Protein AF-A0A535D3I0-F1 (afdb_monomer)

Solvent-accessible surface area (backbone atoms only — not comparable to full-atom values): 38517 Å² total; per-residue (Å²): 142,86,87,92,87,84,88,89,89,84,92,86,88,82,88,85,88,87,84,89,78,86,80,88,75,80,88,69,92,70,73,68,62,59,54,55,57,51,52,50,54,52,47,51,50,58,58,62,70,72,63,88,64,91,73,76,73,49,31,35,30,34,45,56,90,59,97,72,71,55,62,69,60,54,41,65,75,38,76,72,40,49,75,43,79,27,78,52,80,88,44,37,73,76,32,42,71,16,32,33,36,48,33,64,82,48,55,75,58,49,51,54,47,51,69,36,15,74,57,43,44,34,39,36,27,80,44,64,73,54,71,67,54,74,74,45,61,63,41,65,76,63,65,31,46,78,48,57,35,67,67,78,53,20,65,65,51,23,53,50,52,49,49,52,52,49,35,58,34,56,35,43,61,56,50,54,48,22,64,71,68,74,47,94,70,93,72,87,64,57,72,56,57,72,39,26,34,28,31,40,22,49,50,65,41,29,38,42,33,29,43,54,44,29,75,63,41,25,44,21,36,31,26,28,90,83,49,69,89,54,77,55,38,79,42,58,39,38,66,92,48,46,41,69,51,30,42,63,16,47,31,38,36,37,47,37,74,76,45,86,85,33,46,37,60,47,26,53,69,28,57,71,43,28,35,47,75,14,30,41,36,35,74,49,50,25,54,28,37,32,59,71,42,52,51,51,32,32,77,66,47,42,25,44,28,38,43,35,57,44,70,78,65,84,66,79,71,78,83,55,81,97,77,87,88,86,94,69,78,63,58,74,53,73,47,80,80,92,82,70,90,83,77,78,80,79,69,93,58,62,80,64,58,73,85,70,73,82,61,63,48,60,51,32,47,56,53,17,65,77,53,74,34,51,71,41,29,55,96,65,68,96,57,85,49,55,63,66,28,56,54,36,27,50,52,26,52,78,68,63,40,75,59,88,47,58,51,48,39,46,64,67,28,32,50,35,50,25,51,49,39,33,75,76,66,69,42,91,52,52,43,86,54,22,42,36,34,23,57,13,45,70,43,36,52,42,23,43,41,56,45,72,49,48,75,75,26,27,31,34,38,52,24,58,30,56,76,54,60,58,59,38,33,36,63,34,42,24,43,72,38,80,42,60,35,41,74,92,83,53,46,63,51,71,66,60,53,56,68,64,55,46,99,46,28,47,31,37,48,44,55,42,25,18,50,47,58,1,44,53,62,49,72,70,58,48,50,52,53,48,50,50,26,60,76,50,70,20,31,41,38,33,42,32,47,27,60,58,31,47,70,44,87,65,87,68,66,63,46,75,43,91,88,22,46,84,37,25,38,41,28,28,40,47,31,66,73,46,40,39,61,89,69,34,43,13,31,34,44,24,33,57,88,51,31,62,42,26,50,56,40,37,44,77,74,65,40,50,35,62,41,24,56,40,53,7,47,24,52,46,59,69,57,45,67,70,49,40,54,50,49,16,54,54,50,44,57,53,48,54,53,50,49,54,52,38,42,76,71,64,37,70,62,56,87,43,23,12,36,89,33,39,41,28,56,45,64,86,74,74,54,96,32,20,62,60,44,32,52,45,33,19,73,75,73,26,39,18,33,29,39,26,27,67,27,34,95,57,40,77,81,16,29,49,21,36,31,59

Sequence (708 aa):
MLPRADRGRRRDAVEGDARGGPCIAGAAPRRHERSAAHDARRLARIVGTARAGGVPVTTIVFWSNWPSTPQGGISAALPKDTVIAVKDESDLARAGDAEIAFCGLREDRVRKLLEAAPKLRWYHTPSAGVDRLVEVAEFRQRGIILTNNSGSYDIQIAEHVMAFVFGAAKQLHLYRDQQTRREWTDQDHHELRGETMVVFGAGSIGGEVVRLASAVGLRVIAVRRTGGTVPGASRVVTPDRLADVAAEADYLVVAAPLTQATRGAVSRSVLGQMKESAWVINIARGAIIDEPALTDALAAGRIGGAALDTFVKSRFSSRMSAATRRGSRCSIAWTGTPGTNVRTAKRVLAARTENFTESVIREMTRLNALHGGINLAQGFPNFAAPTALKEAAKRAIDADINQYAITWGAKSLRDAIARTYAELYGMSVDPETTITVTCGATEAMISTLLAIVDPGDEVVVLEPFYENYGPDTDIAGAKPVYVALRPPENVFDPDELRAAFSARTKAIIVNTPNNPTGRVFTQKELELIASLCIEHDAIAVTDEIYEHIRYEGTHIPIATLPGMAERTVTISGASKTFSVTGWRVGWIVAPPSLSGGIRKVHDFVTVGAPAPLQEAVAAGLALGRAYYDKLGAEYRARRDILMRGLEVAGFAPRLPEGAYYILCDITPFGFDNDTQFANWLVKTVGVAGVPGSSFYSRRELGRHLIRF

Foldseek 3Di:
DDDDDDDDDDDDDDDDDDDDDDDDDDDDPPPPVVVVVVVLVVLLVVVVVPPPDDDAAAEEEEEDCPPCPPPVVVCVSVVRHHYHYDDDLVSLLVQQDHQEYEYELDPVVVVSNCVNHVNHQEYEYAAPANVSPVPVCSCVVSNHHYYYNQQPCQQVVLVVVVVVVQCLQQVVVVVVVCVLVVHDDDDDGHQQAAAEEEEEACDNNSLNNLVVSLVSHHAYEYEDQPWDDRPNHPYYHHLVCLLVVQLRHLEYEYPHEDDPVQFQSQDLSSLQSHALAHEYEYPYEQRSHPVVSQVVCQQVSVYAWYKYLYHDDPVVCPPDDPDDDDDDSIDIGGRDDPDDDDDDRDDPDDPLCPPDDPALLVVLVVLLVVQVFAEPSDPFDPDDFDPLLVVLLVVCVVVVLFDDDQLQAHLLLLVLVQVLCCVPAVDRFDSVQFKGKALALLLVQLLLLLLFDDAQAEEEEEPLADLCNCSSCSVSNHHYQYFYQDPPVRHTDLVSVLVSDDLRHAEYEAEACGPPALDHDDPVSLVSVQVSCVVNVHAYEYECQFQLQFDADHHHDSCSDPPHVQRYKYKYADCQLRSCVVQRIIMIGHGSVSRVSSSVSRCVPPSHGRRSSSSSVSSVSVVPDVSSVVNNVVLVVVQVVVCVVCVVVVWPWDDRRGDNKIKTFQVRVPDQFQVVVQSCCCNPVSYHWGQQLSSDPRSVSSGGMTMD

Secondary structure (DSSP, 8-state):
------------------------------TTHHHHHHHHHHHHHHHHHS-SS-PPPPEEEEE---TT--HHHHHHHSTTSEEEEE-SGGGGGGGTT-SEEEE-S-HHHHHHHHHH-TT--EEE-SSS--TTTTT-HHHHHTT-EEE--TTTTHHHHHHHHHHHHHHHHTTHHHHHHHHHHT------PPP-TT-EEEEE-TTHHHHHHHHHHHHTT-EEEEE-TT----TT-SEEE-GGGHHHHHTT-SEEEE-PPP-TTTTT-B-HHHHHHS-TT-EEEE-S-GGGB-HHHHHHHHHTTSSSEEEES--SSGGGGSSS-S---SS-S-EEEE---S-S---PPPPSS-GGGTTPPPPHHHHHHHHHHHHT-EE-SS-S-SSPPPHHHHHHHHHHHHTTTTSPPPTT--HHHHHHHHHHHHHHH-----TTTTEEEESSHHHHHHHHHHHH--TT-EEEEEESPPTTHHHHHHHHTPEEEEEEEETTTTEE-HHHHHHH--TTEEEEEEESSPTTT-----HHHHHHHHHHHHHTT-EEEEE-TTTT-BSSS----GGGSTTTGGGEEEEEEHHHHTT-GGG--EEEE--HHHHHHHHHHHHHHTS---HHHHHHHHHHHTTHHHHHHHHHHHHHHHHHHHHHHHHHTT------SBSS--EEE-GGGT-S-HHHHHHHIIIII-EE-EEGGGG-SSGGGGTTEEE-

Structure (mmCIF, N/CA/C/O backbone):
data_AF-A0A535D3I0-F1
#
_entry.id   AF-A0A535D3I0-F1
#
loop_
_atom_site.group_PDB
_atom_site.id
_atom_site.type_symbol
_atom_site.label_atom_id
_atom_site.label_alt_id
_atom_site.label_comp_id
_atom_site.label_asym_id
_atom_site.label_entity_id
_atom_site.label_seq_id
_atom_site.pdbx_PDB_ins_code
_atom_site.Cartn_x
_atom_site.Cartn_y
_atom_site.Cartn_z
_atom_site.occupancy
_atom_site.B_iso_or_equiv
_atom_site.auth_seq_id
_atom_site.auth_comp_id
_atom_site.auth_asym_id
_atom_site.auth_atom_id
_atom_site.pdbx_PDB_model_num
ATOM 1 N N . MET A 1 1 ? -5.920 -0.103 65.496 1.00 32.78 1 MET A N 1
ATOM 2 C CA . MET A 1 1 ? -6.526 -1.430 65.235 1.00 32.78 1 MET A CA 1
ATOM 3 C C . MET A 1 1 ? -6.241 -1.774 63.783 1.00 32.78 1 MET A C 1
ATOM 5 O O . MET A 1 1 ? -6.716 -1.031 62.945 1.00 32.78 1 MET A O 1
ATOM 9 N N . LEU A 1 2 ? -5.448 -2.750 63.354 1.00 29.59 2 LEU A N 1
ATOM 10 C CA . LEU A 1 2 ? -4.571 -3.791 63.913 1.00 29.59 2 LEU A CA 1
ATOM 11 C C . LEU A 1 2 ? -3.389 -3.944 62.899 1.00 29.59 2 LEU A C 1
ATOM 13 O O . LEU A 1 2 ? -3.528 -3.467 61.772 1.00 29.59 2 LEU A O 1
ATOM 17 N N . PRO A 1 3 ? -2.232 -4.537 63.265 1.00 40.22 3 PRO A N 1
ATOM 18 C CA . PRO A 1 3 ? -0.939 -4.311 62.601 1.00 40.22 3 PRO A CA 1
ATOM 19 C C . PRO A 1 3 ? -0.359 -5.500 61.790 1.00 40.22 3 PRO A C 1
ATOM 21 O O . PRO A 1 3 ? -0.912 -6.593 61.761 1.00 40.22 3 PRO A O 1
ATOM 24 N N . ARG A 1 4 ? 0.790 -5.224 61.141 1.00 32.31 4 ARG A N 1
ATOM 25 C CA . ARG A 1 4 ? 1.703 -6.083 60.338 1.00 32.31 4 ARG A CA 1
ATOM 26 C C . ARG A 1 4 ? 2.460 -7.170 61.133 1.00 32.31 4 ARG A C 1
ATOM 28 O O . ARG A 1 4 ? 2.757 -6.924 62.295 1.00 32.31 4 ARG A O 1
ATOM 35 N N . ALA A 1 5 ? 2.921 -8.226 60.432 1.00 32.69 5 ALA A N 1
ATOM 36 C CA . ALA A 1 5 ? 4.219 -8.960 60.540 1.00 32.69 5 ALA A CA 1
ATOM 37 C C . ALA A 1 5 ? 4.112 -10.319 59.785 1.00 32.69 5 ALA A C 1
ATOM 39 O O . ALA A 1 5 ? 3.006 -10.829 59.681 1.00 32.69 5 ALA A O 1
ATOM 40 N N . ASP A 1 6 ? 5.121 -11.032 59.264 1.00 28.80 6 ASP A N 1
ATOM 41 C CA . ASP A 1 6 ? 6.533 -10.823 58.891 1.00 28.80 6 ASP A CA 1
ATOM 42 C C . ASP A 1 6 ? 6.993 -12.079 58.082 1.00 28.80 6 ASP A C 1
ATOM 44 O O . ASP A 1 6 ? 6.292 -13.091 58.027 1.00 28.80 6 ASP A O 1
ATOM 48 N N . ARG A 1 7 ? 8.146 -11.998 57.409 1.00 33.59 7 ARG A N 1
ATOM 49 C CA . ARG A 1 7 ? 8.784 -12.990 56.521 1.00 33.59 7 ARG A CA 1
ATOM 50 C C . ARG A 1 7 ? 9.440 -14.164 57.273 1.00 33.59 7 ARG A C 1
ATOM 52 O O . ARG A 1 7 ? 9.953 -13.990 58.369 1.00 33.59 7 ARG A O 1
ATOM 59 N N . GLY A 1 8 ? 9.625 -15.301 56.586 1.00 24.38 8 GLY A N 1
ATOM 60 C CA . GLY A 1 8 ? 10.598 -16.337 56.971 1.00 24.38 8 GLY A CA 1
ATOM 61 C C . GLY A 1 8 ? 10.903 -17.354 55.857 1.00 24.38 8 GLY A C 1
ATOM 62 O O . GLY A 1 8 ? 10.018 -18.078 55.418 1.00 24.38 8 GLY A O 1
ATOM 63 N N . ARG A 1 9 ? 12.162 -17.404 55.392 1.00 27.69 9 ARG A N 1
ATOM 64 C CA . ARG A 1 9 ? 12.755 -18.427 54.494 1.00 27.69 9 ARG A CA 1
ATOM 65 C C . ARG A 1 9 ? 13.606 -19.416 55.308 1.00 27.69 9 ARG A C 1
ATOM 67 O O . ARG A 1 9 ? 14.338 -18.942 56.171 1.00 27.69 9 ARG A O 1
ATOM 74 N N . ARG A 1 10 ? 13.643 -20.695 54.888 1.00 26.09 10 ARG A N 1
ATOM 75 C CA . ARG A 1 10 ? 14.790 -21.656 54.732 1.00 26.09 10 ARG A CA 1
ATOM 76 C C . ARG A 1 10 ? 14.239 -23.098 54.835 1.00 26.09 10 ARG A C 1
ATOM 78 O O . ARG A 1 10 ? 13.418 -23.341 55.704 1.00 26.09 10 ARG A O 1
ATOM 85 N N . ARG A 1 11 ? 14.378 -23.968 53.820 1.00 25.75 11 ARG A N 1
ATOM 86 C CA . ARG A 1 11 ? 15.536 -24.786 53.363 1.00 25.75 11 ARG A CA 1
ATOM 87 C C . ARG A 1 11 ? 15.950 -25.892 54.349 1.00 25.75 11 ARG A C 1
ATOM 89 O O . ARG A 1 11 ? 16.421 -25.558 55.425 1.00 25.75 11 ARG A O 1
ATOM 96 N N . ASP A 1 12 ? 15.753 -27.146 53.911 1.00 25.98 12 ASP A N 1
ATOM 97 C CA . ASP A 1 12 ? 16.656 -28.328 53.929 1.00 25.98 12 ASP A CA 1
ATOM 98 C C . ASP A 1 12 ? 15.796 -29.613 54.053 1.00 25.98 12 ASP A C 1
ATOM 100 O O . ASP A 1 12 ? 14.940 -29.704 54.923 1.00 25.98 12 ASP A O 1
ATOM 104 N N . ALA A 1 13 ? 15.704 -30.468 53.026 1.00 24.94 13 ALA A N 1
ATOM 105 C CA . ALA A 1 13 ? 16.654 -31.486 52.545 1.00 24.94 13 ALA A CA 1
ATOM 106 C C . ALA A 1 13 ? 16.307 -32.887 53.094 1.00 24.94 13 ALA A C 1
ATOM 108 O O . ALA A 1 13 ? 16.442 -33.138 54.285 1.00 24.94 13 ALA A O 1
ATOM 109 N N . VAL A 1 14 ? 15.897 -33.795 52.199 1.00 26.59 14 VAL A N 1
ATOM 110 C CA . VAL A 1 14 ? 16.034 -35.253 52.357 1.00 26.59 14 VAL A CA 1
ATOM 111 C C . VAL A 1 14 ? 16.412 -35.826 50.981 1.00 26.59 14 VAL A C 1
ATOM 113 O O . VAL A 1 14 ? 15.570 -35.956 50.094 1.00 26.59 14 VAL A O 1
ATOM 116 N N . GLU A 1 15 ? 17.709 -36.092 50.802 1.00 25.98 15 GLU A N 1
ATOM 117 C CA . GLU A 1 15 ? 18.260 -37.158 49.943 1.00 25.98 15 GLU A CA 1
ATOM 118 C C . GLU A 1 15 ? 17.798 -38.514 50.518 1.00 25.98 15 GLU A C 1
ATOM 120 O O . GLU A 1 15 ? 17.600 -38.617 51.722 1.00 25.98 15 GLU A O 1
ATOM 125 N N . GLY A 1 16 ? 17.609 -39.631 49.824 1.00 24.78 16 GLY A N 1
ATOM 126 C CA . GLY A 1 16 ? 17.862 -40.099 48.468 1.00 24.78 16 GLY A CA 1
ATOM 127 C C . GLY A 1 16 ? 17.847 -41.640 48.555 1.00 24.78 16 GLY A C 1
ATOM 128 O O . GLY A 1 16 ? 18.180 -42.180 49.604 1.00 24.78 16 GLY A O 1
ATOM 129 N N . ASP A 1 17 ? 17.393 -42.352 47.524 1.00 24.45 17 ASP A N 1
ATOM 130 C CA . ASP A 1 17 ? 18.167 -43.425 46.874 1.00 24.45 17 ASP A CA 1
ATOM 131 C C . ASP A 1 17 ? 17.358 -44.052 45.726 1.00 24.45 17 ASP A C 1
ATOM 133 O O . ASP A 1 17 ? 16.150 -44.284 45.801 1.00 24.45 17 ASP A O 1
ATOM 137 N N . ALA A 1 18 ? 18.071 -44.283 44.635 1.00 25.53 18 ALA A N 1
ATOM 138 C CA . ALA A 1 18 ? 17.608 -44.704 43.336 1.00 25.53 18 ALA A CA 1
ATOM 139 C C . ALA A 1 18 ? 17.838 -46.205 43.142 1.00 25.53 18 ALA A C 1
ATOM 141 O O . ALA A 1 18 ? 18.943 -46.696 43.344 1.00 25.53 18 ALA A O 1
ATOM 142 N N . ARG A 1 19 ? 16.849 -46.922 42.594 1.00 27.03 19 ARG A N 1
ATOM 143 C CA . ARG A 1 19 ? 17.106 -48.087 41.727 1.00 27.03 19 ARG A CA 1
ATOM 144 C C . ARG A 1 19 ? 16.153 -48.063 40.542 1.00 27.03 19 ARG A C 1
ATOM 146 O O . ARG A 1 19 ? 14.939 -47.990 40.701 1.00 27.03 19 ARG A O 1
ATOM 153 N N . GLY A 1 20 ? 16.752 -48.045 39.355 1.00 24.75 20 GLY A N 1
ATOM 154 C CA . GLY A 1 20 ? 16.100 -47.768 38.085 1.00 24.75 20 GLY A CA 1
ATOM 155 C C . GLY A 1 20 ? 15.288 -48.918 37.493 1.00 24.75 20 GLY A C 1
ATOM 156 O O . GLY A 1 20 ? 15.590 -50.095 37.676 1.00 24.75 20 GLY A O 1
ATOM 157 N N . GLY A 1 21 ? 14.299 -48.522 36.694 1.00 25.39 21 GLY A N 1
ATOM 158 C CA . GLY A 1 21 ? 13.705 -49.297 35.607 1.00 25.39 21 GLY A CA 1
ATOM 159 C C . GLY A 1 21 ? 13.741 -48.436 34.334 1.00 25.39 21 GLY A C 1
ATOM 160 O O . GLY A 1 21 ? 13.579 -47.218 34.440 1.00 25.39 21 GLY A O 1
ATOM 161 N N . PRO A 1 22 ? 14.020 -48.997 33.144 1.00 28.20 22 PRO A N 1
ATOM 162 C CA . PRO A 1 22 ? 14.408 -48.202 31.987 1.00 28.20 22 PRO A CA 1
ATOM 163 C C . PRO A 1 22 ? 13.210 -47.522 31.313 1.00 28.20 22 PRO A C 1
ATOM 165 O O . PRO A 1 22 ? 12.215 -48.159 30.968 1.00 28.20 22 PRO A O 1
ATOM 168 N N . CYS A 1 23 ? 13.360 -46.219 31.074 1.00 22.73 23 CYS A N 1
ATOM 169 C CA . CYS A 1 23 ? 12.498 -45.410 30.222 1.00 22.73 23 CYS A CA 1
ATOM 170 C C . CYS A 1 23 ? 12.475 -45.959 28.787 1.00 22.73 23 CYS A C 1
ATOM 172 O O . CYS A 1 23 ? 13.516 -46.082 28.139 1.00 22.73 23 CYS A O 1
ATOM 174 N N . ILE A 1 24 ? 11.278 -46.233 28.263 1.00 27.50 24 ILE A N 1
ATOM 175 C CA . ILE A 1 24 ? 11.069 -46.550 26.847 1.00 27.50 24 ILE A CA 1
ATOM 176 C C . ILE A 1 24 ? 11.221 -45.253 26.047 1.00 27.50 24 ILE A C 1
ATOM 178 O O . ILE A 1 24 ? 10.355 -44.380 26.057 1.00 27.50 24 ILE A O 1
ATOM 182 N N . ALA A 1 25 ? 12.356 -45.133 25.366 1.00 27.03 25 ALA A N 1
ATOM 183 C CA . ALA A 1 25 ? 12.647 -44.076 24.415 1.00 27.03 25 ALA A CA 1
ATOM 184 C C . ALA A 1 25 ? 11.860 -44.262 23.099 1.00 27.03 25 ALA A C 1
ATOM 186 O O . ALA A 1 25 ? 11.827 -45.350 22.531 1.00 27.03 25 ALA A O 1
ATOM 187 N N . GLY A 1 26 ? 11.275 -43.165 22.607 1.00 27.91 26 GLY A N 1
ATOM 188 C CA . GLY A 1 26 ? 11.088 -42.835 21.187 1.00 27.91 26 GLY A CA 1
ATOM 189 C C . GLY A 1 26 ? 10.492 -43.893 20.248 1.00 27.91 26 GLY A C 1
ATOM 190 O O . GLY A 1 26 ? 11.218 -44.563 19.515 1.00 27.91 26 GLY A O 1
ATOM 191 N N . ALA A 1 27 ? 9.163 -43.930 20.124 1.00 26.14 27 ALA A N 1
ATOM 192 C CA . ALA A 1 27 ? 8.503 -44.556 18.977 1.00 26.14 27 ALA A CA 1
ATOM 193 C C . ALA A 1 27 ? 8.397 -43.556 17.806 1.00 26.14 27 ALA A C 1
ATOM 195 O O . ALA A 1 27 ? 7.436 -42.801 17.690 1.00 26.14 27 ALA A O 1
ATOM 196 N N . ALA A 1 28 ? 9.407 -43.554 16.935 1.00 29.23 28 ALA A N 1
ATOM 197 C CA . ALA A 1 28 ? 9.366 -42.918 15.615 1.00 29.23 28 ALA A CA 1
ATOM 198 C C . ALA A 1 28 ? 8.356 -43.633 14.674 1.00 29.23 28 ALA A C 1
ATOM 200 O O . ALA A 1 28 ? 8.086 -44.827 14.858 1.00 29.23 28 ALA A O 1
ATOM 201 N N . PRO A 1 29 ? 7.804 -42.965 13.640 1.00 25.80 29 PRO A N 1
ATOM 202 C CA . PRO A 1 29 ? 6.734 -43.512 12.801 1.00 25.80 29 PRO A CA 1
ATOM 203 C C . PRO A 1 29 ? 7.257 -44.598 11.838 1.00 25.80 29 PRO A C 1
ATOM 205 O O . PRO A 1 29 ? 7.630 -44.323 10.706 1.00 25.80 29 PRO A O 1
ATOM 208 N N . ARG A 1 30 ? 7.267 -45.868 12.269 1.00 29.48 30 ARG A N 1
ATOM 209 C CA . ARG A 1 30 ? 7.804 -47.023 11.504 1.00 29.48 30 ARG A CA 1
ATOM 210 C C . ARG A 1 30 ? 6.783 -47.820 10.667 1.00 29.48 30 ARG A C 1
ATOM 212 O O . ARG A 1 30 ? 7.106 -48.911 10.195 1.00 29.48 30 ARG A O 1
ATOM 219 N N . ARG A 1 31 ? 5.542 -47.347 10.479 1.00 28.06 31 ARG A N 1
ATOM 220 C CA . ARG A 1 31 ? 4.504 -48.116 9.746 1.00 28.06 31 ARG A CA 1
ATOM 221 C C . ARG A 1 31 ? 4.460 -47.882 8.229 1.00 28.06 31 ARG A C 1
ATOM 223 O O . ARG A 1 31 ? 4.091 -48.812 7.521 1.00 28.06 31 ARG A O 1
ATOM 230 N N . HIS A 1 32 ? 4.903 -46.734 7.712 1.00 28.78 32 HIS A N 1
ATOM 231 C CA . HIS A 1 32 ? 4.906 -46.486 6.258 1.00 28.78 32 HIS A CA 1
ATOM 232 C C . HIS A 1 32 ? 6.118 -47.089 5.520 1.00 28.78 32 HIS A C 1
ATOM 234 O O . HIS A 1 32 ? 5.985 -47.512 4.374 1.00 28.78 32 HIS A O 1
ATOM 240 N N . GLU A 1 33 ? 7.273 -47.236 6.177 1.00 31.16 33 GLU A N 1
ATOM 241 C CA . GLU A 1 33 ? 8.495 -47.763 5.539 1.00 31.16 33 GLU A CA 1
ATOM 242 C C . GLU A 1 33 ? 8.444 -49.275 5.249 1.00 31.16 33 GLU A C 1
ATOM 244 O O . GLU A 1 33 ? 9.033 -49.745 4.273 1.00 31.16 33 GLU A O 1
ATOM 249 N N . ARG A 1 34 ? 7.699 -50.060 6.045 1.00 32.34 34 ARG A N 1
ATOM 250 C CA . ARG A 1 34 ? 7.581 -51.517 5.835 1.00 32.34 34 ARG A CA 1
ATOM 251 C C . ARG A 1 34 ? 6.770 -51.891 4.586 1.00 32.34 34 ARG A C 1
ATOM 253 O O . ARG A 1 34 ? 7.056 -52.929 3.996 1.00 32.34 34 ARG A O 1
ATOM 260 N N . SER A 1 35 ? 5.819 -51.053 4.161 1.00 39.31 35 SER A N 1
ATOM 261 C CA . SER A 1 35 ? 5.035 -51.273 2.930 1.00 39.31 35 SER A CA 1
ATOM 262 C C . SER A 1 35 ? 5.893 -51.063 1.682 1.00 39.31 35 SER A C 1
ATOM 264 O O . SER A 1 35 ? 5.950 -51.930 0.815 1.00 39.31 35 SER A O 1
ATOM 266 N N . ALA A 1 36 ? 6.655 -49.964 1.639 1.00 35.69 36 ALA A N 1
ATOM 267 C CA . ALA A 1 36 ? 7.510 -49.624 0.502 1.00 35.69 36 ALA A CA 1
ATOM 268 C C . ALA A 1 36 ? 8.617 -50.667 0.260 1.00 35.69 36 ALA A C 1
ATOM 270 O O . ALA A 1 36 ? 8.905 -51.023 -0.882 1.00 35.69 36 ALA A O 1
ATOM 271 N N . ALA A 1 37 ? 9.207 -51.213 1.329 1.00 39.44 37 ALA A N 1
ATOM 272 C CA . ALA A 1 37 ? 10.233 -52.251 1.222 1.00 39.44 37 ALA A CA 1
ATOM 273 C C . ALA A 1 37 ? 9.674 -53.601 0.730 1.00 39.44 37 ALA A C 1
ATOM 275 O O . ALA A 1 37 ? 10.370 -54.347 0.037 1.00 39.44 37 ALA A O 1
ATOM 276 N N . HIS A 1 38 ? 8.424 -53.922 1.076 1.00 40.44 38 HIS A N 1
ATOM 277 C CA . HIS A 1 38 ? 7.734 -55.117 0.594 1.00 40.44 38 HIS A CA 1
ATOM 278 C C . HIS A 1 38 ? 7.366 -54.983 -0.894 1.00 40.44 38 HIS A C 1
ATOM 280 O O . HIS A 1 38 ? 7.613 -55.905 -1.677 1.00 40.44 38 HIS A O 1
ATOM 286 N N . ASP A 1 39 ? 6.858 -53.820 -1.307 1.00 43.00 39 ASP A N 1
ATOM 287 C CA . ASP A 1 39 ? 6.523 -53.531 -2.706 1.00 43.00 39 ASP A CA 1
ATOM 288 C C . ASP A 1 39 ? 7.763 -53.472 -3.603 1.00 43.00 39 ASP A C 1
ATOM 290 O O . ASP A 1 39 ? 7.749 -54.045 -4.691 1.00 43.00 39 ASP A O 1
ATOM 294 N N . ALA A 1 40 ? 8.877 -52.908 -3.123 1.00 42.78 40 ALA A N 1
ATOM 295 C CA . ALA A 1 40 ? 10.151 -52.892 -3.845 1.00 42.78 40 ALA A CA 1
ATOM 296 C C . ALA A 1 40 ? 10.705 -54.306 -4.103 1.00 42.78 40 ALA A C 1
ATOM 298 O O . ALA A 1 40 ? 11.188 -54.594 -5.198 1.00 42.78 40 ALA A O 1
ATOM 299 N N . ARG A 1 41 ? 10.590 -55.226 -3.132 1.00 48.41 41 ARG A N 1
ATOM 300 C CA . ARG A 1 41 ? 10.997 -56.636 -3.306 1.00 48.41 41 ARG A CA 1
ATOM 301 C C . ARG A 1 41 ? 10.075 -57.390 -4.263 1.00 48.41 41 ARG A C 1
ATOM 303 O O . ARG A 1 41 ? 10.547 -58.224 -5.034 1.00 48.41 41 ARG A O 1
ATOM 310 N N . ARG A 1 42 ? 8.771 -57.093 -4.243 1.00 46.12 42 ARG A N 1
ATOM 311 C CA . ARG A 1 42 ? 7.793 -57.659 -5.183 1.00 46.12 42 ARG A CA 1
ATOM 312 C C . ARG A 1 42 ? 8.038 -57.155 -6.610 1.00 46.12 42 ARG A C 1
ATOM 314 O O . ARG A 1 42 ? 8.050 -57.970 -7.528 1.00 46.12 42 ARG A O 1
ATOM 321 N N . LEU A 1 43 ? 8.325 -55.862 -6.784 1.00 46.84 43 LEU A N 1
ATOM 322 C CA . LEU A 1 43 ? 8.733 -55.254 -8.056 1.00 46.84 43 LEU A CA 1
ATOM 323 C C . LEU A 1 43 ? 10.044 -55.846 -8.577 1.00 46.84 43 LEU A C 1
ATOM 325 O O . LEU A 1 43 ? 10.092 -56.269 -9.726 1.00 46.84 43 LEU A O 1
ATOM 329 N N . ALA A 1 44 ? 11.071 -55.969 -7.734 1.00 50.16 44 ALA A N 1
ATOM 330 C CA . ALA A 1 44 ? 12.343 -56.586 -8.115 1.00 50.16 44 ALA A CA 1
ATOM 331 C C . ALA A 1 44 ? 12.167 -58.041 -8.584 1.00 50.16 44 ALA A C 1
ATOM 333 O O . ALA A 1 44 ? 12.840 -58.479 -9.515 1.00 50.16 44 ALA A O 1
ATOM 334 N N . ARG A 1 45 ? 11.223 -58.782 -7.988 1.00 49.91 45 ARG A N 1
ATOM 335 C CA . ARG A 1 45 ? 10.895 -60.153 -8.399 1.00 49.91 45 ARG A CA 1
ATOM 336 C C . ARG A 1 45 ? 10.135 -60.197 -9.730 1.00 49.91 45 ARG A C 1
ATOM 338 O O . ARG A 1 45 ? 10.487 -61.015 -10.566 1.00 49.91 45 ARG A O 1
ATOM 345 N N . ILE A 1 46 ? 9.165 -59.301 -9.949 1.00 51.06 46 ILE A N 1
ATOM 346 C CA . ILE A 1 46 ? 8.406 -59.178 -11.212 1.00 51.06 46 ILE A CA 1
ATOM 347 C C . ILE A 1 46 ? 9.326 -58.756 -12.372 1.00 51.06 46 ILE A C 1
ATOM 349 O O . ILE A 1 46 ? 9.284 -59.354 -13.447 1.00 51.06 46 ILE A O 1
ATOM 353 N N . VAL A 1 47 ? 10.195 -57.767 -12.142 1.00 50.16 47 VAL A N 1
ATOM 354 C CA . VAL A 1 47 ? 11.166 -57.257 -13.125 1.00 50.16 47 VAL A CA 1
ATOM 355 C C . VAL A 1 47 ? 12.277 -58.282 -13.384 1.00 50.16 47 VAL A C 1
ATOM 357 O O . VAL A 1 47 ? 12.674 -58.485 -14.531 1.00 50.16 47 VAL A O 1
ATOM 360 N N . GLY A 1 48 ? 12.737 -58.984 -12.343 1.00 48.31 48 GLY A N 1
ATOM 361 C CA . GLY A 1 48 ? 13.766 -60.021 -12.439 1.00 48.31 48 GLY A CA 1
ATOM 362 C C . GLY A 1 48 ? 13.333 -61.257 -13.233 1.00 48.31 48 GLY A C 1
ATOM 363 O O . GLY A 1 48 ? 14.151 -61.836 -13.941 1.00 48.31 48 GLY A O 1
ATOM 364 N N . THR A 1 49 ? 12.050 -61.635 -13.189 1.00 45.28 49 THR A N 1
ATOM 365 C CA . THR A 1 49 ? 11.527 -62.773 -13.967 1.00 45.28 49 THR A CA 1
ATOM 366 C C . THR A 1 49 ? 11.235 -62.449 -15.436 1.00 45.28 49 THR A C 1
ATOM 368 O O . THR A 1 49 ? 11.130 -63.368 -16.241 1.00 45.28 49 THR A O 1
ATOM 371 N N . ALA A 1 50 ? 11.130 -61.169 -15.817 1.00 45.94 50 ALA A N 1
ATOM 372 C CA . ALA A 1 50 ? 10.712 -60.761 -17.163 1.00 45.94 50 ALA A CA 1
ATOM 373 C C . ALA A 1 50 ? 11.859 -60.591 -18.185 1.00 45.94 50 ALA A C 1
ATOM 375 O O . ALA A 1 50 ? 11.592 -60.423 -19.372 1.00 45.94 50 ALA A O 1
ATOM 376 N N . ARG A 1 51 ? 13.137 -60.630 -17.774 1.00 50.53 51 ARG A N 1
ATOM 377 C CA . ARG A 1 51 ? 14.289 -60.355 -18.665 1.00 50.53 51 ARG A CA 1
ATOM 378 C C . ARG A 1 51 ? 15.334 -61.479 -18.691 1.00 50.53 51 ARG A C 1
ATOM 380 O O . ARG A 1 51 ? 16.532 -61.225 -18.603 1.00 50.53 51 ARG A O 1
ATOM 387 N N . ALA A 1 52 ? 14.886 -62.719 -18.881 1.00 45.81 52 ALA A N 1
ATOM 388 C CA . ALA A 1 52 ? 15.768 -63.856 -19.178 1.00 45.81 52 ALA A CA 1
ATOM 389 C C . ALA A 1 52 ? 16.185 -63.961 -20.667 1.00 45.81 52 ALA A C 1
ATOM 391 O O . ALA A 1 52 ? 16.856 -64.916 -21.041 1.00 45.81 52 ALA A O 1
ATOM 392 N N . GLY A 1 53 ? 15.847 -62.988 -21.526 1.00 43.81 53 GLY A N 1
ATOM 393 C CA . GLY A 1 53 ? 16.256 -62.997 -22.935 1.00 43.81 53 GLY A CA 1
ATOM 394 C C . GLY A 1 53 ? 16.478 -61.599 -23.508 1.00 43.81 53 GLY A C 1
ATOM 395 O O . GLY A 1 53 ? 15.512 -60.912 -23.803 1.00 43.81 53 GLY A O 1
ATOM 396 N N . GLY A 1 54 ? 17.742 -61.181 -23.645 1.00 53.66 54 GLY A N 1
ATOM 397 C CA . GLY A 1 54 ? 18.234 -60.237 -24.668 1.00 53.66 54 GLY A CA 1
ATOM 398 C C . GLY A 1 54 ? 17.470 -58.937 -24.986 1.00 53.66 54 GLY A C 1
ATOM 399 O O . GLY A 1 54 ? 17.605 -58.452 -26.104 1.00 53.66 54 GLY A O 1
ATOM 400 N N . VAL A 1 55 ? 16.670 -58.363 -24.081 1.00 54.75 55 VAL A N 1
ATOM 401 C CA . VAL A 1 55 ? 15.888 -57.145 -24.383 1.00 54.75 55 VAL A CA 1
ATOM 402 C C . VAL A 1 55 ? 16.814 -55.913 -24.483 1.00 54.75 55 VAL A C 1
ATOM 404 O O . VAL A 1 55 ? 17.591 -55.695 -23.548 1.00 54.75 55 VAL A O 1
ATOM 407 N N . PRO A 1 56 ? 16.744 -55.103 -25.562 1.00 64.19 56 PRO A N 1
ATOM 408 C CA . PRO A 1 56 ? 17.575 -53.908 -25.744 1.00 64.19 56 PRO A CA 1
ATOM 409 C C . PRO A 1 56 ? 17.308 -52.809 -24.699 1.00 64.19 56 PRO A C 1
ATOM 411 O O . PRO A 1 56 ? 16.218 -52.728 -24.124 1.00 64.19 56 PRO A O 1
ATOM 414 N N . VAL A 1 57 ? 18.325 -51.967 -24.467 1.00 73.62 57 VAL A N 1
ATOM 415 C CA . VAL A 1 57 ? 18.268 -50.776 -23.595 1.00 73.62 57 VAL A CA 1
ATOM 416 C C . VAL A 1 57 ? 17.147 -49.863 -24.078 1.00 73.62 57 VAL A C 1
ATOM 418 O O . VAL A 1 57 ? 17.152 -49.470 -25.239 1.00 73.62 57 VAL A O 1
ATOM 421 N N . THR A 1 58 ? 16.199 -49.526 -23.202 1.00 80.62 58 THR A N 1
ATOM 422 C CA . THR A 1 58 ? 15.107 -48.603 -23.534 1.00 80.62 58 THR A CA 1
ATOM 423 C C . THR A 1 58 ? 15.398 -47.214 -22.974 1.00 80.62 58 THR A C 1
ATOM 425 O O . THR A 1 58 ? 15.782 -47.078 -21.811 1.00 80.62 58 THR A O 1
ATOM 428 N N . THR A 1 59 ? 15.181 -46.167 -23.769 1.00 86.81 59 THR A N 1
ATOM 429 C CA . THR A 1 59 ? 15.295 -44.780 -23.288 1.00 86.81 59 THR A CA 1
ATOM 430 C C . THR A 1 59 ? 13.941 -44.277 -22.795 1.00 86.81 59 THR A C 1
ATOM 432 O O . THR A 1 59 ? 12.951 -44.280 -23.532 1.00 86.81 59 THR A O 1
ATOM 435 N N . ILE A 1 60 ? 13.894 -43.834 -21.541 1.00 88.00 60 ILE A N 1
ATOM 436 C CA . ILE A 1 60 ? 12.682 -43.445 -20.822 1.00 88.00 60 ILE A CA 1
ATOM 437 C C . ILE A 1 60 ? 12.788 -41.979 -20.414 1.00 88.00 60 ILE A C 1
ATOM 439 O O . ILE A 1 60 ? 13.700 -41.606 -19.679 1.00 88.00 60 ILE A O 1
ATOM 443 N N . VAL A 1 61 ? 11.836 -41.151 -20.839 1.00 88.56 61 VAL A N 1
ATOM 444 C CA . VAL A 1 61 ? 11.778 -39.732 -20.480 1.00 88.56 61 VAL A CA 1
ATOM 445 C C . VAL A 1 61 ? 10.727 -39.451 -19.407 1.00 88.56 61 VAL A C 1
ATOM 447 O O . VAL A 1 61 ? 9.592 -39.918 -19.476 1.00 88.56 61 VAL A O 1
ATOM 450 N N . PHE A 1 62 ? 11.099 -38.637 -18.424 1.00 86.50 62 PHE A N 1
ATOM 451 C CA . PHE A 1 62 ? 10.223 -38.106 -17.389 1.00 86.50 62 PHE A CA 1
ATOM 452 C C . PHE A 1 62 ? 10.170 -36.592 -17.509 1.00 86.50 62 PHE A C 1
ATOM 454 O O . PHE A 1 62 ? 11.172 -35.912 -17.298 1.00 86.50 62 PHE A O 1
ATOM 461 N N . TRP A 1 63 ? 8.986 -36.058 -17.792 1.00 80.75 63 TRP A N 1
ATOM 462 C CA . TRP A 1 63 ? 8.751 -34.616 -17.812 1.00 80.75 63 TRP A CA 1
ATOM 463 C C . TRP A 1 63 ? 7.653 -34.274 -16.812 1.00 80.75 63 TRP A C 1
ATOM 465 O O . TRP A 1 63 ? 6.459 -34.465 -17.070 1.00 80.75 63 TRP A O 1
ATOM 475 N N . SER A 1 64 ? 8.061 -33.824 -15.624 1.00 64.31 64 SER A N 1
ATOM 476 C CA . SER A 1 64 ? 7.141 -33.550 -14.523 1.00 64.31 64 SER A CA 1
ATOM 477 C C . SER A 1 64 ? 7.622 -32.376 -13.662 1.00 64.31 64 SER A C 1
ATOM 479 O O . SER A 1 64 ? 8.814 -32.214 -13.436 1.00 64.31 64 SER A O 1
ATOM 481 N N . ASN A 1 65 ? 6.680 -31.583 -13.138 1.00 52.50 65 ASN A N 1
ATOM 482 C CA . ASN A 1 65 ? 6.947 -30.518 -12.158 1.00 52.50 65 ASN A CA 1
ATOM 483 C C . ASN A 1 65 ? 7.050 -31.064 -10.713 1.00 52.50 65 ASN A C 1
ATOM 485 O O . ASN A 1 65 ? 6.811 -30.319 -9.763 1.00 52.50 65 ASN A O 1
ATOM 489 N N . TRP A 1 66 ? 7.297 -32.363 -10.511 1.00 52.16 66 TRP A N 1
ATOM 490 C CA . TRP A 1 66 ? 7.302 -32.939 -9.165 1.00 52.16 66 TRP A CA 1
ATOM 491 C C . TRP A 1 66 ? 8.590 -32.515 -8.440 1.00 52.16 66 TRP A C 1
ATOM 493 O O . TRP A 1 66 ? 9.674 -32.877 -8.910 1.00 52.16 66 TRP A O 1
ATOM 503 N N . PRO A 1 67 ? 8.500 -31.791 -7.301 1.00 41.12 67 PRO A N 1
ATOM 504 C CA . PRO A 1 67 ? 9.662 -31.232 -6.595 1.00 41.12 67 PRO A CA 1
ATOM 505 C C . PRO A 1 67 ? 10.686 -32.282 -6.141 1.00 41.12 67 PRO A C 1
ATOM 507 O O . PRO A 1 67 ? 11.816 -31.950 -5.808 1.00 41.12 67 PRO A O 1
ATOM 510 N N . SER A 1 68 ? 10.278 -33.550 -6.115 1.00 46.19 68 SER A N 1
ATOM 511 C CA . SER A 1 68 ? 10.998 -34.671 -5.522 1.00 46.19 68 SER A CA 1
ATOM 512 C C . SER A 1 68 ? 11.035 -35.901 -6.431 1.00 46.19 68 SER A C 1
ATOM 514 O O . SER A 1 68 ? 11.020 -37.019 -5.927 1.00 46.19 68 SER A O 1
ATOM 516 N N . THR A 1 69 ? 11.067 -35.738 -7.762 1.00 51.59 69 THR A N 1
ATOM 517 C CA . THR A 1 69 ? 11.210 -36.898 -8.668 1.00 51.59 69 THR A CA 1
ATOM 518 C C . THR A 1 69 ? 12.483 -37.670 -8.284 1.00 51.59 69 THR A C 1
ATOM 520 O O . THR A 1 69 ? 13.580 -37.132 -8.466 1.00 51.59 69 THR A O 1
ATOM 523 N N . PRO A 1 70 ? 12.396 -38.903 -7.746 1.00 50.59 70 PRO A N 1
ATOM 524 C CA . PRO A 1 70 ? 13.569 -39.625 -7.294 1.00 50.59 70 PRO A CA 1
ATOM 525 C C . PRO A 1 70 ? 14.213 -40.256 -8.525 1.00 50.59 70 PRO A C 1
ATOM 527 O O . PRO A 1 70 ? 14.034 -41.445 -8.784 1.00 50.59 70 PRO A O 1
ATOM 530 N N . GLN A 1 71 ? 14.959 -39.461 -9.300 1.00 55.03 71 GLN A N 1
ATOM 531 C CA . GLN A 1 71 ? 15.782 -39.976 -10.403 1.00 55.03 71 GLN A CA 1
ATOM 532 C C . GLN A 1 71 ? 16.605 -41.181 -9.923 1.00 55.03 71 GLN A C 1
ATOM 534 O O . GLN A 1 71 ? 16.656 -42.202 -10.598 1.00 55.03 71 GLN A O 1
ATOM 539 N N . GLY A 1 72 ? 17.137 -41.112 -8.695 1.00 55.16 72 GLY A N 1
ATOM 540 C CA . GLY A 1 72 ? 17.868 -42.214 -8.070 1.00 55.16 72 GLY A CA 1
ATOM 541 C C . GLY A 1 72 ? 17.044 -43.485 -7.831 1.00 55.16 72 GLY A C 1
ATOM 542 O O . GLY A 1 72 ? 17.579 -44.575 -7.979 1.00 55.16 72 GLY A O 1
ATOM 543 N N . GLY A 1 73 ? 15.749 -43.384 -7.513 1.00 62.81 73 GLY A N 1
ATOM 544 C CA . GLY A 1 73 ? 14.899 -44.553 -7.245 1.00 62.81 73 GLY A CA 1
ATOM 545 C C . GLY A 1 73 ? 14.479 -45.299 -8.514 1.00 62.81 73 GLY A C 1
ATOM 546 O O . GLY A 1 73 ? 14.475 -46.527 -8.537 1.00 62.81 73 GLY A O 1
ATOM 547 N N . ILE A 1 74 ? 14.168 -44.565 -9.586 1.00 65.69 74 ILE A N 1
ATOM 548 C CA . ILE A 1 74 ? 13.744 -45.152 -10.867 1.00 65.69 74 ILE A CA 1
ATOM 549 C C . ILE A 1 74 ? 14.946 -45.724 -11.619 1.00 65.69 74 ILE A C 1
ATOM 551 O O . ILE A 1 74 ? 14.879 -46.862 -12.080 1.00 65.69 74 ILE A O 1
ATOM 555 N N . SER A 1 75 ? 16.067 -44.997 -11.670 1.00 68.00 75 SER A N 1
ATOM 556 C CA . SER A 1 75 ? 17.306 -45.517 -12.260 1.00 68.00 75 SER A CA 1
ATOM 557 C C . SER A 1 75 ? 17.828 -46.745 -11.506 1.00 68.00 75 SER A C 1
ATOM 559 O O . SER A 1 75 ? 18.346 -47.665 -12.129 1.00 68.00 75 SER A O 1
ATOM 561 N N . ALA A 1 76 ? 17.640 -46.818 -10.181 1.00 69.56 76 ALA A N 1
ATOM 562 C CA . ALA A 1 76 ? 17.971 -48.016 -9.405 1.00 69.56 76 ALA A CA 1
ATOM 563 C C . ALA A 1 76 ? 17.040 -49.207 -9.700 1.00 69.56 76 ALA A C 1
ATOM 565 O O . ALA A 1 76 ? 17.487 -50.352 -9.670 1.00 69.56 76 ALA A O 1
ATOM 566 N N . ALA A 1 77 ? 15.758 -48.960 -9.990 1.00 70.19 77 ALA A N 1
ATOM 567 C CA . ALA A 1 77 ? 14.800 -50.005 -10.357 1.00 70.19 77 ALA A CA 1
ATOM 568 C C . ALA A 1 77 ? 14.975 -50.500 -11.806 1.00 70.19 77 ALA A C 1
ATOM 570 O O . ALA A 1 77 ? 14.643 -51.648 -12.106 1.00 70.19 77 ALA A O 1
ATOM 571 N N . LEU A 1 78 ? 15.514 -49.653 -12.689 1.00 76.62 78 LEU A N 1
ATOM 572 C CA . LEU A 1 78 ? 15.743 -49.925 -14.111 1.00 76.62 78 LEU A CA 1
ATOM 573 C C . LEU A 1 78 ? 17.222 -49.703 -14.495 1.00 76.62 78 LEU A C 1
ATOM 575 O O . LEU A 1 78 ? 17.521 -48.894 -15.371 1.00 76.62 78 LEU A O 1
ATOM 579 N N . PRO A 1 79 ? 18.179 -50.431 -13.886 1.00 70.62 79 PRO A N 1
ATOM 580 C CA . PRO A 1 79 ? 19.613 -50.141 -14.017 1.00 70.62 79 PRO A CA 1
ATOM 581 C C . PRO A 1 79 ? 20.190 -50.411 -15.416 1.00 70.62 79 PRO A C 1
ATOM 583 O O . PRO A 1 79 ? 21.347 -50.094 -15.675 1.00 70.62 79 PRO A O 1
ATOM 586 N N . LYS A 1 80 ? 19.413 -51.041 -16.306 1.00 77.38 80 LYS A N 1
ATOM 587 C CA . LYS A 1 80 ? 19.803 -51.372 -17.685 1.00 77.38 80 LYS A CA 1
ATOM 588 C C . LYS A 1 80 ? 19.154 -50.455 -18.728 1.00 77.38 80 LYS A C 1
ATOM 590 O O . LYS A 1 80 ? 19.379 -50.667 -19.912 1.00 77.38 80 LYS A O 1
ATOM 595 N N . ASP A 1 81 ? 18.340 -49.491 -18.307 1.00 82.81 81 ASP A N 1
ATOM 596 C CA . ASP A 1 81 ? 17.604 -48.574 -19.179 1.00 82.81 81 ASP A CA 1
ATOM 597 C C . ASP A 1 81 ? 18.104 -47.134 -18.965 1.00 82.81 81 ASP A C 1
ATOM 599 O O . ASP A 1 81 ? 18.611 -46.783 -17.897 1.00 82.81 81 ASP A O 1
ATOM 603 N N . THR A 1 82 ? 17.992 -46.282 -19.984 1.00 84.75 82 THR A N 1
ATOM 604 C CA . THR A 1 82 ? 18.431 -44.883 -19.892 1.00 84.75 82 THR A CA 1
ATOM 605 C C . THR A 1 82 ? 17.272 -44.015 -19.426 1.00 84.75 82 THR A C 1
ATOM 607 O O . THR A 1 82 ? 16.294 -43.847 -20.146 1.00 84.75 82 THR A O 1
ATOM 610 N N . VAL A 1 83 ? 17.377 -43.434 -18.231 1.00 84.25 83 VAL A N 1
ATOM 611 C CA . VAL A 1 83 ? 16.340 -42.561 -17.662 1.00 84.25 83 VAL A CA 1
ATOM 612 C C . VAL A 1 83 ? 16.736 -41.096 -17.830 1.00 84.25 83 VAL A C 1
ATOM 614 O O . VAL A 1 83 ? 17.735 -40.640 -17.277 1.00 84.25 83 VAL A O 1
ATOM 617 N N . ILE A 1 84 ? 15.929 -40.344 -18.574 1.00 85.06 84 ILE A N 1
ATOM 618 C CA . ILE A 1 84 ? 16.131 -38.926 -18.871 1.00 85.06 84 ILE A CA 1
ATOM 619 C C . ILE A 1 84 ? 15.064 -38.121 -18.144 1.00 85.06 84 ILE A C 1
ATOM 621 O O . ILE A 1 84 ? 13.871 -38.320 -18.345 1.00 85.06 84 ILE A O 1
ATOM 625 N N . ALA A 1 85 ? 15.482 -37.177 -17.312 1.00 83.00 85 ALA A N 1
ATOM 626 C CA . ALA A 1 85 ? 14.568 -36.241 -16.678 1.00 83.00 85 ALA A CA 1
ATOM 627 C C . ALA A 1 85 ? 14.651 -34.876 -17.361 1.00 83.00 85 ALA A C 1
ATOM 629 O O . ALA A 1 85 ? 15.722 -34.270 -17.415 1.00 83.00 85 ALA A O 1
ATOM 630 N N . VAL A 1 86 ? 13.506 -34.400 -17.833 1.00 82.50 86 VAL A N 1
ATOM 631 C CA . VAL A 1 86 ? 13.313 -33.085 -18.443 1.00 82.50 86 VAL A CA 1
ATOM 632 C C . VAL A 1 86 ? 12.693 -32.177 -17.386 1.00 82.50 86 VAL A C 1
ATOM 634 O O . VAL A 1 86 ? 11.592 -32.455 -16.900 1.00 82.50 86 VAL A O 1
ATOM 637 N N . LYS A 1 87 ? 13.406 -31.117 -16.984 1.00 75.69 87 LYS A N 1
ATOM 638 C CA . LYS A 1 87 ? 12.928 -30.184 -15.949 1.00 75.69 87 LYS A CA 1
ATOM 639 C C . LYS A 1 87 ? 11.949 -29.165 -16.524 1.00 75.69 87 LYS A C 1
ATOM 641 O O . LYS A 1 87 ? 10.875 -28.937 -15.967 1.00 75.69 87 LYS A O 1
ATOM 646 N N . ASP A 1 88 ? 12.299 -28.601 -17.669 1.00 78.38 88 ASP A N 1
ATOM 647 C CA . ASP A 1 88 ? 11.522 -27.602 -18.390 1.00 78.38 88 ASP A CA 1
ATOM 648 C C . ASP A 1 88 ? 11.711 -27.762 -19.908 1.00 78.38 88 ASP A C 1
ATOM 650 O O . ASP A 1 88 ? 12.296 -28.736 -20.375 1.00 78.38 88 ASP A O 1
ATOM 654 N N . GLU A 1 89 ? 11.146 -26.842 -20.687 1.00 82.94 89 GLU A N 1
ATOM 655 C CA . GLU A 1 89 ? 11.152 -26.929 -22.151 1.00 82.94 89 GLU A CA 1
ATOM 656 C C . GLU A 1 89 ? 12.557 -26.851 -22.762 1.00 82.94 89 GLU A C 1
ATOM 658 O O . GLU A 1 89 ? 12.773 -27.420 -23.829 1.00 82.94 89 GLU A O 1
ATOM 663 N N . SER A 1 90 ? 13.522 -26.219 -22.086 1.00 82.94 90 SER A N 1
ATOM 664 C CA . SER A 1 90 ? 14.897 -26.111 -22.589 1.00 82.94 90 SER A CA 1
ATOM 665 C C . SER A 1 90 ? 15.637 -27.456 -22.593 1.00 82.94 90 SER A C 1
ATOM 667 O O . SER A 1 90 ? 16.526 -27.675 -23.413 1.00 82.94 90 SER A O 1
ATOM 669 N N . ASP A 1 91 ? 15.217 -28.397 -21.742 1.00 83.88 91 ASP A N 1
ATOM 670 C CA . ASP A 1 91 ? 15.791 -29.742 -21.636 1.00 83.88 91 ASP A CA 1
ATOM 671 C C . ASP A 1 91 ? 15.197 -30.741 -22.652 1.00 83.88 91 ASP A C 1
ATOM 673 O O . ASP A 1 91 ? 15.667 -31.880 -22.740 1.00 83.88 91 ASP A O 1
ATOM 677 N N . LEU A 1 92 ? 14.162 -30.362 -23.416 1.00 86.31 92 LEU A N 1
ATOM 678 C CA . LEU A 1 92 ? 13.409 -31.297 -24.268 1.00 86.31 92 LEU A CA 1
ATOM 679 C C . LEU A 1 92 ? 14.244 -31.959 -25.358 1.00 86.31 92 LEU A C 1
ATOM 681 O O . LEU A 1 92 ? 13.974 -33.108 -25.699 1.00 86.31 92 LEU A O 1
ATOM 685 N N . ALA A 1 93 ? 15.278 -31.283 -25.862 1.00 86.19 93 ALA A N 1
ATOM 686 C CA . ALA A 1 93 ? 16.177 -31.837 -26.875 1.00 86.19 93 ALA A CA 1
ATOM 687 C C . ALA A 1 93 ? 16.814 -33.171 -26.435 1.00 86.19 93 ALA A C 1
ATOM 689 O O . ALA A 1 93 ? 17.139 -34.021 -27.260 1.00 86.19 93 ALA A O 1
ATOM 690 N N . ARG A 1 94 ? 16.934 -33.398 -25.121 1.00 86.00 94 ARG A N 1
ATOM 691 C CA . ARG A 1 94 ? 17.473 -34.635 -24.544 1.00 86.00 94 ARG A CA 1
ATOM 692 C C . ARG A 1 94 ? 16.527 -35.827 -24.704 1.00 86.00 94 ARG A C 1
ATOM 694 O O . ARG A 1 94 ? 16.960 -36.958 -24.532 1.00 86.00 94 ARG A O 1
ATOM 701 N N . ALA A 1 95 ? 15.255 -35.602 -25.029 1.00 87.75 95 ALA A N 1
ATOM 702 C CA . ALA A 1 95 ? 14.259 -36.650 -25.237 1.00 87.75 95 ALA A CA 1
ATOM 703 C C . ALA A 1 95 ? 14.300 -37.278 -26.647 1.00 87.75 95 ALA A C 1
ATOM 705 O O . ALA A 1 95 ? 13.490 -38.160 -26.921 1.00 87.75 95 ALA A O 1
ATOM 706 N N . GLY A 1 96 ? 15.235 -36.865 -27.518 1.00 89.75 96 GLY A N 1
ATOM 707 C CA . GLY A 1 96 ? 15.321 -37.285 -28.927 1.00 89.75 96 GLY A CA 1
ATOM 708 C C . GLY A 1 96 ? 15.244 -38.794 -29.165 1.00 89.75 96 GLY A C 1
ATOM 709 O O . GLY A 1 96 ? 14.539 -39.256 -30.063 1.00 89.75 96 GLY A O 1
ATOM 710 N N . ASP A 1 97 ? 15.919 -39.570 -28.317 1.00 89.75 97 ASP A N 1
ATOM 711 C CA . ASP A 1 97 ? 15.964 -41.030 -28.418 1.00 89.75 97 ASP A CA 1
ATOM 712 C C . ASP A 1 97 ? 14.953 -41.752 -27.516 1.00 89.75 97 ASP A C 1
ATOM 714 O O . ASP A 1 97 ? 14.993 -42.976 -27.414 1.00 89.75 97 ASP A O 1
ATOM 718 N N . ALA A 1 98 ? 14.048 -41.028 -26.850 1.00 91.88 98 ALA A N 1
ATOM 719 C CA . ALA A 1 98 ? 13.096 -41.625 -25.923 1.00 91.88 98 ALA A CA 1
ATOM 720 C C . ALA A 1 98 ? 12.064 -42.509 -26.641 1.00 91.88 98 ALA A C 1
ATOM 722 O O . ALA A 1 98 ? 11.369 -42.081 -27.562 1.00 91.88 98 ALA A O 1
ATOM 723 N N . GLU A 1 99 ? 11.920 -43.741 -26.156 1.00 92.19 99 GLU A N 1
ATOM 724 C CA . GLU A 1 99 ? 10.923 -44.713 -26.612 1.00 92.19 99 GLU A CA 1
ATOM 725 C C . GLU A 1 99 ? 9.699 -44.755 -25.688 1.00 92.19 99 GLU A C 1
ATOM 727 O O . GLU A 1 99 ? 8.588 -45.066 -26.128 1.00 92.19 99 GLU A O 1
ATOM 732 N N . ILE A 1 100 ? 9.899 -44.431 -24.405 1.00 92.12 100 ILE A N 1
ATOM 733 C CA . ILE A 1 100 ? 8.860 -44.415 -23.372 1.00 92.12 100 ILE A CA 1
ATOM 734 C C . ILE A 1 100 ? 8.831 -43.048 -22.687 1.00 92.12 100 ILE A C 1
ATOM 736 O O . ILE A 1 100 ? 9.879 -42.505 -22.349 1.00 92.12 100 ILE A O 1
ATOM 740 N N . ALA A 1 101 ? 7.639 -42.516 -22.424 1.00 90.88 101 ALA A N 1
ATOM 741 C CA . ALA A 1 101 ? 7.437 -41.267 -21.696 1.00 90.88 101 ALA A CA 1
ATOM 742 C C . ALA A 1 101 ? 6.545 -41.476 -20.472 1.00 90.88 101 ALA A C 1
ATOM 744 O O . ALA A 1 101 ? 5.488 -42.092 -20.572 1.00 90.88 101 ALA A O 1
ATOM 745 N N . PHE A 1 102 ? 6.936 -40.901 -19.337 1.00 88.62 102 PHE A N 1
ATOM 746 C CA . PHE A 1 102 ? 6.158 -40.843 -18.099 1.00 88.62 102 PHE A CA 1
ATOM 747 C C . PHE A 1 102 ? 5.866 -39.381 -17.744 1.00 88.62 102 PHE A C 1
ATOM 749 O O . PHE A 1 102 ? 6.690 -38.689 -17.135 1.00 88.62 102 PHE A O 1
ATOM 756 N N . CYS A 1 103 ? 4.700 -38.882 -18.162 1.00 84.88 103 CYS A N 1
ATOM 757 C CA . CYS A 1 103 ? 4.436 -37.443 -18.245 1.00 84.88 103 CYS A CA 1
ATOM 758 C C . CYS A 1 103 ? 2.971 -37.064 -17.926 1.00 84.88 103 CYS A C 1
ATOM 760 O O . CYS A 1 103 ? 2.051 -37.882 -17.959 1.00 84.88 103 CYS A O 1
ATOM 762 N N . GLY A 1 104 ? 2.749 -35.799 -17.551 1.00 81.50 104 GLY A N 1
ATOM 763 C CA . GLY A 1 104 ? 1.438 -35.284 -17.120 1.00 81.50 104 GLY A CA 1
ATOM 764 C C . GLY A 1 104 ? 0.431 -34.999 -18.251 1.00 81.50 104 GLY A C 1
ATOM 765 O O . GLY A 1 104 ? 0.765 -34.999 -19.423 1.00 81.50 104 GLY A O 1
ATOM 766 N N . LEU A 1 105 ? -0.814 -34.668 -17.891 1.00 78.62 105 LEU A N 1
ATOM 767 C CA . LEU A 1 105 ? -1.964 -34.518 -18.811 1.00 78.62 105 LEU A CA 1
ATOM 768 C C . LEU A 1 105 ? -2.042 -33.195 -19.609 1.00 78.62 105 LEU A C 1
ATOM 770 O O . LEU A 1 105 ? -3.110 -32.834 -20.108 1.00 78.62 105 LEU A O 1
ATOM 774 N N . ARG A 1 106 ? -0.973 -32.397 -19.645 1.00 83.31 106 ARG A N 1
ATOM 775 C CA . ARG A 1 106 ? -0.990 -31.076 -20.292 1.00 83.31 106 ARG A CA 1
ATOM 776 C C . ARG A 1 106 ? -0.781 -31.230 -21.791 1.00 83.31 106 ARG A C 1
ATOM 778 O O . ARG A 1 106 ? 0.329 -31.540 -22.204 1.00 83.31 106 ARG A O 1
ATOM 785 N N . GLU A 1 107 ? -1.833 -31.011 -22.573 1.00 83.56 107 GLU A N 1
ATOM 786 C CA . GLU A 1 107 ? -1.828 -31.221 -24.025 1.00 83.56 107 GLU A CA 1
ATOM 787 C C . GLU A 1 107 ? -0.707 -30.451 -24.737 1.00 83.56 107 GLU A C 1
ATOM 789 O O . GLU A 1 107 ? 0.022 -31.031 -25.534 1.00 83.56 107 GLU A O 1
ATOM 794 N N . ASP A 1 108 ? -0.499 -29.182 -24.379 1.00 84.00 108 ASP A N 1
ATOM 795 C CA . ASP A 1 108 ? 0.572 -28.339 -24.920 1.00 84.00 108 ASP A CA 1
ATOM 796 C C . ASP A 1 108 ? 1.963 -28.954 -24.707 1.00 84.00 108 ASP A C 1
ATOM 798 O O . ASP A 1 108 ? 2.795 -28.976 -25.611 1.00 84.00 108 ASP A O 1
ATOM 802 N N . ARG A 1 109 ? 2.202 -29.519 -23.520 1.00 86.56 109 ARG A N 1
ATOM 803 C CA . ARG A 1 109 ? 3.452 -30.220 -23.210 1.00 86.56 109 ARG A CA 1
ATOM 804 C C . ARG A 1 109 ? 3.524 -31.578 -23.894 1.00 86.56 109 ARG A C 1
ATOM 806 O O . ARG A 1 109 ? 4.580 -31.962 -24.370 1.00 86.56 109 ARG A O 1
ATOM 813 N N . VAL A 1 110 ? 2.417 -32.307 -23.972 1.00 89.00 110 VAL A N 1
ATOM 814 C CA . VAL A 1 110 ? 2.371 -33.598 -24.670 1.00 89.00 110 VAL A CA 1
ATOM 815 C C . VAL A 1 110 ? 2.790 -33.415 -26.127 1.00 89.00 110 VAL A C 1
ATOM 817 O O . VAL A 1 110 ? 3.662 -34.147 -26.580 1.00 89.00 110 VAL A O 1
ATOM 820 N N . ARG A 1 111 ? 2.256 -32.405 -26.826 1.00 90.25 111 ARG A N 1
ATOM 821 C CA . ARG A 1 111 ? 2.615 -32.108 -28.222 1.00 90.25 111 ARG A CA 1
ATOM 822 C C . ARG A 1 111 ? 4.102 -31.783 -28.379 1.00 90.25 111 ARG A C 1
ATOM 824 O O . ARG A 1 111 ? 4.778 -32.450 -29.153 1.00 90.25 111 ARG A O 1
ATOM 831 N N . LYS A 1 112 ? 4.644 -30.887 -27.547 1.00 91.06 112 LYS A N 1
ATOM 832 C CA . LYS A 1 112 ? 6.087 -30.569 -27.535 1.00 91.06 112 LYS A CA 1
ATOM 833 C C . LYS A 1 112 ? 6.970 -31.796 -27.286 1.00 91.06 112 LYS A C 1
ATOM 835 O O . LYS A 1 112 ? 8.026 -31.936 -27.892 1.00 91.06 112 LYS A O 1
ATOM 840 N N . LEU A 1 113 ? 6.548 -32.704 -26.402 1.00 91.00 113 LEU A N 1
ATOM 841 C CA . LEU A 1 113 ? 7.287 -33.943 -26.158 1.00 91.00 113 LEU A CA 1
ATOM 842 C C . LEU A 1 113 ? 7.221 -34.885 -27.358 1.00 91.00 113 LEU A C 1
ATOM 844 O O . LEU A 1 113 ? 8.221 -35.503 -27.702 1.00 91.00 113 LEU A O 1
ATOM 848 N N . LEU A 1 114 ? 6.048 -35.012 -27.977 1.00 91.94 114 LEU A N 1
ATOM 849 C CA . LEU A 1 114 ? 5.865 -35.844 -29.159 1.00 91.94 114 LEU A CA 1
ATOM 850 C C . LEU A 1 114 ? 6.725 -35.342 -30.325 1.00 91.94 114 LEU A C 1
ATOM 852 O O . LEU A 1 114 ? 7.306 -36.172 -31.021 1.00 91.94 114 LEU A O 1
ATOM 856 N N . GLU A 1 115 ? 6.850 -34.026 -30.500 1.00 92.06 115 GLU A N 1
ATOM 857 C CA . GLU A 1 115 ? 7.767 -33.401 -31.463 1.00 92.06 115 GLU A CA 1
ATOM 858 C C . GLU A 1 115 ? 9.235 -33.703 -31.133 1.00 92.06 115 GLU A C 1
ATOM 860 O O . GLU A 1 115 ? 9.994 -34.120 -32.006 1.00 92.06 115 GLU A O 1
ATOM 865 N N . ALA A 1 116 ? 9.629 -33.550 -29.865 1.00 92.25 116 ALA A N 1
ATOM 866 C CA . ALA A 1 116 ? 11.007 -33.757 -29.424 1.00 92.25 116 ALA A CA 1
ATOM 867 C C . ALA A 1 116 ? 11.438 -35.234 -29.376 1.00 92.25 116 ALA A C 1
ATOM 869 O O . ALA A 1 116 ? 12.632 -35.508 -29.422 1.00 92.25 116 ALA A O 1
ATOM 870 N N . ALA A 1 117 ? 10.500 -36.181 -29.278 1.00 93.56 117 ALA A N 1
ATOM 871 C CA . ALA A 1 117 ? 10.763 -37.616 -29.153 1.00 93.56 117 ALA A CA 1
ATOM 872 C C . ALA A 1 117 ? 10.122 -38.406 -30.316 1.00 93.56 117 ALA A C 1
ATOM 874 O O . ALA A 1 117 ? 9.068 -39.033 -30.145 1.00 93.56 117 ALA A O 1
ATOM 875 N N . PRO A 1 118 ? 10.727 -38.423 -31.520 1.00 92.38 118 PRO A N 1
ATOM 876 C CA . PRO A 1 118 ? 10.165 -39.097 -32.697 1.00 92.38 118 PRO A CA 1
ATOM 877 C C . PRO A 1 118 ? 10.081 -40.627 -32.552 1.00 92.38 118 PRO A C 1
ATOM 879 O O . PRO A 1 118 ? 9.210 -41.253 -33.156 1.00 92.38 118 PRO A O 1
ATOM 882 N N . LYS A 1 119 ? 10.923 -41.232 -31.704 1.00 93.12 119 LYS A N 1
ATOM 883 C CA . LYS A 1 119 ? 10.960 -42.687 -31.450 1.00 93.12 119 LYS A CA 1
ATOM 884 C C . LYS A 1 119 ? 9.956 -43.167 -30.397 1.00 93.12 119 LYS A C 1
ATOM 886 O O . LYS A 1 119 ? 9.897 -44.361 -30.105 1.00 93.12 119 LYS A O 1
ATOM 891 N N . LEU A 1 120 ? 9.164 -42.256 -29.829 1.00 94.38 120 LEU A N 1
ATOM 892 C CA . LEU A 1 120 ? 8.224 -42.593 -28.771 1.00 94.38 120 LEU A CA 1
ATOM 893 C C . LEU A 1 120 ? 7.196 -43.620 -29.261 1.00 94.38 120 LEU A C 1
ATOM 895 O O . LEU A 1 120 ? 6.535 -43.396 -30.272 1.00 94.38 120 LEU A O 1
ATOM 899 N N . ARG A 1 121 ? 7.050 -44.720 -28.516 1.00 93.88 121 ARG A N 1
ATOM 900 C CA . ARG A 1 121 ? 6.087 -45.808 -28.769 1.00 93.88 121 ARG A CA 1
ATOM 901 C C . ARG A 1 121 ? 5.154 -46.077 -27.592 1.00 93.88 121 ARG A C 1
ATOM 903 O O . ARG A 1 121 ? 4.119 -46.716 -27.763 1.00 93.88 121 ARG A O 1
ATOM 910 N N . TRP A 1 122 ? 5.487 -45.577 -26.402 1.00 94.31 122 TRP A N 1
ATOM 911 C CA . TRP A 1 122 ? 4.657 -45.718 -25.208 1.00 94.31 122 TRP A CA 1
ATOM 912 C C . TRP A 1 122 ? 4.639 -44.427 -24.387 1.00 94.31 122 TRP A C 1
ATOM 914 O O . TRP A 1 122 ? 5.677 -43.872 -24.038 1.00 94.31 122 TRP A O 1
ATOM 924 N N . TYR A 1 123 ? 3.441 -43.962 -24.048 1.00 93.06 123 TYR A N 1
ATOM 925 C CA . TYR A 1 123 ? 3.195 -42.862 -23.131 1.00 93.06 123 TYR A CA 1
ATOM 926 C C . TYR A 1 123 ? 2.403 -43.356 -21.915 1.00 93.06 123 TYR A C 1
ATOM 928 O O . TYR A 1 123 ? 1.313 -43.922 -22.034 1.00 93.06 123 TYR A O 1
ATOM 936 N N . HIS A 1 124 ? 2.931 -43.121 -20.722 1.00 90.75 124 HIS A N 1
ATOM 937 C CA . HIS A 1 124 ? 2.267 -43.381 -19.457 1.00 90.75 124 HIS A CA 1
ATOM 938 C C . HIS A 1 124 ? 1.968 -42.067 -18.744 1.00 90.75 124 HIS A C 1
ATOM 940 O O . HIS A 1 124 ? 2.857 -41.242 -18.526 1.00 90.75 124 HIS A O 1
ATOM 946 N N . THR A 1 125 ? 0.713 -41.881 -18.339 1.00 86.75 125 THR A N 1
ATOM 947 C CA . THR A 1 125 ? 0.325 -40.749 -17.499 1.00 86.75 125 THR A CA 1
ATOM 948 C C . THR A 1 125 ? 0.103 -41.183 -16.051 1.00 86.75 125 THR A C 1
ATOM 950 O O . THR A 1 125 ? -0.588 -42.174 -15.818 1.00 86.75 125 THR A O 1
ATOM 953 N N . PRO A 1 126 ? 0.613 -40.433 -15.051 1.00 81.31 126 PRO A N 1
ATOM 954 C CA . PRO A 1 126 ? 0.379 -40.753 -13.645 1.00 81.31 126 PRO A CA 1
ATOM 955 C C . PRO A 1 126 ? -1.067 -40.474 -13.202 1.00 81.31 126 PRO A C 1
ATOM 957 O O . PRO A 1 126 ? -1.418 -40.742 -12.057 1.00 81.31 126 PRO A O 1
ATOM 960 N N . SER A 1 127 ? -1.915 -39.914 -14.072 1.00 78.31 127 SER A N 1
ATOM 961 C CA . SER A 1 127 ? -3.334 -39.718 -13.781 1.00 78.31 127 SER A CA 1
ATOM 962 C C . SER A 1 127 ? -4.149 -40.980 -14.055 1.00 78.31 127 SER A C 1
ATOM 964 O O . SER A 1 127 ? -3.820 -41.753 -14.948 1.00 78.31 127 SER A O 1
ATOM 966 N N . ALA A 1 128 ? -5.262 -41.158 -13.342 1.00 73.62 128 ALA A N 1
ATOM 967 C CA . ALA A 1 128 ? -6.259 -42.174 -13.673 1.00 73.62 128 ALA A CA 1
ATOM 968 C C . ALA A 1 128 ? -7.092 -41.799 -14.920 1.00 73.62 128 ALA A C 1
ATOM 970 O O . ALA A 1 128 ? -7.539 -42.676 -15.657 1.00 73.62 128 ALA A O 1
ATOM 971 N N . GLY A 1 129 ? -7.297 -40.504 -15.189 1.00 75.81 129 GLY A N 1
ATOM 972 C CA . GLY A 1 129 ? -8.084 -40.035 -16.334 1.00 75.81 129 GLY A CA 1
ATOM 973 C C . GLY A 1 129 ? -7.215 -39.716 -17.548 1.00 75.81 129 GLY A C 1
ATOM 974 O O . GLY A 1 129 ? -6.180 -39.075 -17.408 1.00 75.81 129 GLY A O 1
ATOM 975 N N . VAL A 1 130 ? -7.660 -40.123 -18.739 1.00 78.69 130 VAL A N 1
ATOM 976 C CA . VAL A 1 130 ? -6.952 -39.896 -20.018 1.00 78.69 130 VAL A CA 1
ATOM 977 C C . VAL A 1 130 ? -7.723 -39.003 -20.988 1.00 78.69 130 VAL A C 1
ATOM 979 O O . VAL A 1 130 ? -7.292 -38.811 -22.117 1.00 78.69 130 VAL A O 1
ATOM 982 N N . ASP A 1 131 ? -8.844 -38.423 -20.556 1.00 74.94 131 ASP A N 1
ATOM 983 C CA . ASP A 1 131 ? -9.786 -37.675 -21.398 1.00 74.94 131 ASP A CA 1
ATOM 984 C C . ASP A 1 131 ? -9.128 -36.569 -22.242 1.00 74.94 131 ASP A C 1
ATOM 986 O O . ASP A 1 131 ? -9.499 -36.372 -23.393 1.00 74.94 131 ASP A O 1
ATOM 990 N N . ARG A 1 132 ? -8.094 -35.909 -21.711 1.00 76.50 132 ARG A N 1
ATOM 991 C CA . ARG A 1 132 ? -7.343 -34.849 -22.409 1.00 76.50 132 ARG A CA 1
ATOM 992 C C . ARG A 1 132 ? -6.315 -35.353 -23.420 1.00 76.50 132 ARG A C 1
ATOM 994 O O . ARG A 1 132 ? -5.829 -34.579 -24.229 1.00 76.50 132 ARG A O 1
ATOM 1001 N N . LEU A 1 133 ? -5.933 -36.623 -23.325 1.00 81.81 133 LEU A N 1
ATOM 1002 C CA . LEU A 1 133 ? -4.897 -37.229 -24.161 1.00 81.81 133 LEU A CA 1
ATOM 1003 C C . LEU A 1 133 ? -5.495 -38.038 -25.311 1.00 81.81 133 LEU A C 1
ATOM 1005 O O . LEU A 1 133 ? -4.878 -38.141 -26.362 1.00 81.81 133 LEU A O 1
ATOM 1009 N N . VAL A 1 134 ? -6.700 -38.586 -25.139 1.00 79.56 134 VAL A N 1
ATOM 1010 C CA . VAL A 1 134 ? -7.367 -39.415 -26.161 1.00 79.56 134 VAL A CA 1
ATOM 1011 C C . VAL A 1 134 ? -7.691 -38.626 -27.442 1.00 79.56 134 VAL A C 1
ATOM 1013 O O . VAL A 1 134 ? -7.781 -39.229 -28.512 1.00 79.56 134 VAL A O 1
ATOM 1016 N N . GLU A 1 135 ? -7.818 -37.300 -27.351 1.00 80.56 135 GLU A N 1
ATOM 1017 C CA . GLU A 1 135 ? -8.055 -36.399 -28.493 1.00 80.56 135 GLU A CA 1
ATOM 1018 C C . GLU A 1 135 ? -6.765 -35.961 -29.216 1.00 80.56 135 GLU A C 1
ATOM 1020 O O . GLU A 1 135 ? -6.824 -35.359 -30.287 1.00 80.56 135 GLU A O 1
ATOM 1025 N N . VAL A 1 136 ? -5.582 -36.276 -28.677 1.00 86.69 136 VAL A N 1
ATOM 1026 C CA . VAL A 1 136 ? -4.305 -35.962 -29.332 1.00 86.69 136 VAL A CA 1
ATOM 1027 C C . VAL A 1 136 ? -4.079 -36.961 -30.470 1.00 86.69 136 VAL A C 1
ATOM 1029 O O . VAL A 1 136 ? -3.746 -38.128 -30.246 1.00 86.69 136 VAL A O 1
ATOM 1032 N N . ALA A 1 137 ? -4.299 -36.501 -31.704 1.00 86.00 137 ALA A N 1
ATOM 1033 C CA . ALA A 1 137 ? -4.297 -37.325 -32.912 1.00 86.00 137 ALA A CA 1
ATOM 1034 C C . ALA A 1 137 ? -2.981 -38.092 -33.123 1.00 86.00 137 ALA A C 1
ATOM 1036 O O . ALA A 1 137 ? -2.995 -39.232 -33.590 1.00 86.00 137 ALA A O 1
ATOM 1037 N N . GLU A 1 138 ? -1.859 -37.500 -32.721 1.00 88.25 138 GLU A N 1
ATOM 1038 C CA . GLU A 1 138 ? -0.510 -38.037 -32.866 1.00 88.25 138 GLU A CA 1
ATOM 1039 C C . GLU A 1 138 ? -0.332 -39.390 -32.167 1.00 88.25 138 GLU A C 1
ATOM 1041 O O . GLU A 1 138 ? 0.399 -40.235 -32.682 1.00 88.25 138 GLU A O 1
ATOM 1046 N N . PHE A 1 139 ? -1.032 -39.649 -31.051 1.00 90.38 139 PHE A N 1
ATOM 1047 C CA . PHE A 1 139 ? -0.987 -40.967 -30.409 1.00 90.38 139 PHE A CA 1
ATOM 1048 C C . PHE A 1 139 ? -1.513 -42.062 -31.342 1.00 90.38 139 PHE A C 1
ATOM 1050 O O . PHE A 1 139 ? -0.895 -43.117 -31.463 1.00 90.38 139 PHE A O 1
ATOM 1057 N N . ARG A 1 140 ? -2.624 -41.803 -32.047 1.00 87.31 140 ARG A N 1
ATOM 1058 C CA . ARG A 1 140 ? -3.196 -42.753 -33.013 1.00 87.31 140 ARG A CA 1
ATOM 1059 C C . ARG A 1 140 ? -2.364 -42.822 -34.289 1.00 87.31 140 ARG A C 1
ATOM 1061 O O . ARG A 1 140 ? -2.062 -43.917 -34.743 1.00 87.31 140 ARG A O 1
ATOM 1068 N N . GLN A 1 141 ? -1.974 -41.670 -34.836 1.00 90.00 141 GLN A N 1
ATOM 1069 C CA . GLN A 1 141 ? -1.207 -41.585 -36.086 1.00 90.00 141 GLN A CA 1
ATOM 1070 C C . GLN A 1 141 ? 0.134 -42.319 -35.994 1.00 90.00 141 GLN A C 1
ATOM 1072 O O . GLN A 1 141 ? 0.552 -42.956 -36.955 1.00 90.00 141 GLN A O 1
ATOM 1077 N N . ARG A 1 142 ? 0.793 -42.256 -34.833 1.00 92.06 142 ARG A N 1
ATOM 1078 C CA . ARG A 1 142 ? 2.099 -42.885 -34.598 1.00 92.06 142 ARG A CA 1
ATOM 1079 C C . ARG A 1 142 ? 2.009 -44.261 -33.934 1.00 92.06 142 ARG A C 1
ATOM 1081 O O . ARG A 1 142 ? 3.043 -44.849 -33.641 1.00 92.06 142 ARG A O 1
ATOM 1088 N N . GLY A 1 143 ? 0.802 -44.766 -33.663 1.00 90.88 143 GLY A N 1
ATOM 1089 C CA . GLY A 1 143 ? 0.608 -46.049 -32.981 1.00 90.88 143 GLY A CA 1
ATOM 1090 C C . GLY A 1 143 ? 1.193 -46.093 -31.563 1.00 90.88 143 GLY A C 1
ATOM 1091 O O . GLY A 1 143 ? 1.630 -47.148 -31.109 1.00 90.88 143 GLY A O 1
ATOM 1092 N N . ILE A 1 144 ? 1.230 -44.956 -30.864 1.00 93.94 144 ILE A N 1
ATOM 1093 C CA . ILE A 1 144 ? 1.786 -44.857 -29.513 1.00 93.94 144 ILE A CA 1
ATOM 1094 C C . ILE A 1 144 ? 0.784 -45.435 -28.516 1.00 93.94 144 ILE A C 1
ATOM 1096 O O . ILE A 1 144 ? -0.364 -44.995 -28.429 1.00 93.94 144 ILE A O 1
ATOM 1100 N N . ILE A 1 145 ? 1.241 -46.385 -27.704 1.00 94.50 145 ILE A N 1
ATOM 1101 C CA . ILE A 1 145 ? 0.441 -46.967 -26.628 1.00 94.50 145 ILE A CA 1
ATOM 1102 C C . ILE A 1 145 ? 0.253 -45.909 -25.536 1.00 94.50 145 ILE A C 1
ATOM 1104 O O . ILE A 1 145 ? 1.232 -45.397 -25.001 1.00 94.50 145 ILE A O 1
ATOM 1108 N N . LEU A 1 146 ? -0.993 -45.601 -25.170 1.00 90.94 146 LEU A N 1
ATOM 1109 C CA . LEU A 1 146 ? -1.320 -44.718 -24.049 1.00 90.94 146 LEU A CA 1
ATOM 1110 C C . LEU A 1 146 ? -1.795 -45.548 -22.854 1.00 90.94 146 LEU A C 1
ATOM 1112 O O . LEU A 1 146 ? -2.777 -46.282 -22.943 1.00 90.94 146 LEU A O 1
ATOM 1116 N N . THR A 1 147 ? -1.121 -45.393 -21.720 1.00 89.50 147 THR A N 1
ATOM 1117 C CA . THR A 1 147 ? -1.493 -46.028 -20.446 1.00 89.50 147 THR A CA 1
ATOM 1118 C C . THR A 1 147 ? -1.671 -44.987 -19.351 1.00 89.50 147 THR A C 1
ATOM 1120 O O . THR A 1 147 ? -1.164 -43.868 -19.449 1.00 89.50 147 THR A O 1
ATOM 1123 N N . ASN A 1 148 ? -2.396 -45.358 -18.304 1.00 86.06 148 ASN A N 1
ATOM 1124 C CA . ASN A 1 148 ? -2.729 -44.500 -17.178 1.00 86.06 148 ASN A CA 1
ATOM 1125 C C . ASN A 1 148 ? -2.437 -45.209 -15.855 1.00 86.06 148 ASN A C 1
ATOM 1127 O O . ASN A 1 148 ? -2.118 -46.397 -15.823 1.00 86.06 148 ASN A O 1
ATOM 1131 N N . ASN A 1 149 ? -2.587 -44.480 -14.758 1.00 83.94 149 ASN A N 1
ATOM 1132 C CA . ASN A 1 149 ? -2.348 -44.997 -13.418 1.00 83.94 149 ASN A CA 1
ATOM 1133 C C . ASN A 1 149 ? -3.648 -45.481 -12.745 1.00 83.94 149 ASN A C 1
ATOM 1135 O O . ASN A 1 149 ? -3.921 -45.160 -11.587 1.00 83.94 149 ASN A O 1
ATOM 1139 N N . SER A 1 150 ? -4.503 -46.184 -13.498 1.00 81.19 150 SER A N 1
ATOM 1140 C CA . SER A 1 150 ? -5.732 -46.781 -12.952 1.00 81.19 150 SER A CA 1
ATOM 1141 C C . SER A 1 150 ? -5.386 -47.788 -11.851 1.00 81.19 150 SER A C 1
ATOM 1143 O O . SER A 1 150 ? -4.446 -48.561 -12.009 1.00 81.19 150 SER A O 1
ATOM 1145 N N . GLY A 1 151 ? -6.143 -47.805 -10.750 1.00 81.38 151 GLY A N 1
ATOM 1146 C CA . GLY A 1 151 ? -5.885 -48.688 -9.606 1.00 81.38 151 GLY A CA 1
ATOM 1147 C C . GLY A 1 151 ? -5.145 -48.016 -8.447 1.00 81.38 151 GLY A C 1
ATOM 1148 O O . GLY A 1 151 ? -5.393 -48.324 -7.285 1.00 81.38 151 GLY A O 1
ATOM 1149 N N . SER A 1 152 ? -4.261 -47.057 -8.737 1.00 79.38 152 SER A N 1
ATOM 1150 C CA . SER A 1 152 ? -3.343 -46.496 -7.732 1.00 79.38 152 SER A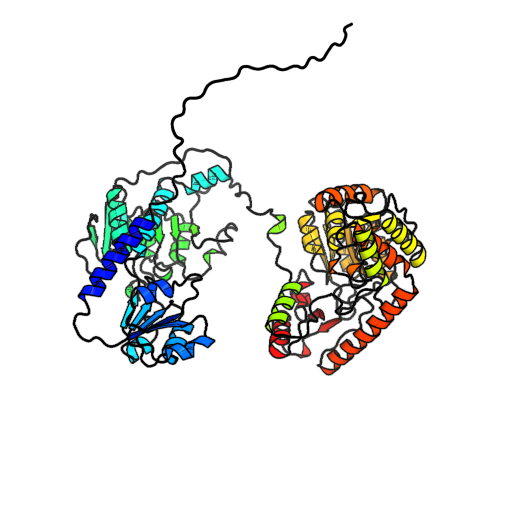 CA 1
ATOM 1151 C C . SER A 1 152 ? -3.997 -45.570 -6.705 1.00 79.38 152 SER A C 1
ATOM 1153 O O . SER A 1 152 ? -3.418 -45.342 -5.645 1.00 79.38 152 SER A O 1
ATOM 1155 N N . TYR A 1 153 ? -5.186 -45.043 -7.009 1.00 80.50 153 TYR A N 1
ATOM 1156 C CA . TYR A 1 153 ? -5.921 -44.109 -6.147 1.00 80.50 153 TYR A CA 1
ATOM 1157 C C . TYR A 1 153 ? -7.272 -44.660 -5.677 1.00 80.50 153 TYR A C 1
ATOM 1159 O O . TYR A 1 153 ? -8.045 -43.932 -5.058 1.00 80.50 153 TYR A O 1
ATOM 1167 N N . ASP A 1 154 ? -7.573 -45.928 -5.973 1.00 86.31 154 ASP A N 1
ATOM 1168 C CA . ASP A 1 154 ? -8.902 -46.512 -5.767 1.00 86.31 154 ASP A CA 1
ATOM 1169 C C . ASP A 1 154 ? -9.354 -46.413 -4.312 1.00 86.31 154 ASP A C 1
ATOM 1171 O O . ASP A 1 154 ? -10.434 -45.898 -4.039 1.00 86.31 154 ASP A O 1
ATOM 1175 N N . ILE A 1 155 ? -8.488 -46.840 -3.389 1.00 89.25 155 ILE A N 1
ATOM 1176 C CA . ILE A 1 155 ? -8.768 -46.841 -1.949 1.00 89.25 155 ILE A CA 1
ATOM 1177 C C . ILE A 1 155 ? -8.960 -45.410 -1.446 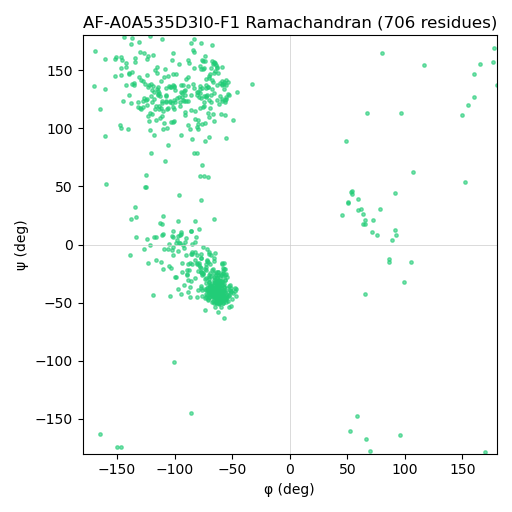1.00 89.25 155 ILE A C 1
ATOM 1179 O O . ILE A 1 155 ? -9.975 -45.111 -0.830 1.00 89.25 155 ILE A O 1
ATOM 1183 N N . GLN A 1 156 ? -8.030 -44.506 -1.762 1.00 85.81 156 GLN A N 1
ATOM 1184 C CA . GLN A 1 156 ? -8.059 -43.128 -1.254 1.00 85.81 156 GLN A CA 1
ATOM 1185 C C . GLN A 1 156 ? -9.298 -42.367 -1.744 1.00 85.81 156 GLN A C 1
ATOM 1187 O O . GLN A 1 156 ? -9.917 -41.624 -0.985 1.00 85.81 156 GLN A O 1
ATOM 1192 N N . ILE A 1 157 ? -9.685 -42.559 -3.009 1.00 87.06 157 ILE A N 1
ATOM 1193 C CA . ILE A 1 157 ? -10.881 -41.921 -3.569 1.00 87.06 157 ILE A CA 1
ATOM 1194 C C . ILE A 1 157 ? -12.148 -42.570 -3.005 1.00 87.06 157 ILE A C 1
ATOM 1196 O O . ILE A 1 157 ? -13.102 -41.860 -2.691 1.00 87.06 157 ILE A O 1
ATOM 1200 N N . ALA A 1 158 ? -12.177 -43.893 -2.828 1.00 92.88 158 ALA A N 1
ATOM 1201 C CA . ALA A 1 158 ? -13.321 -44.565 -2.222 1.00 92.88 158 ALA A CA 1
ATOM 1202 C C . ALA A 1 158 ? -13.527 -44.153 -0.753 1.00 92.88 158 ALA A C 1
ATOM 1204 O O . ALA A 1 158 ? -14.657 -43.880 -0.349 1.00 92.88 158 ALA A O 1
ATOM 1205 N N . GLU A 1 159 ? -12.452 -44.014 0.027 1.00 93.50 159 GLU A N 1
ATOM 1206 C CA . GLU A 1 159 ? -12.486 -43.446 1.381 1.00 93.50 159 GLU A CA 1
ATOM 1207 C C . GLU A 1 159 ? -13.017 -42.008 1.373 1.00 93.50 159 GLU A C 1
ATOM 1209 O O . GLU A 1 159 ? -13.831 -41.642 2.221 1.00 93.50 159 GLU A O 1
ATOM 1214 N N . HIS A 1 160 ? -12.621 -41.205 0.382 1.00 91.62 160 HIS A N 1
ATOM 1215 C CA . HIS A 1 160 ? -13.122 -39.844 0.216 1.00 91.62 160 HIS A CA 1
ATOM 1216 C C . HIS A 1 160 ? -14.631 -39.801 -0.080 1.00 91.62 160 HIS A C 1
ATOM 1218 O O . HIS A 1 160 ? -15.355 -39.008 0.521 1.00 91.62 160 HIS A O 1
ATOM 1224 N N . VAL A 1 161 ? -15.133 -40.699 -0.936 1.00 95.19 161 VAL A N 1
ATOM 1225 C CA . VAL A 1 161 ? -16.580 -40.867 -1.165 1.00 95.19 161 VAL A CA 1
ATOM 1226 C C . VAL A 1 161 ? -17.291 -41.240 0.133 1.00 95.19 161 VAL A C 1
ATOM 1228 O O . VAL A 1 161 ? -18.294 -40.616 0.476 1.00 95.19 161 VAL A O 1
ATOM 1231 N N . MET A 1 162 ? -16.765 -42.206 0.891 1.00 96.12 162 MET A N 1
ATOM 1232 C CA . MET A 1 162 ? -17.362 -42.595 2.170 1.00 96.12 162 MET A CA 1
ATOM 1233 C C . MET A 1 162 ? -17.348 -41.449 3.185 1.00 96.12 162 MET A C 1
ATOM 1235 O O . MET A 1 162 ? -18.313 -41.292 3.928 1.00 96.12 162 MET A O 1
ATOM 1239 N N . ALA A 1 163 ? -16.318 -40.599 3.190 1.00 93.44 163 ALA A N 1
ATOM 1240 C CA . ALA A 1 163 ? -16.284 -39.405 4.030 1.00 93.44 163 ALA A CA 1
ATOM 1241 C C . ALA A 1 163 ? -17.415 -38.419 3.686 1.00 93.44 163 ALA A C 1
ATOM 1243 O O . ALA A 1 163 ? -18.030 -37.870 4.600 1.00 93.44 163 ALA A O 1
ATOM 1244 N N . PHE A 1 164 ? -17.750 -38.232 2.402 1.00 93.25 164 PHE A N 1
ATOM 1245 C CA . PHE A 1 164 ? -18.923 -37.437 2.012 1.00 93.25 164 PHE A CA 1
ATOM 1246 C C . PHE A 1 164 ? -20.234 -38.068 2.473 1.00 93.25 164 PHE A C 1
ATOM 1248 O O . PHE A 1 164 ? -21.093 -37.363 2.995 1.00 93.25 164 PHE A O 1
ATOM 1255 N N . VAL A 1 165 ? -20.367 -39.387 2.336 1.00 94.56 165 VAL A N 1
ATOM 1256 C CA . VAL A 1 165 ? -21.552 -40.134 2.780 1.00 94.56 165 VAL A CA 1
ATOM 1257 C C . VAL A 1 165 ? -21.744 -39.999 4.292 1.00 94.56 165 VAL A C 1
ATOM 1259 O O . VAL A 1 165 ? -22.821 -39.619 4.741 1.00 94.56 165 VAL A O 1
ATOM 1262 N N . PHE A 1 166 ? -20.692 -40.208 5.091 1.00 93.94 166 PHE A N 1
ATOM 1263 C CA . PHE A 1 166 ? -20.748 -39.990 6.540 1.00 93.94 166 PHE A CA 1
ATOM 1264 C C . PHE A 1 166 ? -21.007 -38.524 6.899 1.00 93.94 166 PHE A C 1
ATOM 1266 O O . PHE A 1 166 ? -21.774 -38.245 7.819 1.00 93.94 166 PHE A O 1
ATOM 1273 N N . GLY A 1 167 ? -20.406 -37.583 6.167 1.00 90.31 167 GLY A N 1
ATOM 1274 C CA . GLY A 1 167 ? -20.620 -36.150 6.357 1.00 90.31 167 GLY A CA 1
ATOM 1275 C C . GLY A 1 167 ? -22.062 -35.707 6.100 1.00 90.31 167 GLY A C 1
ATOM 1276 O O . GLY A 1 167 ? -22.555 -34.821 6.802 1.00 90.31 167 GLY A O 1
ATOM 1277 N N . ALA A 1 168 ? -22.731 -36.341 5.135 1.00 88.94 168 ALA A N 1
ATOM 1278 C CA . ALA A 1 168 ? -24.149 -36.156 4.855 1.00 88.94 168 ALA A CA 1
ATOM 1279 C C . ALA A 1 168 ? -25.019 -36.833 5.927 1.00 88.94 168 ALA A C 1
ATOM 1281 O O . ALA A 1 168 ? -25.787 -36.156 6.601 1.00 88.94 168 ALA A O 1
ATOM 1282 N N . ALA A 1 169 ? -24.844 -38.138 6.164 1.00 90.62 169 ALA A N 1
ATOM 1283 C CA . ALA A 1 169 ? -25.681 -38.912 7.087 1.00 90.62 169 ALA A CA 1
ATOM 1284 C C . ALA A 1 169 ? -25.612 -38.433 8.541 1.00 90.62 169 ALA A C 1
ATOM 1286 O O . ALA A 1 169 ? -26.608 -38.453 9.260 1.00 90.62 169 ALA A O 1
ATOM 1287 N N . LYS A 1 170 ? -24.422 -38.026 8.995 1.00 90.38 170 LYS A N 1
ATOM 1288 C CA . LYS A 1 170 ? -24.193 -37.532 10.363 1.00 90.38 170 LYS A CA 1
ATOM 1289 C C . LYS A 1 170 ? -24.250 -36.020 10.457 1.00 90.38 170 LYS A C 1
ATOM 1291 O O . LYS A 1 170 ? -23.864 -35.476 11.484 1.00 90.38 170 LYS A O 1
ATOM 1296 N N . GLN A 1 171 ? -24.656 -35.353 9.375 1.00 83.56 171 GLN A N 1
ATOM 1297 C CA . GLN A 1 171 ? -24.779 -33.904 9.334 1.00 83.56 171 GLN A CA 1
ATOM 1298 C C . GLN A 1 171 ? -23.495 -33.214 9.845 1.00 83.56 171 GLN A C 1
ATOM 1300 O O . GLN A 1 171 ? -23.544 -32.185 10.513 1.00 83.56 171 GLN A O 1
ATOM 1305 N N . LEU A 1 172 ? -22.308 -33.778 9.557 1.00 83.62 172 LEU A N 1
ATOM 1306 C CA . LEU A 1 172 ? -21.038 -33.281 10.121 1.00 83.62 172 LEU A CA 1
ATOM 1307 C C . LEU A 1 172 ? -20.756 -31.843 9.692 1.00 83.62 172 LEU A C 1
ATOM 1309 O O . LEU A 1 172 ? -20.074 -31.097 10.388 1.00 83.62 172 LEU A O 1
ATOM 1313 N N . HIS A 1 173 ? -21.292 -31.448 8.542 1.00 74.69 173 HIS A N 1
ATOM 1314 C CA . HIS A 1 173 ? -21.281 -30.072 8.083 1.00 74.69 173 HIS A CA 1
ATOM 1315 C C . HIS A 1 173 ? -22.103 -29.157 8.998 1.00 74.69 173 HIS A C 1
ATOM 1317 O O . HIS A 1 173 ? -21.617 -28.081 9.330 1.00 74.69 173 HIS A O 1
ATOM 1323 N N . LEU A 1 174 ? -23.271 -29.598 9.478 1.00 74.19 174 LEU A N 1
ATOM 1324 C CA . LEU A 1 174 ? -24.065 -28.864 10.462 1.00 74.19 174 LEU A CA 1
ATOM 1325 C C . LEU A 1 174 ? -23.360 -28.824 11.812 1.00 74.19 174 LEU A C 1
ATOM 1327 O O . LEU A 1 174 ? -23.344 -27.764 12.419 1.00 74.19 174 LEU A O 1
ATOM 1331 N N . TYR A 1 175 ? -22.683 -29.892 12.246 1.00 73.50 175 TYR A N 1
ATOM 1332 C CA . TYR A 1 175 ? -21.861 -29.835 13.463 1.00 73.50 175 TYR A CA 1
ATOM 1333 C C . TYR A 1 175 ? -20.646 -28.921 13.349 1.00 73.50 175 TYR A C 1
ATOM 1335 O O . TYR A 1 175 ? -20.347 -28.173 14.277 1.00 73.50 175 TYR A O 1
ATOM 1343 N N . ARG A 1 176 ? -19.943 -28.936 12.215 1.00 73.81 176 ARG A N 1
ATOM 1344 C CA . ARG A 1 176 ? -18.880 -27.967 11.917 1.00 73.81 176 ARG A CA 1
ATOM 1345 C C . ARG A 1 176 ? -19.437 -26.542 11.959 1.00 73.81 176 ARG A C 1
ATOM 1347 O O . ARG A 1 176 ? -18.807 -25.643 12.521 1.00 73.81 176 ARG A O 1
ATOM 1354 N N . ASP A 1 177 ? -20.614 -26.332 11.378 1.00 65.25 177 ASP A N 1
ATOM 1355 C CA . ASP A 1 177 ? -21.263 -25.025 11.333 1.00 65.25 177 ASP A CA 1
ATOM 1356 C C . ASP A 1 177 ? -21.725 -24.592 12.732 1.00 65.25 177 ASP A C 1
ATOM 1358 O O . ASP A 1 177 ? -21.485 -23.455 13.124 1.00 65.25 177 ASP A O 1
ATOM 1362 N N . GLN A 1 178 ? -22.282 -25.504 13.524 1.00 72.12 178 GLN A N 1
ATOM 1363 C CA . GLN A 1 178 ? -22.620 -25.343 14.938 1.00 72.12 178 GLN A CA 1
ATOM 1364 C C . GLN A 1 178 ? -21.405 -24.995 15.797 1.00 72.12 178 GLN A C 1
ATOM 1366 O O . GLN A 1 178 ? -21.431 -24.009 16.530 1.00 72.12 178 GLN A O 1
ATOM 1371 N N . GLN A 1 179 ? -20.301 -25.734 15.656 1.00 67.44 179 GLN A N 1
ATOM 1372 C CA . GLN A 1 179 ? -19.042 -25.453 16.348 1.00 67.44 179 GLN A CA 1
ATOM 1373 C C . GLN A 1 179 ? -18.532 -24.048 16.002 1.00 67.44 179 GLN A C 1
ATOM 1375 O O . GLN A 1 179 ? -18.072 -23.311 16.875 1.00 67.44 179 GLN A O 1
ATOM 1380 N N . THR A 1 180 ? -18.666 -23.652 14.735 1.00 54.72 180 THR A N 1
ATOM 1381 C CA . THR A 1 180 ? -18.320 -22.306 14.257 1.00 54.72 180 THR A CA 1
ATOM 1382 C C . THR A 1 180 ? -19.248 -21.237 14.847 1.00 54.72 180 THR A C 1
ATOM 1384 O O . THR A 1 180 ? -18.791 -20.147 15.201 1.00 54.72 180 THR A O 1
ATOM 1387 N N . ARG A 1 181 ? -20.543 -21.546 14.987 1.00 61.62 181 ARG A N 1
ATOM 1388 C CA . ARG A 1 181 ? -21.576 -20.671 15.569 1.00 61.62 181 ARG A CA 1
ATOM 1389 C C . ARG A 1 181 ? -21.550 -20.633 17.098 1.00 61.62 181 ARG A C 1
ATOM 1391 O O . ARG A 1 181 ? -22.090 -19.696 17.674 1.00 61.62 181 ARG A O 1
ATOM 1398 N N . ARG A 1 182 ? -20.869 -21.586 17.742 1.00 73.94 182 ARG A N 1
ATOM 1399 C CA . ARG A 1 182 ? -20.951 -21.855 19.186 1.00 73.94 182 ARG A CA 1
ATOM 1400 C C . ARG A 1 182 ? -22.394 -22.087 19.641 1.00 73.94 182 ARG A C 1
ATOM 1402 O O . ARG A 1 182 ? -22.827 -21.569 20.666 1.00 73.94 182 ARG A O 1
ATOM 1409 N N . GLU A 1 183 ? -23.121 -22.866 18.858 1.00 71.69 183 GLU A N 1
ATOM 1410 C CA . GLU A 1 183 ? -24.480 -23.305 19.152 1.00 71.69 183 GLU A CA 1
ATOM 1411 C C . GLU A 1 183 ? -24.474 -24.827 19.071 1.00 71.69 183 GLU A C 1
ATOM 1413 O O . GLU A 1 183 ? -24.058 -25.367 18.054 1.00 71.69 183 GLU A O 1
ATOM 1418 N N . TRP A 1 184 ? -24.890 -25.514 20.132 1.00 78.06 184 TRP A N 1
ATOM 1419 C CA . TRP A 1 184 ? -24.942 -26.975 20.169 1.00 78.06 184 TRP A CA 1
ATOM 1420 C C . TRP A 1 184 ? -26.406 -27.373 20.173 1.00 78.06 184 TRP A C 1
ATOM 1422 O O . TRP A 1 184 ? -27.086 -27.268 21.191 1.00 78.06 184 TRP A O 1
ATOM 1432 N N . THR A 1 185 ? -26.890 -27.737 18.992 1.00 76.00 185 THR A N 1
ATOM 1433 C CA . THR A 1 185 ? -28.260 -28.192 18.760 1.00 76.00 185 THR A CA 1
ATOM 1434 C C . THR A 1 185 ? -28.196 -29.603 18.212 1.00 76.00 185 THR A C 1
ATOM 1436 O O . THR A 1 185 ? -27.404 -29.891 17.310 1.00 76.00 185 THR A O 1
ATOM 1439 N N . ASP A 1 186 ? -29.009 -30.497 18.759 1.00 75.12 186 ASP A N 1
ATOM 1440 C CA . ASP A 1 186 ? -29.031 -31.873 18.280 1.00 75.12 186 ASP A CA 1
ATOM 1441 C C . ASP A 1 186 ? -29.397 -31.908 16.795 1.00 75.12 186 ASP A C 1
ATOM 1443 O O . ASP A 1 186 ? -30.185 -31.096 16.305 1.00 75.12 186 ASP A O 1
ATOM 1447 N N . GLN A 1 187 ? -28.731 -32.797 16.064 1.00 74.75 187 GLN A N 1
ATOM 1448 C CA . GLN A 1 187 ? -28.988 -33.029 14.651 1.00 74.75 187 GLN A CA 1
ATOM 1449 C C . GLN A 1 187 ? -29.590 -34.408 14.494 1.00 74.75 187 GLN A C 1
ATOM 1451 O O . GLN A 1 187 ? -29.144 -35.367 15.130 1.00 74.75 187 GLN A O 1
ATOM 1456 N N . ASP A 1 188 ? -30.561 -34.509 13.597 1.00 75.19 188 ASP A N 1
ATOM 1457 C CA . ASP A 1 188 ? -31.094 -35.800 13.212 1.00 75.19 188 ASP A CA 1
ATOM 1458 C C . ASP A 1 188 ? -30.040 -36.537 12.387 1.00 75.19 188 ASP A C 1
ATOM 1460 O O . ASP A 1 188 ? -29.638 -36.127 11.294 1.00 75.19 188 ASP A O 1
ATOM 1464 N N . HIS A 1 189 ? -29.532 -37.621 12.964 1.00 79.62 189 HIS A N 1
ATOM 1465 C CA . HIS A 1 189 ? -28.581 -38.497 12.304 1.00 79.62 189 HIS A CA 1
ATOM 1466 C C . HIS A 1 189 ? -29.309 -39.613 11.592 1.00 79.62 189 HIS A C 1
ATOM 1468 O O . HIS A 1 189 ? -30.099 -40.338 12.192 1.00 79.62 189 HIS A O 1
ATOM 1474 N N . HIS A 1 190 ? -28.922 -39.834 10.346 1.00 82.62 190 HIS A N 1
ATOM 1475 C CA . HIS A 1 190 ? -29.388 -40.972 9.577 1.00 82.62 190 HIS A CA 1
ATOM 1476 C C . HIS A 1 190 ? -28.410 -42.138 9.735 1.00 82.62 190 HIS A C 1
ATOM 1478 O O . HIS A 1 190 ? -27.180 -41.968 9.787 1.00 82.62 190 HIS A O 1
ATOM 1484 N N . GLU A 1 191 ? -28.945 -43.343 9.907 1.00 87.56 191 GLU A N 1
ATOM 1485 C CA . GLU A 1 191 ? -28.157 -44.570 9.895 1.00 87.56 191 GLU A CA 1
ATOM 1486 C C . GLU A 1 191 ? -27.999 -45.043 8.449 1.00 87.56 191 GLU A C 1
ATOM 1488 O O . GLU A 1 191 ? -28.980 -45.208 7.741 1.00 87.56 191 GLU A O 1
ATOM 1493 N N . LEU A 1 192 ? -26.762 -45.311 8.022 1.00 92.00 192 LEU A N 1
ATOM 1494 C CA . LEU A 1 192 ? -26.486 -45.765 6.653 1.00 92.00 192 LEU A CA 1
ATOM 1495 C C . LEU A 1 192 ? -26.993 -47.188 6.373 1.00 92.00 192 LEU A C 1
ATOM 1497 O O . LEU A 1 192 ? -27.049 -47.623 5.224 1.00 92.00 192 LEU A O 1
ATOM 1501 N N . ARG A 1 193 ? -27.291 -47.971 7.414 1.00 93.06 193 ARG A N 1
ATOM 1502 C CA . ARG A 1 193 ? -27.686 -49.369 7.253 1.00 93.06 193 ARG A CA 1
ATOM 1503 C C . ARG A 1 193 ? -29.059 -49.441 6.585 1.00 93.06 193 ARG A C 1
ATOM 1505 O O . ARG A 1 193 ? -30.039 -48.937 7.113 1.00 93.06 193 ARG A O 1
ATOM 1512 N N . GLY A 1 194 ? -29.128 -50.131 5.449 1.00 90.44 194 GLY A N 1
ATOM 1513 C CA . GLY A 1 194 ? -30.360 -50.296 4.672 1.00 90.44 194 GLY A CA 1
ATOM 1514 C C . GLY A 1 194 ? -30.645 -49.167 3.678 1.00 90.44 194 GLY A C 1
ATOM 1515 O O . GLY A 1 194 ? -31.428 -49.380 2.750 1.00 90.44 194 GLY A O 1
ATOM 1516 N N . GLU A 1 195 ? -29.969 -48.021 3.794 1.00 96.31 195 GLU A N 1
ATOM 1517 C CA . GLU A 1 195 ? -30.015 -46.969 2.777 1.00 96.31 195 GLU A CA 1
ATOM 1518 C C . GLU A 1 195 ? -29.379 -47.447 1.465 1.00 96.31 195 GLU A C 1
ATOM 1520 O O . GLU A 1 195 ? -28.580 -48.390 1.417 1.00 96.31 195 GLU A O 1
ATOM 1525 N N . THR A 1 196 ? -29.770 -46.821 0.362 1.00 98.06 196 THR A N 1
ATOM 1526 C CA . THR A 1 196 ? -29.425 -47.268 -0.984 1.00 98.06 196 THR A CA 1
ATOM 1527 C C . THR A 1 196 ? -28.398 -46.348 -1.622 1.00 98.06 196 THR A C 1
ATOM 1529 O O . THR A 1 196 ? -28.639 -45.158 -1.820 1.00 98.06 196 THR A O 1
ATOM 1532 N N . MET A 1 197 ? -27.267 -46.920 -2.033 1.00 98.31 197 MET A N 1
ATOM 1533 C CA . MET A 1 197 ? -26.256 -46.214 -2.815 1.00 98.31 197 MET A CA 1
ATOM 1534 C C . MET A 1 197 ? -26.256 -46.712 -4.258 1.00 98.31 197 MET A C 1
ATOM 1536 O O . MET A 1 197 ? -26.018 -47.890 -4.515 1.00 98.31 197 MET A O 1
ATOM 1540 N N . VAL A 1 198 ? -26.449 -45.810 -5.213 1.00 98.38 198 VAL A N 1
ATOM 1541 C CA . VAL A 1 198 ? -26.239 -46.080 -6.637 1.00 98.38 198 VAL A CA 1
ATOM 1542 C C . VAL A 1 198 ? -24.838 -45.626 -7.022 1.00 98.38 198 VAL A C 1
ATOM 1544 O O . VAL A 1 198 ? -24.498 -44.457 -6.870 1.00 98.38 198 VAL A O 1
ATOM 1547 N N . VAL A 1 199 ? -24.022 -46.534 -7.558 1.00 97.94 199 VAL A N 1
ATOM 1548 C CA . VAL A 1 199 ? -22.669 -46.222 -8.042 1.00 97.94 199 VAL A CA 1
ATOM 1549 C C . VAL A 1 199 ? -22.662 -46.235 -9.565 1.00 97.94 199 VAL A C 1
ATOM 1551 O O . VAL A 1 199 ? -22.595 -47.294 -10.198 1.00 97.94 199 VAL A O 1
ATOM 1554 N N . PHE A 1 200 ? -22.714 -45.048 -10.170 1.00 97.00 200 PHE A N 1
ATOM 1555 C CA . PHE A 1 200 ? -22.595 -44.872 -11.609 1.00 97.00 200 PHE A CA 1
ATOM 1556 C C . PHE A 1 200 ? -21.134 -44.934 -12.046 1.00 97.00 200 PHE A C 1
ATOM 1558 O O . PHE A 1 200 ? -20.401 -43.953 -11.936 1.00 97.00 200 PHE A O 1
ATOM 1565 N N . GLY A 1 201 ? -20.713 -46.098 -12.552 1.00 92.50 201 GLY A N 1
ATOM 1566 C CA . GLY A 1 201 ? -19.333 -46.366 -12.952 1.00 92.50 201 GLY A CA 1
ATOM 1567 C C . GLY A 1 201 ? -18.588 -47.291 -11.992 1.00 92.50 201 GLY A C 1
ATOM 1568 O O . GLY A 1 201 ? -17.562 -46.909 -11.437 1.00 92.50 201 GLY A O 1
ATOM 1569 N N . ALA A 1 202 ? -19.059 -48.532 -11.838 1.00 88.50 202 ALA A N 1
ATOM 1570 C CA . ALA A 1 202 ? -18.392 -49.574 -11.043 1.00 88.50 202 ALA A CA 1
ATOM 1571 C C . ALA A 1 202 ? -17.145 -50.166 -11.745 1.00 88.50 202 ALA A C 1
ATOM 1573 O O . ALA A 1 202 ? -17.093 -51.350 -12.080 1.00 88.50 202 ALA A O 1
ATOM 1574 N N . GLY A 1 203 ? -16.170 -49.302 -12.046 1.00 87.19 203 GLY A N 1
ATOM 1575 C CA . GLY A 1 203 ? -14.816 -49.673 -12.469 1.00 87.19 203 GLY A CA 1
ATOM 1576 C C . GLY A 1 203 ? -13.904 -49.919 -11.264 1.00 87.19 203 GLY A C 1
ATOM 1577 O O . GLY A 1 203 ? -14.371 -50.386 -10.235 1.00 87.19 203 GLY A O 1
ATOM 1578 N N . SER A 1 204 ? -12.623 -49.561 -11.371 1.00 88.12 204 SER A N 1
ATOM 1579 C CA . SER A 1 204 ? -11.636 -49.698 -10.283 1.00 88.12 204 SER A CA 1
ATOM 1580 C C . SER A 1 204 ? -12.075 -48.956 -9.003 1.00 88.12 204 SER A C 1
ATOM 1582 O O . SER A 1 204 ? -12.431 -49.580 -8.006 1.00 88.12 204 SER A O 1
ATOM 1584 N N . ILE A 1 205 ? -12.211 -47.625 -9.084 1.00 89.88 205 ILE A N 1
ATOM 1585 C CA . ILE A 1 205 ? -12.672 -46.768 -7.975 1.00 89.88 205 ILE A CA 1
ATOM 1586 C C . ILE A 1 205 ? -14.094 -47.139 -7.534 1.00 89.88 205 ILE A C 1
ATOM 1588 O O . ILE A 1 205 ? -14.352 -47.334 -6.352 1.00 89.88 205 ILE A O 1
ATOM 1592 N N . GLY A 1 206 ? -15.032 -47.245 -8.482 1.00 92.81 206 GLY A N 1
ATOM 1593 C CA . GLY A 1 206 ? -16.430 -47.533 -8.155 1.00 92.81 206 GLY A CA 1
ATOM 1594 C C . GLY A 1 206 ? -16.624 -48.906 -7.503 1.00 92.81 206 GLY A C 1
ATOM 1595 O O . GLY A 1 206 ? -17.472 -49.042 -6.630 1.00 92.81 206 GLY A O 1
ATOM 1596 N N . GLY A 1 207 ? -15.827 -49.911 -7.874 1.00 94.12 207 GLY A N 1
ATOM 1597 C CA . GLY A 1 207 ? -15.827 -51.220 -7.222 1.00 94.12 207 GLY A CA 1
ATOM 1598 C C . GLY A 1 207 ? -15.342 -51.150 -5.774 1.00 94.12 207 GLY A C 1
ATOM 1599 O O . GLY A 1 207 ? -15.939 -51.771 -4.898 1.00 94.12 207 GLY A O 1
ATOM 1600 N N . GLU A 1 208 ? -14.326 -50.334 -5.497 1.00 96.06 208 GLU A N 1
ATOM 1601 C CA . GLU A 1 208 ? -13.851 -50.115 -4.129 1.00 96.06 208 GLU A CA 1
ATOM 1602 C C . GLU A 1 208 ? -14.866 -49.327 -3.280 1.00 96.06 208 GLU A C 1
ATOM 1604 O O . GLU A 1 208 ? -15.093 -49.667 -2.117 1.00 96.06 208 GLU A O 1
ATOM 1609 N N . VAL A 1 209 ? -15.580 -48.360 -3.876 1.00 97.25 209 VAL A N 1
ATOM 1610 C CA . VAL A 1 209 ? -16.738 -47.704 -3.236 1.00 97.25 209 VAL A CA 1
ATOM 1611 C C . VAL A 1 209 ? -17.822 -48.729 -2.897 1.00 97.25 209 VAL A C 1
ATOM 1613 O O . VAL A 1 209 ? -18.313 -48.732 -1.773 1.00 97.25 209 VAL A O 1
ATOM 1616 N N . VAL A 1 210 ? -18.168 -49.633 -3.823 1.00 97.69 210 VAL A N 1
ATOM 1617 C CA . VAL A 1 210 ? -19.149 -50.708 -3.572 1.00 97.69 210 VAL A CA 1
ATOM 1618 C C . VAL A 1 210 ? -18.704 -51.584 -2.398 1.00 97.69 210 VAL A C 1
ATOM 1620 O O . VAL A 1 210 ? -19.514 -51.897 -1.522 1.00 97.69 210 VAL A O 1
ATOM 1623 N N . ARG A 1 211 ? -17.420 -51.953 -2.342 1.00 96.94 211 ARG A N 1
ATOM 1624 C CA . ARG A 1 211 ? -16.853 -52.765 -1.258 1.00 96.94 211 ARG A CA 1
ATOM 1625 C C . ARG A 1 211 ? -16.973 -52.069 0.101 1.00 96.94 211 ARG A C 1
ATOM 1627 O O . ARG A 1 211 ? -17.408 -52.701 1.060 1.00 96.94 211 ARG A O 1
ATOM 1634 N N . LEU A 1 212 ? -16.611 -50.786 0.194 1.00 97.31 212 LEU A N 1
ATOM 1635 C CA . LEU A 1 212 ? -16.705 -50.022 1.444 1.00 97.31 212 LEU A CA 1
ATOM 1636 C C . LEU A 1 212 ? -18.159 -49.754 1.856 1.00 97.31 212 LEU A C 1
ATOM 1638 O O . LEU A 1 212 ? -18.511 -49.954 3.016 1.00 97.31 212 LEU A O 1
ATOM 1642 N N . ALA A 1 213 ? -19.010 -49.348 0.912 1.00 97.12 213 ALA A N 1
ATOM 1643 C CA . ALA A 1 213 ? -20.411 -49.033 1.173 1.00 97.12 213 ALA A CA 1
ATOM 1644 C C . ALA A 1 213 ? -21.199 -50.269 1.640 1.00 97.12 213 ALA A C 1
ATOM 1646 O O . ALA A 1 213 ? -21.915 -50.212 2.640 1.00 97.12 213 ALA A O 1
ATOM 1647 N N . SER A 1 214 ? -21.013 -51.416 0.979 1.00 95.94 214 SER A N 1
ATOM 1648 C CA . SER A 1 214 ? -21.648 -52.672 1.402 1.00 95.94 214 SER A CA 1
ATOM 1649 C C . SER A 1 214 ? -21.160 -53.144 2.776 1.00 95.94 214 SER A C 1
ATOM 1651 O O . SER A 1 214 ? -21.963 -53.622 3.576 1.00 95.94 214 SER A O 1
ATOM 1653 N N . ALA A 1 215 ? -19.879 -52.937 3.106 1.00 95.62 215 ALA A N 1
ATOM 1654 C CA . ALA A 1 215 ? -19.322 -53.288 4.414 1.00 95.62 215 ALA A CA 1
ATOM 1655 C C . ALA A 1 215 ? -19.925 -52.475 5.576 1.00 95.62 215 ALA A C 1
ATOM 1657 O O . ALA A 1 215 ? -20.008 -52.988 6.691 1.00 95.62 215 ALA A O 1
ATOM 1658 N N . VAL A 1 216 ? -20.380 -51.241 5.328 1.00 94.31 216 VAL A N 1
ATOM 1659 C CA . VAL A 1 216 ? -21.084 -50.416 6.332 1.00 94.31 216 VAL A CA 1
ATOM 1660 C C . VAL A 1 216 ? -22.606 -50.619 6.323 1.00 94.31 216 VAL A C 1
ATOM 1662 O O . VAL A 1 216 ? -23.319 -49.956 7.072 1.00 94.31 216 VAL A O 1
ATOM 1665 N N . GLY A 1 217 ? -23.107 -51.568 5.523 1.00 94.50 217 GLY A N 1
ATOM 1666 C CA . GLY A 1 217 ? -24.510 -51.981 5.510 1.00 94.50 217 GLY A CA 1
ATOM 1667 C C . GLY A 1 217 ? -25.411 -51.239 4.520 1.00 94.50 217 GLY A C 1
ATOM 1668 O O . GLY A 1 217 ? -26.629 -51.395 4.612 1.00 94.50 217 GLY A O 1
ATOM 1669 N N . LEU A 1 218 ? -24.854 -50.464 3.581 1.00 97.19 218 LEU A N 1
ATOM 1670 C CA . LEU A 1 218 ? -25.632 -49.866 2.490 1.00 97.19 218 LEU A CA 1
ATOM 1671 C C . LEU A 1 218 ? -26.043 -50.933 1.470 1.00 97.19 218 LEU A C 1
ATOM 1673 O O . LEU A 1 218 ? -25.259 -51.812 1.097 1.00 97.19 218 LEU A O 1
ATOM 1677 N N . ARG A 1 219 ? -27.254 -50.804 0.930 1.00 97.94 219 ARG A N 1
ATOM 1678 C CA . ARG A 1 219 ? -27.701 -51.557 -0.241 1.00 97.94 219 ARG A CA 1
ATOM 1679 C C . ARG A 1 219 ? -27.140 -50.898 -1.499 1.00 97.94 219 ARG A C 1
ATOM 1681 O O . ARG A 1 219 ? -27.632 -49.867 -1.948 1.00 97.94 219 ARG A O 1
ATOM 1688 N N . VAL A 1 220 ? -26.102 -51.490 -2.085 1.00 98.06 220 VAL A N 1
ATOM 1689 C CA . VAL A 1 220 ? -25.424 -50.884 -3.242 1.00 98.06 220 VAL A CA 1
ATOM 1690 C C . VAL A 1 220 ? -25.987 -51.406 -4.564 1.00 98.06 220 VAL A C 1
ATOM 1692 O O . VAL A 1 220 ? -26.076 -52.619 -4.765 1.00 98.06 220 VAL A O 1
ATOM 1695 N N . ILE A 1 221 ? -26.331 -50.506 -5.484 1.00 97.88 221 ILE A N 1
ATOM 1696 C CA . ILE A 1 221 ? -26.698 -50.804 -6.872 1.00 97.88 221 ILE A CA 1
ATOM 1697 C C . ILE A 1 221 ? -25.578 -50.283 -7.774 1.00 97.88 221 ILE A C 1
ATOM 1699 O O . ILE A 1 221 ? -25.332 -49.080 -7.855 1.00 97.88 221 ILE A O 1
ATOM 1703 N N . ALA A 1 222 ? -24.883 -51.178 -8.467 1.00 97.50 222 ALA A N 1
ATOM 1704 C CA . ALA A 1 222 ? -23.805 -50.804 -9.374 1.00 97.50 222 ALA A CA 1
ATOM 1705 C C . ALA A 1 222 ? -24.338 -50.586 -10.795 1.00 97.50 222 ALA A C 1
ATOM 1707 O O . ALA A 1 222 ? -25.039 -51.435 -11.341 1.00 97.50 222 ALA A O 1
ATOM 1708 N N . VAL A 1 223 ? -23.953 -49.484 -11.435 1.00 96.19 223 VAL A N 1
ATOM 1709 C CA . VAL A 1 223 ? -24.255 -49.238 -12.850 1.00 96.19 223 VAL A CA 1
ATOM 1710 C C . VAL A 1 223 ? -22.977 -49.427 -13.666 1.00 96.19 223 VAL A C 1
ATOM 1712 O O . VAL A 1 223 ? -21.981 -48.718 -13.469 1.00 96.19 223 VAL A O 1
ATOM 1715 N N . ARG A 1 224 ? -22.984 -50.406 -14.579 1.00 91.69 224 ARG A N 1
ATOM 1716 C CA . ARG A 1 224 ? -21.814 -50.824 -15.368 1.00 91.69 224 ARG A CA 1
ATOM 1717 C C . ARG A 1 224 ? -22.181 -51.026 -16.834 1.00 91.69 224 ARG A C 1
ATOM 1719 O O . ARG A 1 224 ? -23.197 -51.627 -17.153 1.00 91.69 224 ARG A O 1
ATOM 1726 N N . ARG A 1 225 ? -21.298 -50.585 -17.738 1.00 85.25 225 ARG A N 1
ATOM 1727 C CA . ARG A 1 225 ? -21.513 -50.616 -19.198 1.00 85.25 225 ARG A CA 1
ATOM 1728 C C . ARG A 1 225 ? -21.942 -51.983 -19.748 1.00 85.25 225 ARG A C 1
ATOM 1730 O O . ARG A 1 225 ? -22.778 -52.025 -20.633 1.00 85.25 225 ARG A O 1
ATOM 1737 N N . THR A 1 226 ? -21.350 -53.073 -19.267 1.00 80.38 226 THR A N 1
ATOM 1738 C CA . THR A 1 226 ? -21.547 -54.427 -19.821 1.00 80.38 226 THR A CA 1
ATOM 1739 C C . THR A 1 226 ? -22.281 -55.370 -18.860 1.00 80.38 226 THR A C 1
ATOM 1741 O O . THR A 1 226 ? -22.167 -56.582 -19.006 1.00 80.38 226 THR A O 1
ATOM 1744 N N . GLY A 1 227 ? -22.990 -54.842 -17.852 1.00 73.31 227 GLY A N 1
ATOM 1745 C CA . GLY A 1 227 ? -23.624 -55.659 -16.809 1.00 73.31 227 GLY A CA 1
ATOM 1746 C C . GLY A 1 227 ? -22.625 -56.535 -16.031 1.00 73.31 227 GLY A C 1
ATOM 1747 O O . GLY A 1 227 ? -21.464 -56.152 -15.842 1.00 73.31 227 GLY A O 1
ATOM 1748 N N . GLY A 1 228 ? -23.080 -57.710 -15.584 1.00 83.19 228 GLY A N 1
ATOM 1749 C CA . GLY A 1 228 ? -22.284 -58.703 -14.849 1.00 83.19 228 GLY A CA 1
ATOM 1750 C C . GLY A 1 228 ? -22.429 -58.608 -13.328 1.00 83.19 228 GLY A C 1
ATOM 1751 O O . GLY A 1 228 ? -23.353 -57.979 -12.825 1.00 83.19 228 GLY A O 1
ATOM 1752 N N . THR A 1 229 ? -21.517 -59.236 -12.587 1.00 86.81 229 THR A N 1
ATOM 1753 C CA . THR A 1 229 ? -21.473 -59.161 -11.120 1.00 86.81 229 THR A CA 1
ATOM 1754 C C . THR A 1 229 ? -20.438 -58.135 -10.655 1.00 86.81 229 THR A C 1
ATOM 1756 O O . THR A 1 229 ? -19.406 -57.924 -11.298 1.00 86.81 229 THR A O 1
ATOM 1759 N N . VAL A 1 230 ? -20.724 -57.472 -9.534 1.00 91.75 230 VAL A N 1
ATOM 1760 C CA . VAL A 1 230 ? -19.781 -56.614 -8.807 1.00 91.75 230 VAL A CA 1
ATOM 1761 C C . VAL A 1 230 ? -19.821 -57.073 -7.349 1.00 91.75 230 VAL A C 1
ATOM 1763 O O . VAL A 1 230 ? -20.891 -56.998 -6.744 1.00 91.75 230 VAL A O 1
ATOM 1766 N N . PRO A 1 231 ? -18.718 -57.593 -6.781 1.00 91.62 231 PRO A N 1
ATOM 1767 C CA . PRO A 1 231 ? -18.692 -58.029 -5.387 1.00 91.62 231 PRO A CA 1
ATOM 1768 C C . PRO A 1 231 ? -19.187 -56.930 -4.439 1.00 91.62 231 PRO A C 1
ATOM 1770 O O . PRO A 1 231 ? -18.730 -55.794 -4.521 1.00 91.62 231 PRO A O 1
ATOM 1773 N N . GLY A 1 232 ? -20.138 -57.265 -3.565 1.00 92.12 232 GLY A N 1
ATOM 1774 C CA . GLY A 1 232 ? -20.769 -56.322 -2.631 1.00 92.12 232 GLY A CA 1
ATOM 1775 C C . GLY A 1 232 ? -21.968 -55.544 -3.193 1.00 92.12 232 GLY A C 1
ATOM 1776 O O . GLY A 1 232 ? -22.718 -54.959 -2.416 1.00 92.12 232 GLY A O 1
ATOM 1777 N N . ALA A 1 233 ? -22.215 -55.557 -4.508 1.00 95.75 233 ALA A N 1
ATOM 1778 C CA . ALA A 1 233 ? -23.422 -54.957 -5.072 1.00 95.75 233 ALA A CA 1
ATOM 1779 C C . ALA A 1 233 ? -24.625 -55.897 -4.908 1.00 95.75 233 ALA A C 1
ATOM 1781 O O . ALA A 1 233 ? -24.574 -57.065 -5.284 1.00 95.75 233 ALA A O 1
ATOM 1782 N N . SER A 1 234 ? -25.737 -55.358 -4.411 1.00 94.88 234 SER A N 1
ATOM 1783 C CA . SER A 1 234 ? -27.028 -56.054 -4.335 1.00 94.88 234 SER A CA 1
ATOM 1784 C C . SER A 1 234 ? -27.667 -56.257 -5.711 1.00 94.88 234 SER A C 1
ATOM 1786 O O . SER A 1 234 ? -28.391 -57.225 -5.934 1.00 94.88 234 SER A O 1
ATOM 1788 N N . ARG A 1 235 ? -27.391 -55.341 -6.648 1.00 95.06 235 ARG A N 1
ATOM 1789 C CA . ARG A 1 235 ? -27.892 -55.379 -8.022 1.00 95.06 235 ARG A CA 1
ATOM 1790 C C . ARG A 1 235 ? -26.915 -54.674 -8.954 1.00 95.06 235 ARG A C 1
ATOM 1792 O O . ARG A 1 235 ? -26.313 -53.670 -8.576 1.00 95.06 235 ARG A O 1
ATOM 1799 N N . VAL A 1 236 ? -26.783 -55.178 -10.178 1.00 96.50 236 VAL A N 1
ATOM 1800 C CA . VAL A 1 236 ? -25.996 -54.541 -11.239 1.00 96.50 236 VAL A CA 1
ATOM 1801 C C . VAL A 1 236 ? -26.911 -54.248 -12.419 1.00 96.50 236 VAL A C 1
ATOM 1803 O O . VAL A 1 236 ? -27.615 -55.142 -12.882 1.00 96.50 236 VAL A O 1
ATOM 1806 N N . VAL A 1 237 ? -26.909 -53.006 -12.897 1.00 95.19 237 VAL A N 1
ATOM 1807 C CA . VAL A 1 237 ? -27.694 -52.574 -14.061 1.00 95.19 237 VAL A CA 1
ATOM 1808 C C . VAL A 1 237 ? -26.803 -51.897 -15.099 1.00 95.19 237 VAL A C 1
ATOM 1810 O O . VAL A 1 237 ? -25.663 -51.513 -14.823 1.00 95.19 237 VAL A O 1
ATOM 1813 N N . THR A 1 238 ? -27.320 -51.753 -16.311 1.00 94.12 238 THR A N 1
ATOM 1814 C CA . THR A 1 238 ? -26.678 -51.009 -17.394 1.00 94.12 238 THR A CA 1
ATOM 1815 C C . THR A 1 238 ? -27.071 -49.521 -17.359 1.00 94.12 238 THR A C 1
ATOM 1817 O O . THR A 1 238 ? -28.069 -49.164 -16.728 1.00 94.12 238 THR A O 1
ATOM 1820 N N . PRO A 1 239 ? -26.278 -48.614 -17.972 1.00 91.69 239 PRO A N 1
ATOM 1821 C CA . PRO A 1 239 ? -26.507 -47.164 -17.897 1.00 91.69 239 PRO A CA 1
ATOM 1822 C C . PRO A 1 239 ? -27.872 -46.665 -18.391 1.00 91.69 239 PRO A C 1
ATOM 1824 O O . PRO A 1 239 ? -28.318 -45.618 -17.937 1.00 91.69 239 PRO A O 1
ATOM 1827 N N . ASP A 1 240 ? -28.550 -47.395 -19.276 1.00 91.25 240 ASP A N 1
ATOM 1828 C CA . ASP A 1 240 ? -29.914 -47.094 -19.739 1.00 91.25 240 ASP A CA 1
ATOM 1829 C C . ASP A 1 240 ? -30.953 -47.138 -18.608 1.00 91.25 240 ASP A C 1
ATOM 1831 O O . ASP A 1 240 ? -31.968 -46.452 -18.680 1.00 91.25 240 ASP A O 1
ATOM 1835 N N . ARG A 1 241 ? -30.672 -47.873 -17.526 1.00 93.69 241 ARG A N 1
ATOM 1836 C CA . ARG A 1 241 ? -31.522 -47.953 -16.330 1.00 93.69 241 ARG A CA 1
ATOM 1837 C C . ARG A 1 241 ? -31.112 -46.967 -15.232 1.00 93.69 241 ARG A C 1
ATOM 1839 O O . ARG A 1 241 ? -31.607 -47.081 -14.114 1.00 93.69 241 ARG A O 1
ATOM 1846 N N . LEU A 1 242 ? -30.191 -46.031 -15.505 1.00 94.81 242 LEU A N 1
ATOM 1847 C CA . LEU A 1 242 ? -29.661 -45.104 -14.493 1.00 94.81 242 LEU A CA 1
ATOM 1848 C C . LEU A 1 242 ? -30.759 -44.242 -13.856 1.00 94.81 242 LEU A C 1
ATOM 1850 O O . LEU A 1 242 ? -30.727 -44.052 -12.646 1.00 94.81 242 LEU A O 1
ATOM 1854 N N . ALA A 1 243 ? -31.714 -43.746 -14.649 1.00 92.12 243 ALA A N 1
ATOM 1855 C CA . ALA A 1 243 ? -32.831 -42.951 -14.137 1.00 92.12 243 ALA A CA 1
ATOM 1856 C C . ALA A 1 243 ? -33.681 -43.766 -13.147 1.00 92.12 243 ALA A C 1
ATOM 1858 O O . ALA A 1 243 ? -33.835 -43.359 -11.999 1.00 92.12 243 ALA A O 1
ATOM 1859 N N . ASP A 1 244 ? -34.092 -44.971 -13.548 1.00 92.75 244 ASP A N 1
ATOM 1860 C CA . ASP A 1 244 ? -34.917 -45.859 -12.725 1.00 92.75 244 ASP A CA 1
ATOM 1861 C C . ASP A 1 244 ? -34.273 -46.177 -11.374 1.00 92.75 244 ASP A C 1
ATOM 1863 O O . ASP A 1 244 ? -34.928 -46.133 -10.337 1.00 92.75 244 ASP A O 1
ATOM 1867 N N . VAL A 1 245 ? -32.974 -46.500 -11.368 1.00 95.69 245 VAL A N 1
ATOM 1868 C CA . VAL A 1 245 ? -32.288 -46.831 -10.112 1.00 95.69 245 VAL A CA 1
ATOM 1869 C C . VAL A 1 245 ? -31.956 -45.591 -9.287 1.00 95.69 245 VAL A C 1
ATOM 1871 O O . VAL A 1 245 ? -31.829 -45.711 -8.071 1.00 95.69 245 VAL A O 1
ATOM 1874 N N . ALA A 1 246 ? -31.852 -44.405 -9.898 1.00 95.31 246 ALA A N 1
ATOM 1875 C CA . ALA A 1 246 ? -31.654 -43.150 -9.173 1.00 95.31 246 ALA A CA 1
ATOM 1876 C C . ALA A 1 246 ? -32.861 -42.791 -8.293 1.00 95.31 246 ALA A C 1
ATOM 1878 O O . ALA A 1 246 ? -32.665 -42.191 -7.240 1.00 95.31 246 ALA A O 1
ATOM 1879 N N . ALA A 1 247 ? -34.072 -43.231 -8.652 1.00 95.06 247 ALA A N 1
ATOM 1880 C CA . ALA A 1 247 ? -35.253 -43.080 -7.801 1.00 95.06 247 ALA A CA 1
ATOM 1881 C C . ALA A 1 247 ? -35.142 -43.828 -6.462 1.00 95.06 247 ALA A C 1
ATOM 1883 O O . ALA A 1 247 ? -35.729 -43.431 -5.456 1.00 95.06 247 ALA A O 1
ATOM 1884 N N . GLU A 1 248 ? -34.347 -44.899 -6.419 1.00 96.38 248 GLU A N 1
ATOM 1885 C CA . GLU A 1 248 ? -34.091 -45.643 -5.187 1.00 96.38 248 GLU A CA 1
ATOM 1886 C C . GLU A 1 248 ? -32.962 -45.033 -4.347 1.00 96.38 248 GLU A C 1
ATOM 1888 O O . GLU A 1 248 ? -32.841 -45.380 -3.172 1.00 96.38 248 GLU A O 1
ATOM 1893 N N . ALA A 1 249 ? -32.137 -44.158 -4.928 1.00 96.62 249 ALA A N 1
ATOM 1894 C CA . ALA A 1 249 ? -30.892 -43.699 -4.330 1.00 96.62 249 ALA A CA 1
ATOM 1895 C C . ALA A 1 249 ? -31.127 -42.741 -3.157 1.00 96.62 249 ALA A C 1
ATOM 1897 O O . ALA A 1 249 ? -31.780 -41.712 -3.304 1.00 96.62 249 ALA A O 1
ATOM 1898 N N . ASP A 1 250 ? -30.506 -43.049 -2.023 1.00 96.88 250 ASP A N 1
ATOM 1899 C CA . ASP A 1 250 ? -30.193 -42.076 -0.972 1.00 96.88 250 ASP A CA 1
ATOM 1900 C C . ASP A 1 250 ? -28.857 -41.386 -1.292 1.00 96.88 250 ASP A C 1
ATOM 1902 O O . ASP A 1 250 ? -28.689 -40.193 -1.055 1.00 96.88 250 ASP A O 1
ATOM 1906 N N . TYR A 1 251 ? -27.939 -42.108 -1.950 1.00 97.69 251 TYR A N 1
ATOM 1907 C CA . TYR A 1 251 ? -26.676 -41.580 -2.468 1.00 97.69 251 TYR A CA 1
ATOM 1908 C C . TYR A 1 251 ? -26.453 -42.006 -3.921 1.00 97.69 251 TYR A C 1
ATOM 1910 O O . TYR A 1 251 ? -26.376 -43.197 -4.217 1.00 97.69 251 TYR A O 1
ATOM 1918 N N . LEU A 1 252 ? -26.280 -41.048 -4.831 1.00 97.94 252 LEU A N 1
ATOM 1919 C CA . LEU A 1 252 ? -25.845 -41.276 -6.208 1.00 97.94 252 LEU A CA 1
ATOM 1920 C C . LEU A 1 252 ? -24.371 -40.886 -6.355 1.00 97.94 252 LEU A C 1
ATOM 1922 O O . LEU A 1 252 ? -24.031 -39.705 -6.424 1.00 97.94 252 LEU A O 1
ATOM 1926 N N . VAL A 1 253 ? -23.492 -41.882 -6.439 1.00 97.88 253 VAL A N 1
ATOM 1927 C CA . VAL A 1 253 ? -22.052 -41.698 -6.645 1.00 97.88 253 VAL A CA 1
ATOM 1928 C C . VAL A 1 253 ? -21.723 -41.757 -8.133 1.00 97.88 253 VAL A C 1
ATOM 1930 O O . VAL A 1 253 ? -21.995 -42.751 -8.803 1.00 97.88 253 VAL A O 1
ATOM 1933 N N . VAL A 1 254 ? -21.072 -40.718 -8.648 1.00 96.69 254 VAL A N 1
ATOM 1934 C CA . VAL A 1 254 ? -20.599 -40.623 -10.030 1.00 96.69 254 VAL A CA 1
ATOM 1935 C C . VAL A 1 254 ? -19.101 -40.918 -10.074 1.00 96.69 254 VAL A C 1
ATOM 1937 O O . VAL A 1 254 ? -18.273 -40.090 -9.692 1.00 96.69 254 VAL A O 1
ATOM 1940 N N . ALA A 1 255 ? -18.767 -42.111 -10.567 1.00 93.19 255 ALA A N 1
ATOM 1941 C CA . ALA A 1 255 ? -17.408 -42.633 -10.729 1.00 93.19 255 ALA A CA 1
ATOM 1942 C C . ALA A 1 255 ? -17.095 -43.069 -12.178 1.00 93.19 255 ALA A C 1
ATOM 1944 O O . ALA A 1 255 ? -16.031 -43.625 -12.459 1.00 93.19 255 ALA A O 1
ATOM 1945 N N . ALA A 1 256 ? -18.021 -42.843 -13.113 1.00 90.69 256 ALA A N 1
ATOM 1946 C CA . ALA A 1 256 ? -17.870 -43.226 -14.510 1.00 90.69 256 ALA A CA 1
ATOM 1947 C C . ALA A 1 256 ? -16.791 -42.384 -15.220 1.00 90.69 256 ALA A C 1
ATOM 1949 O O . ALA A 1 256 ? -16.641 -41.197 -14.933 1.00 90.69 256 ALA A O 1
ATOM 1950 N N . PRO A 1 257 ? -16.052 -42.949 -16.190 1.00 85.12 257 PRO A N 1
ATOM 1951 C CA . PRO A 1 257 ? -15.166 -42.155 -17.035 1.00 85.12 257 PRO A CA 1
ATOM 1952 C C . PRO A 1 257 ? -15.979 -41.194 -17.912 1.00 85.12 257 PRO A C 1
ATOM 1954 O O . PRO A 1 257 ? -17.078 -41.532 -18.358 1.00 85.12 257 PRO A O 1
ATOM 1957 N N . LEU A 1 258 ? -15.425 -40.016 -18.214 1.00 85.06 258 LEU A N 1
ATOM 1958 C CA . LEU A 1 258 ? -16.025 -39.092 -19.177 1.00 85.06 258 LEU A CA 1
ATOM 1959 C C . LEU A 1 258 ? -15.786 -39.600 -20.602 1.00 85.06 258 LEU A C 1
ATOM 1961 O O . LEU A 1 258 ? -14.653 -39.715 -21.057 1.00 85.06 258 LEU A O 1
ATOM 1965 N N . THR A 1 259 ? -16.875 -39.879 -21.301 1.00 83.56 259 THR A N 1
ATOM 1966 C CA . THR A 1 259 ? -16.936 -40.314 -22.696 1.00 83.56 259 THR A CA 1
ATOM 1967 C C . THR A 1 259 ? -18.081 -39.571 -23.375 1.00 83.56 259 THR A C 1
ATOM 1969 O O . THR A 1 259 ? -18.876 -38.909 -22.704 1.00 83.56 259 THR A O 1
ATOM 1972 N N . GLN A 1 260 ? -18.222 -39.704 -24.693 1.00 79.50 260 GLN A N 1
ATOM 1973 C CA . GLN A 1 260 ? -19.390 -39.161 -25.391 1.00 79.50 260 GLN A CA 1
ATOM 1974 C C . GLN A 1 260 ? -20.711 -39.725 -24.834 1.00 79.50 260 GLN A C 1
ATOM 1976 O O . GLN A 1 260 ? -21.672 -38.980 -24.700 1.00 79.50 260 GLN A O 1
ATOM 1981 N N . ALA A 1 261 ? -20.734 -41.003 -24.438 1.00 83.31 261 ALA A N 1
ATOM 1982 C CA . ALA A 1 261 ? -21.926 -41.669 -23.910 1.00 83.31 261 ALA A CA 1
ATOM 1983 C C . ALA A 1 261 ? -22.258 -41.306 -22.450 1.00 83.31 261 ALA A C 1
ATOM 1985 O O . ALA A 1 261 ? -23.397 -41.460 -22.027 1.00 83.31 261 ALA A O 1
ATOM 1986 N N . THR A 1 262 ? -21.277 -40.861 -21.660 1.00 90.19 262 THR A N 1
ATOM 1987 C CA . THR A 1 262 ? -21.472 -40.525 -20.235 1.00 90.19 262 THR A CA 1
ATOM 1988 C C . THR A 1 262 ? -21.581 -39.024 -19.983 1.00 90.19 262 THR A C 1
ATOM 1990 O O . THR A 1 262 ? -21.913 -38.609 -18.876 1.00 90.19 262 THR A O 1
ATOM 1993 N N . ARG A 1 263 ? -21.311 -38.187 -20.989 1.00 90.50 263 ARG A N 1
ATOM 1994 C CA . ARG A 1 263 ? -21.471 -36.734 -20.897 1.00 90.50 263 ARG A CA 1
ATOM 1995 C C . ARG A 1 263 ? -22.944 -36.384 -20.674 1.00 90.50 263 ARG A C 1
ATOM 1997 O O . ARG A 1 263 ? -23.791 -36.773 -21.467 1.00 90.50 263 ARG A O 1
ATOM 2004 N N . GLY A 1 264 ? -23.231 -35.643 -19.604 1.00 91.88 264 GLY A N 1
ATOM 2005 C CA . GLY A 1 264 ? -24.595 -35.280 -19.211 1.00 91.88 264 GLY A CA 1
ATOM 2006 C C . GLY A 1 264 ? -25.486 -36.468 -18.826 1.00 91.88 264 GLY A C 1
ATOM 2007 O O . GLY A 1 264 ? -26.704 -36.320 -18.812 1.00 91.88 264 GLY A O 1
ATOM 2008 N N . ALA A 1 265 ? -24.909 -37.640 -18.531 1.00 94.19 265 ALA A N 1
ATOM 2009 C CA . ALA A 1 265 ? -25.675 -38.833 -18.171 1.00 94.19 265 ALA A CA 1
ATOM 2010 C C . ALA A 1 265 ? -26.476 -38.647 -16.874 1.00 94.19 265 ALA A C 1
ATOM 2012 O O . ALA A 1 265 ? -27.598 -39.140 -16.775 1.00 94.19 265 ALA A O 1
ATOM 2013 N N . VAL A 1 266 ? -25.948 -37.891 -15.904 1.00 96.00 266 VAL A N 1
ATOM 2014 C CA . VAL A 1 266 ? -26.747 -37.407 -14.767 1.00 96.00 266 VAL A CA 1
ATOM 2015 C C . VAL A 1 266 ? -27.470 -36.139 -15.217 1.00 96.00 266 VAL A C 1
ATOM 2017 O O . VAL A 1 266 ? -27.020 -35.016 -14.989 1.00 96.00 266 VAL A O 1
ATOM 2020 N N . SER A 1 267 ? -28.553 -36.355 -15.956 1.00 95.00 267 SER A N 1
ATOM 2021 C CA . SER A 1 267 ? -29.372 -35.314 -16.575 1.00 95.00 267 SER A CA 1
ATOM 2022 C C . SER A 1 267 ? -30.437 -34.772 -15.618 1.00 95.00 267 SER A C 1
ATOM 2024 O O . SER A 1 267 ? -30.688 -35.341 -14.552 1.00 95.00 267 SER A O 1
ATOM 2026 N N . ARG A 1 268 ? -31.156 -33.722 -16.038 1.00 94.38 268 ARG A N 1
ATOM 2027 C CA . ARG A 1 268 ? -32.359 -33.235 -15.338 1.00 94.38 268 ARG A CA 1
ATOM 2028 C C . ARG A 1 268 ? -33.380 -34.336 -15.046 1.00 94.38 268 ARG A C 1
ATOM 2030 O O . ARG A 1 268 ? -33.988 -34.315 -13.983 1.00 94.38 268 ARG A O 1
ATOM 2037 N N . SER A 1 269 ? -33.555 -35.289 -15.963 1.00 93.44 269 SER A N 1
ATOM 2038 C CA . SER A 1 269 ? -34.487 -36.404 -15.765 1.00 93.44 269 SER A CA 1
ATOM 2039 C C . SER A 1 269 ? -34.027 -37.343 -14.654 1.00 93.44 269 SER A C 1
ATOM 2041 O O . SER A 1 269 ? -34.861 -37.819 -13.896 1.00 93.44 269 SER A O 1
ATOM 2043 N N . VAL A 1 270 ? -32.722 -37.611 -14.550 1.00 96.25 270 VAL A N 1
ATOM 2044 C CA . VAL A 1 270 ? -32.170 -38.463 -13.484 1.00 96.25 270 VAL A CA 1
ATOM 2045 C C . VAL A 1 270 ? -32.330 -37.767 -12.137 1.00 96.25 270 VAL A C 1
ATOM 2047 O O . VAL A 1 270 ? -32.884 -38.346 -11.211 1.00 96.25 270 VAL A O 1
ATOM 2050 N N . LEU A 1 271 ? -31.917 -36.499 -12.051 1.00 95.56 271 LEU A N 1
ATOM 2051 C CA . LEU A 1 271 ? -32.024 -35.700 -10.827 1.00 95.56 271 LEU A CA 1
ATOM 2052 C C . LEU A 1 271 ? -33.478 -35.523 -10.371 1.00 95.56 271 LEU A C 1
ATOM 2054 O O . LEU A 1 271 ? -33.745 -35.538 -9.178 1.00 95.56 271 LEU A O 1
ATOM 2058 N N . GLY A 1 272 ? -34.416 -35.374 -11.310 1.00 91.81 272 GLY A N 1
ATOM 2059 C CA . GLY A 1 272 ? -35.839 -35.218 -11.010 1.00 91.81 272 GLY A CA 1
ATOM 2060 C C . GLY A 1 272 ? -36.538 -36.488 -10.517 1.00 91.81 272 GLY A C 1
ATOM 2061 O O . GLY A 1 272 ? -37.648 -36.383 -10.011 1.00 91.81 272 GLY A O 1
ATOM 2062 N N . GLN A 1 273 ? -35.923 -37.664 -10.670 1.00 94.62 273 GLN A N 1
ATOM 2063 C CA . GLN A 1 273 ? -36.457 -38.922 -10.139 1.00 94.62 273 GLN A CA 1
ATOM 2064 C C . GLN A 1 273 ? -35.911 -39.262 -8.750 1.00 94.62 273 GLN A C 1
ATOM 2066 O O . GLN A 1 273 ? -36.480 -40.117 -8.080 1.00 94.62 273 GLN A O 1
ATOM 2071 N N . MET A 1 274 ? -34.820 -38.621 -8.320 1.00 96.12 274 MET A N 1
ATOM 2072 C CA . MET A 1 274 ? -34.211 -38.867 -7.013 1.00 96.12 274 MET A CA 1
ATOM 2073 C C . MET A 1 274 ? -35.135 -38.430 -5.869 1.00 96.12 274 MET A C 1
ATOM 2075 O O . MET A 1 274 ? -35.992 -37.563 -6.034 1.00 96.12 274 MET A O 1
ATOM 2079 N N . LYS A 1 275 ? -34.932 -39.017 -4.685 1.00 92.88 275 LYS A N 1
ATOM 2080 C CA . LYS A 1 275 ? -35.634 -38.602 -3.464 1.00 92.88 275 LYS A CA 1
ATOM 2081 C C . LYS A 1 275 ? -35.235 -37.174 -3.088 1.00 92.88 275 LYS A C 1
ATOM 2083 O O . LYS A 1 275 ? -34.078 -36.791 -3.257 1.00 92.88 275 LYS A O 1
ATOM 2088 N N . GLU A 1 276 ? -36.145 -36.436 -2.458 1.00 89.12 276 GLU A N 1
ATOM 2089 C CA . GLU A 1 276 ? -35.854 -35.090 -1.940 1.00 89.12 276 GLU A CA 1
ATOM 2090 C C . GLU A 1 276 ? -34.726 -35.080 -0.901 1.00 89.12 276 GLU A C 1
ATOM 2092 O O . GLU A 1 276 ? -34.016 -34.092 -0.781 1.00 89.12 276 GLU A O 1
ATOM 2097 N N . SER A 1 277 ? -34.503 -36.188 -0.190 1.00 87.81 277 SER A N 1
ATOM 2098 C CA . SER A 1 277 ? -33.394 -36.355 0.758 1.00 87.81 277 SER A CA 1
ATOM 2099 C C . SER A 1 277 ? -32.079 -36.806 0.113 1.00 87.81 277 SER A C 1
ATOM 2101 O O . SER A 1 277 ? -31.053 -36.851 0.791 1.00 87.81 277 SER A O 1
ATOM 2103 N N . ALA A 1 278 ? -32.084 -37.165 -1.174 1.00 93.31 278 ALA A N 1
ATOM 2104 C CA . ALA A 1 278 ? -30.970 -37.861 -1.802 1.00 93.31 278 ALA A CA 1
ATOM 2105 C C . ALA A 1 278 ? -29.764 -36.955 -2.070 1.00 93.31 278 ALA A C 1
ATOM 2107 O O . ALA A 1 278 ? -29.880 -35.756 -2.325 1.00 93.31 278 ALA A O 1
ATOM 2108 N N . TRP A 1 279 ? -28.588 -37.571 -2.078 1.00 94.50 279 TRP A N 1
ATOM 2109 C CA . TRP A 1 279 ? -27.299 -36.910 -2.210 1.00 94.50 279 TRP A CA 1
ATOM 2110 C C . TRP A 1 279 ? -26.596 -37.282 -3.510 1.00 94.50 279 TRP A C 1
ATOM 2112 O O . TRP A 1 279 ? -26.442 -38.461 -3.823 1.00 94.50 279 TRP A O 1
ATOM 2122 N N . VAL A 1 280 ? -26.093 -36.289 -4.246 1.00 96.44 280 VAL A N 1
ATOM 2123 C CA . VAL A 1 280 ? -25.253 -36.519 -5.436 1.00 96.44 280 VAL A CA 1
ATOM 2124 C C . VAL A 1 280 ? -23.780 -36.330 -5.083 1.00 96.44 280 VAL A C 1
ATOM 2126 O O . VAL A 1 280 ? -23.379 -35.265 -4.625 1.00 96.44 280 VAL A O 1
ATOM 2129 N N . ILE A 1 281 ? -22.946 -37.338 -5.331 1.00 95.81 281 ILE A N 1
ATOM 2130 C CA . ILE A 1 281 ? -21.510 -37.308 -5.027 1.00 95.81 281 ILE A CA 1
ATOM 2131 C C . ILE A 1 281 ? -20.722 -37.495 -6.322 1.00 95.81 281 ILE A C 1
ATOM 2133 O O . ILE A 1 281 ? -20.746 -38.572 -6.911 1.00 95.81 281 ILE A O 1
ATOM 2137 N N . ASN A 1 282 ? -20.001 -36.468 -6.774 1.00 94.06 282 ASN A N 1
ATOM 2138 C CA . ASN A 1 282 ? -19.217 -36.530 -8.009 1.00 94.06 282 ASN A CA 1
ATOM 2139 C C . ASN A 1 282 ? -17.713 -36.503 -7.746 1.00 94.06 282 ASN A C 1
ATOM 2141 O O . ASN A 1 282 ? -17.162 -35.450 -7.421 1.00 94.06 282 ASN A O 1
ATOM 2145 N N . ILE A 1 283 ? -17.055 -37.638 -7.990 1.00 88.88 283 ILE A N 1
ATOM 2146 C CA . ILE A 1 283 ? -15.590 -37.787 -7.928 1.00 88.88 283 ILE A CA 1
ATOM 2147 C C . ILE A 1 283 ? -14.955 -38.006 -9.311 1.00 88.88 283 ILE A C 1
ATOM 2149 O O . ILE A 1 283 ? -13.774 -38.325 -9.424 1.00 88.88 283 ILE A O 1
ATOM 2153 N N . ALA A 1 284 ? -15.738 -37.863 -10.387 1.00 86.62 284 ALA A N 1
ATOM 2154 C CA . ALA A 1 284 ? -15.308 -38.157 -11.749 1.00 86.62 284 ALA A CA 1
ATOM 2155 C C . ALA A 1 284 ? -14.934 -36.894 -12.549 1.00 86.62 284 ALA A C 1
ATOM 2157 O O . ALA A 1 284 ? -13.815 -36.379 -12.463 1.00 86.62 284 ALA A O 1
ATOM 2158 N N . ARG A 1 285 ? -15.834 -36.420 -13.415 1.00 85.19 285 ARG A N 1
ATOM 2159 C CA . ARG A 1 285 ? -15.686 -35.184 -14.197 1.00 85.19 285 ARG A CA 1
ATOM 2160 C C . ARG A 1 285 ? -17.006 -34.432 -14.167 1.00 85.19 285 ARG A C 1
ATOM 2162 O O . ARG A 1 285 ? -18.052 -35.039 -14.387 1.00 85.19 285 ARG A O 1
ATOM 2169 N N . GLY A 1 286 ? -16.952 -33.109 -14.001 1.00 82.56 286 GLY A N 1
ATOM 2170 C CA . GLY A 1 286 ? -18.148 -32.258 -13.949 1.00 82.56 286 GLY A CA 1
ATOM 2171 C C . GLY A 1 286 ? -19.082 -32.461 -15.143 1.00 82.56 286 GLY A C 1
ATOM 2172 O O . GLY A 1 286 ? -20.289 -32.509 -14.977 1.00 82.56 286 GLY A O 1
ATOM 2173 N N . ALA A 1 287 ? -18.527 -32.704 -16.337 1.00 85.69 287 ALA A N 1
ATOM 2174 C CA . ALA A 1 287 ? -19.300 -32.827 -17.575 1.00 85.69 287 ALA A CA 1
ATOM 2175 C C . ALA A 1 287 ? -20.169 -34.092 -17.675 1.00 85.69 287 ALA A C 1
ATOM 2177 O O . ALA A 1 287 ? -20.917 -34.236 -18.640 1.00 85.69 287 ALA A O 1
ATOM 2178 N N . ILE A 1 288 ? -20.055 -35.022 -16.725 1.00 92.12 288 ILE A N 1
ATOM 2179 C CA . ILE A 1 288 ? -20.954 -36.179 -16.613 1.00 92.12 288 ILE A CA 1
ATOM 2180 C C . ILE A 1 288 ? -22.311 -35.754 -16.034 1.00 92.12 288 ILE A C 1
ATOM 2182 O O . ILE A 1 288 ? -23.323 -36.396 -16.307 1.00 92.12 288 ILE A O 1
ATOM 2186 N N . ILE A 1 289 ? -22.336 -34.650 -15.285 1.00 93.62 289 ILE A N 1
ATOM 2187 C CA . ILE A 1 289 ? -23.541 -34.066 -14.708 1.00 93.62 289 ILE A CA 1
ATOM 2188 C C . ILE A 1 289 ? -23.977 -32.869 -15.554 1.00 93.62 289 ILE A C 1
ATOM 2190 O O . ILE A 1 289 ? -23.160 -32.045 -15.970 1.00 93.62 289 ILE A O 1
ATOM 2194 N N . ASP A 1 290 ? -25.279 -32.762 -15.795 1.00 92.88 290 ASP A N 1
ATOM 2195 C CA . ASP A 1 290 ? -25.899 -31.526 -16.267 1.00 92.88 290 ASP A CA 1
ATOM 2196 C C . ASP A 1 290 ? -25.875 -30.490 -15.127 1.00 92.88 290 ASP A C 1
ATOM 2198 O O . ASP A 1 290 ? -26.738 -30.481 -14.248 1.00 92.88 290 ASP A O 1
ATOM 2202 N N . GLU A 1 291 ? -24.828 -29.658 -15.086 1.00 86.50 291 GLU A N 1
ATOM 2203 C CA . GLU A 1 291 ? -24.618 -28.688 -14.000 1.00 86.50 291 GLU A CA 1
ATOM 2204 C C . GLU A 1 291 ? -25.791 -27.714 -13.805 1.00 86.50 291 GLU A C 1
ATOM 2206 O O . GLU A 1 291 ? -26.213 -27.564 -12.658 1.00 86.50 291 GLU A O 1
ATOM 2211 N N . PRO A 1 292 ? -26.361 -27.079 -14.855 1.00 87.31 292 PRO A N 1
ATOM 2212 C CA . PRO A 1 292 ? -27.577 -26.281 -14.705 1.00 87.31 292 PRO A CA 1
ATOM 2213 C C . PRO A 1 292 ? -28.719 -27.046 -14.032 1.00 87.31 292 PRO A C 1
ATOM 2215 O O . PRO A 1 292 ? -29.368 -26.513 -13.135 1.00 87.31 292 PRO A O 1
ATOM 2218 N N . ALA A 1 293 ? -28.948 -28.303 -14.419 1.00 90.62 293 ALA A N 1
ATOM 2219 C CA . ALA A 1 293 ? -29.994 -29.110 -13.803 1.00 90.62 293 ALA A CA 1
ATOM 2220 C C . ALA A 1 293 ? -29.705 -29.436 -12.331 1.00 90.62 293 ALA A C 1
ATOM 2222 O O . ALA A 1 293 ? -30.630 -29.410 -11.518 1.00 90.62 293 ALA A O 1
ATOM 2223 N N . LEU A 1 294 ? -28.443 -29.695 -11.971 1.00 89.88 294 LEU A N 1
ATOM 2224 C CA . LEU A 1 294 ? -28.040 -29.910 -10.580 1.00 89.88 294 LEU A CA 1
ATOM 2225 C C . LEU A 1 294 ? -28.250 -28.651 -9.734 1.00 89.88 294 LEU A C 1
ATOM 2227 O O . LEU A 1 294 ? -28.818 -28.732 -8.647 1.00 89.88 294 LEU A O 1
ATOM 2231 N N . THR A 1 295 ? -27.837 -27.484 -10.236 1.00 84.69 295 THR A N 1
ATOM 2232 C CA . THR A 1 295 ? -28.063 -26.205 -9.551 1.00 84.69 295 THR A CA 1
ATOM 2233 C C . THR A 1 295 ? -29.552 -25.940 -9.350 1.00 84.69 295 THR A C 1
ATOM 2235 O O . THR A 1 295 ? -29.950 -25.569 -8.250 1.00 84.69 295 THR A O 1
ATOM 2238 N N . ASP A 1 296 ? -30.382 -26.176 -10.368 1.00 81.69 296 ASP A N 1
ATOM 2239 C CA . ASP A 1 296 ? -31.833 -25.999 -10.264 1.00 81.69 296 ASP A CA 1
ATOM 2240 C C . ASP A 1 296 ? -32.482 -26.990 -9.290 1.00 81.69 296 ASP A C 1
ATOM 2242 O O . ASP A 1 296 ? -33.480 -26.658 -8.653 1.00 81.69 296 ASP A O 1
ATOM 2246 N N . ALA A 1 297 ? -31.980 -28.226 -9.209 1.00 82.62 297 ALA A N 1
ATOM 2247 C CA . ALA A 1 297 ? -32.481 -29.236 -8.279 1.00 82.62 297 ALA A CA 1
ATOM 2248 C C . ALA A 1 297 ? -32.169 -28.857 -6.828 1.00 82.62 297 ALA A C 1
ATOM 2250 O O . ALA A 1 297 ? -33.062 -28.921 -5.987 1.00 82.62 297 ALA A O 1
ATOM 2251 N N . LEU A 1 298 ? -30.950 -28.378 -6.565 1.00 83.00 298 LEU A N 1
ATOM 2252 C CA . LEU A 1 298 ? -30.554 -27.859 -5.257 1.00 83.00 298 LEU A CA 1
ATOM 2253 C C . LEU A 1 298 ? -31.332 -26.580 -4.910 1.00 83.00 298 LEU A C 1
ATOM 2255 O O . LEU A 1 298 ? -31.957 -26.482 -3.864 1.00 83.00 298 LEU A O 1
ATOM 2259 N N . ALA A 1 299 ? -31.382 -25.590 -5.798 1.00 74.69 299 ALA A N 1
ATOM 2260 C CA . ALA A 1 299 ? -32.095 -24.344 -5.508 1.00 74.69 299 ALA A CA 1
ATOM 2261 C C . ALA A 1 299 ? -33.586 -24.568 -5.189 1.00 74.69 299 ALA A C 1
ATOM 2263 O O . ALA A 1 299 ? -34.161 -23.831 -4.393 1.00 74.69 299 ALA A O 1
ATOM 2264 N N . ALA A 1 300 ? -34.196 -25.593 -5.789 1.00 76.44 300 ALA A N 1
ATOM 2265 C CA . ALA A 1 300 ? -35.590 -25.959 -5.569 1.00 76.44 300 ALA A CA 1
ATOM 2266 C C . ALA A 1 300 ? -35.815 -26.987 -4.442 1.00 76.44 300 ALA A C 1
ATOM 2268 O O . ALA A 1 300 ? -36.955 -27.399 -4.259 1.00 76.44 300 ALA A O 1
ATOM 2269 N N . GLY A 1 301 ? -34.774 -27.439 -3.728 1.00 77.94 301 GLY A N 1
ATOM 2270 C CA . GLY A 1 301 ? -34.911 -28.446 -2.665 1.00 77.94 301 GLY A CA 1
ATOM 2271 C C . GLY A 1 301 ? -35.354 -29.832 -3.150 1.00 77.94 301 GLY A C 1
ATOM 2272 O O . GLY A 1 301 ? -35.881 -30.611 -2.369 1.00 77.94 301 GLY A O 1
ATOM 2273 N N . ARG A 1 302 ? -35.168 -30.154 -4.440 1.00 84.12 302 ARG A N 1
ATOM 2274 C CA . ARG A 1 302 ? -35.583 -31.451 -5.015 1.00 84.12 302 ARG A CA 1
ATOM 2275 C C . ARG A 1 302 ? -34.641 -32.604 -4.673 1.00 84.12 302 ARG A C 1
ATOM 2277 O O . ARG A 1 302 ? -34.963 -33.746 -4.965 1.00 84.12 302 ARG A O 1
ATOM 2284 N N . ILE A 1 303 ? -33.467 -32.295 -4.133 1.00 87.94 303 ILE A N 1
ATOM 2285 C CA . ILE A 1 303 ? -32.482 -33.249 -3.623 1.00 87.94 303 ILE A CA 1
ATOM 2286 C C . ILE A 1 303 ? -31.845 -32.655 -2.363 1.00 87.94 303 ILE A C 1
ATOM 2288 O O . ILE A 1 303 ? -31.744 -31.431 -2.240 1.00 87.94 303 ILE A O 1
ATOM 2292 N N . GLY A 1 304 ? -31.369 -33.515 -1.465 1.00 81.12 304 GLY A N 1
ATOM 2293 C CA . GLY A 1 304 ? -30.914 -33.128 -0.130 1.00 81.12 304 GLY A CA 1
ATOM 2294 C C . GLY A 1 304 ? -29.550 -32.445 -0.141 1.00 81.12 304 GLY A C 1
ATOM 2295 O O . GLY A 1 304 ? -29.246 -31.627 0.728 1.00 81.12 304 GLY A O 1
ATOM 2296 N N . GLY A 1 305 ? -28.730 -32.731 -1.154 1.00 87.75 305 GLY A N 1
ATOM 2297 C CA . GLY A 1 305 ? -27.494 -31.996 -1.382 1.00 87.75 305 GLY A CA 1
ATOM 2298 C C . GLY A 1 305 ? -26.564 -32.618 -2.416 1.00 87.75 305 GLY A C 1
ATOM 2299 O O . GLY A 1 305 ? -26.862 -33.640 -3.041 1.00 87.75 305 GLY A O 1
ATOM 2300 N N . ALA A 1 306 ? -25.416 -31.969 -2.618 1.00 91.50 306 ALA A N 1
ATOM 2301 C CA . ALA A 1 306 ? -24.383 -32.467 -3.516 1.00 91.50 306 ALA A CA 1
ATOM 2302 C C . ALA A 1 306 ? -22.964 -32.219 -2.989 1.00 91.50 306 ALA A C 1
ATOM 2304 O O . ALA A 1 306 ? -22.640 -31.120 -2.534 1.00 91.50 306 ALA A O 1
ATOM 2305 N N . ALA A 1 307 ? -22.099 -33.228 -3.126 1.00 90.25 307 ALA A N 1
ATOM 2306 C CA . ALA A 1 307 ? -20.666 -33.159 -2.855 1.00 90.25 307 ALA A CA 1
ATOM 2307 C C . ALA A 1 307 ? -19.879 -33.321 -4.164 1.00 90.25 307 ALA A C 1
ATOM 2309 O O . ALA A 1 307 ? -20.007 -34.332 -4.856 1.00 90.25 307 ALA A O 1
ATOM 2310 N N . LEU A 1 308 ? -19.084 -32.313 -4.533 1.00 86.12 308 LEU A N 1
ATOM 2311 C CA . LEU A 1 308 ? -18.482 -32.221 -5.864 1.00 86.12 308 LEU A CA 1
ATOM 2312 C C . LEU A 1 308 ? -16.967 -31.958 -5.774 1.00 86.12 308 LEU A C 1
ATOM 2314 O O . LEU A 1 308 ? -16.538 -30.902 -5.303 1.00 86.12 308 LEU A O 1
ATOM 2318 N N . ASP A 1 309 ? -16.171 -32.905 -6.277 1.00 78.62 309 ASP A N 1
ATOM 2319 C CA . ASP A 1 309 ? -14.709 -32.784 -6.453 1.00 78.62 309 ASP A CA 1
ATOM 2320 C C . ASP A 1 309 ? -14.342 -32.178 -7.831 1.00 78.62 309 ASP A C 1
ATOM 2322 O O . ASP A 1 309 ? -13.236 -31.686 -8.058 1.00 78.62 309 ASP A O 1
ATOM 2326 N N . THR A 1 310 ? -15.282 -32.166 -8.791 1.00 70.94 310 THR A N 1
ATOM 2327 C CA . THR A 1 310 ? -15.044 -31.665 -10.161 1.00 70.94 310 THR A CA 1
ATOM 2328 C C . THR A 1 310 ? -16.213 -30.856 -10.748 1.00 70.94 310 THR A C 1
ATOM 2330 O O . THR A 1 310 ? -17.371 -31.158 -10.478 1.00 70.94 310 THR A O 1
ATOM 2333 N N . PHE A 1 311 ? -15.899 -29.860 -11.602 1.00 67.06 311 PHE A N 1
ATOM 2334 C CA . PHE A 1 311 ? -16.847 -28.923 -12.254 1.00 67.06 311 PHE A CA 1
ATOM 2335 C C . PHE A 1 311 ? -16.432 -28.604 -13.712 1.00 67.06 311 PHE A C 1
ATOM 2337 O O . PHE A 1 311 ? -15.252 -28.714 -14.053 1.00 67.06 311 PHE A O 1
ATOM 2344 N N . VAL A 1 312 ? -17.372 -28.191 -14.571 1.00 55.66 312 VAL A N 1
ATOM 2345 C CA . VAL A 1 312 ? -17.213 -27.833 -15.999 1.00 55.66 312 VAL A CA 1
ATOM 2346 C C . VAL A 1 312 ? -16.855 -26.359 -16.183 1.00 55.66 312 VAL A C 1
ATOM 2348 O O . VAL A 1 312 ? -16.001 -26.038 -17.009 1.00 55.66 312 VAL A O 1
ATOM 2351 N N . LYS A 1 313 ? -17.474 -25.446 -15.423 1.00 46.81 313 LYS A N 1
ATOM 2352 C CA . LYS A 1 313 ? -17.147 -24.006 -15.403 1.00 46.81 313 LYS A CA 1
ATOM 2353 C C . LYS A 1 313 ? -17.198 -23.473 -13.970 1.00 46.81 313 LYS A C 1
ATOM 2355 O O . LYS A 1 313 ? -18.060 -23.857 -13.192 1.00 46.81 313 LYS A O 1
ATOM 2360 N N . SER A 1 314 ? -16.346 -22.501 -13.637 1.00 36.72 314 SER A N 1
ATOM 2361 C CA . SER A 1 314 ? -16.289 -21.818 -12.326 1.00 36.72 314 SER A CA 1
ATOM 2362 C C . SER A 1 314 ? -17.529 -20.961 -11.976 1.00 36.72 314 SER A C 1
ATOM 2364 O O . SER A 1 314 ? -17.455 -20.057 -11.144 1.00 36.72 314 SER A O 1
ATOM 2366 N N . ARG A 1 315 ? -18.691 -21.223 -12.595 1.00 36.53 315 ARG A N 1
ATOM 2367 C CA . ARG A 1 315 ? -19.935 -20.450 -12.436 1.00 36.53 315 ARG A CA 1
ATOM 2368 C C . ARG A 1 315 ? -20.698 -20.728 -11.135 1.00 36.53 315 ARG A C 1
ATOM 2370 O O . ARG A 1 315 ? -21.585 -19.948 -10.808 1.00 36.53 315 ARG A O 1
ATOM 2377 N N . PHE A 1 316 ? -20.302 -21.721 -10.337 1.00 39.22 316 PHE A N 1
ATOM 2378 C CA . PHE A 1 316 ? -20.810 -21.882 -8.963 1.00 39.22 316 PHE A CA 1
ATOM 2379 C C . PHE A 1 316 ? -20.414 -20.722 -8.020 1.00 39.22 316 PHE A C 1
ATOM 2381 O O . PHE A 1 316 ? -20.929 -20.630 -6.913 1.00 39.22 316 PHE A O 1
ATOM 2388 N N . SER A 1 317 ? -19.556 -19.789 -8.460 1.00 38.16 317 SER A N 1
ATOM 2389 C CA . SER A 1 317 ? -19.137 -18.619 -7.674 1.00 38.16 317 SER A CA 1
ATOM 2390 C C . SER A 1 317 ? -20.126 -17.442 -7.663 1.00 38.16 317 SER A C 1
ATOM 2392 O O . SER A 1 317 ? -19.915 -16.540 -6.855 1.00 38.16 317 SER A O 1
ATOM 2394 N N . SER A 1 318 ? -21.120 -17.356 -8.559 1.00 31.41 318 SER A N 1
ATOM 2395 C CA . SER A 1 318 ? -21.822 -16.074 -8.793 1.00 31.41 318 SER A CA 1
ATOM 2396 C C . SER A 1 318 ? -23.333 -16.054 -8.559 1.00 31.41 318 SER A C 1
ATOM 2398 O O . SER A 1 318 ? -23.935 -14.995 -8.717 1.00 31.41 318 SER A O 1
ATOM 2400 N N . ARG A 1 319 ? -23.970 -17.167 -8.171 1.00 32.09 319 ARG A N 1
ATOM 2401 C CA . ARG A 1 319 ? -25.423 -17.189 -7.886 1.00 32.09 319 ARG A CA 1
ATOM 2402 C C . ARG A 1 319 ? -25.849 -17.891 -6.595 1.00 32.09 319 ARG A C 1
ATOM 2404 O O . ARG A 1 319 ? -27.039 -17.962 -6.322 1.00 32.09 319 ARG A O 1
ATOM 2411 N N . MET A 1 320 ? -24.905 -18.313 -5.759 1.00 34.34 320 MET A N 1
ATOM 2412 C CA . MET A 1 320 ? -25.175 -18.615 -4.352 1.00 34.34 320 MET A CA 1
ATOM 2413 C C . MET A 1 320 ? -24.400 -17.616 -3.497 1.00 34.34 320 MET A C 1
ATOM 2415 O O . MET A 1 320 ? -23.251 -17.301 -3.804 1.00 34.34 320 MET A O 1
ATOM 2419 N N . SER A 1 321 ? -25.093 -17.070 -2.498 1.00 29.83 321 SER A N 1
ATOM 2420 C CA . SER A 1 321 ? -24.637 -16.066 -1.533 1.00 29.83 321 SER A CA 1
ATOM 2421 C C . SER A 1 321 ? -23.147 -16.172 -1.174 1.00 29.83 321 SER A C 1
ATOM 2423 O O . SER A 1 321 ? -22.601 -17.259 -0.988 1.00 29.83 321 SER A O 1
ATOM 2425 N N . ALA A 1 322 ? -22.504 -15.006 -1.094 1.00 29.75 322 ALA A N 1
ATOM 2426 C CA . ALA A 1 322 ? -21.082 -14.800 -0.872 1.00 29.75 322 ALA A CA 1
ATOM 2427 C C . ALA A 1 322 ? -20.563 -15.489 0.405 1.00 29.75 322 ALA A C 1
ATOM 2429 O O . ALA A 1 322 ? -20.556 -14.898 1.480 1.00 29.75 322 ALA A O 1
ATOM 2430 N N . ALA A 1 323 ? -20.088 -16.729 0.280 1.00 30.77 323 ALA A N 1
ATOM 2431 C CA . ALA A 1 323 ? -19.340 -17.414 1.333 1.00 30.77 323 ALA A CA 1
ATOM 2432 C C . ALA A 1 323 ? -18.500 -18.589 0.795 1.00 30.77 323 ALA A C 1
ATOM 2434 O O . ALA A 1 323 ? -18.592 -19.692 1.308 1.00 30.77 323 ALA A O 1
ATOM 2435 N N . THR A 1 324 ? -17.658 -18.388 -0.227 1.00 31.73 324 THR A N 1
ATOM 2436 C CA . THR A 1 324 ? -16.605 -19.377 -0.562 1.00 31.73 324 THR A CA 1
ATOM 2437 C C . THR A 1 324 ? -15.498 -18.753 -1.413 1.00 31.73 324 THR A C 1
ATOM 2439 O O . THR A 1 324 ? -15.583 -18.746 -2.639 1.00 31.73 324 THR A O 1
ATOM 2442 N N . ARG A 1 325 ? -14.417 -18.263 -0.786 1.00 27.50 325 ARG A N 1
ATOM 2443 C CA . ARG A 1 325 ? -13.107 -18.094 -1.449 1.00 27.50 325 ARG A CA 1
ATOM 2444 C C . ARG A 1 325 ? -11.944 -18.331 -0.478 1.00 27.50 325 ARG A C 1
ATOM 2446 O O . ARG A 1 325 ? -11.567 -17.429 0.254 1.00 27.50 325 ARG A O 1
ATOM 2453 N N . ARG A 1 326 ? -11.344 -19.528 -0.550 1.00 28.50 326 ARG A N 1
ATOM 2454 C CA . ARG A 1 326 ? -9.912 -19.819 -0.825 1.00 28.50 326 ARG A CA 1
ATOM 2455 C C . ARG A 1 326 ? -9.559 -21.239 -0.344 1.00 28.50 326 ARG A C 1
ATOM 2457 O O . ARG A 1 326 ? -9.731 -21.560 0.821 1.00 28.50 326 ARG A O 1
ATOM 2464 N N . GLY A 1 327 ? -8.988 -22.046 -1.245 1.00 27.23 327 GLY A N 1
ATOM 2465 C CA . GLY A 1 327 ? -7.972 -23.040 -0.873 1.00 27.23 327 GLY A CA 1
ATOM 2466 C C . GLY A 1 327 ? -8.396 -24.468 -0.510 1.00 27.23 327 GLY A C 1
ATOM 2467 O O . GLY A 1 327 ? -7.850 -25.000 0.442 1.00 27.23 327 GLY A O 1
ATOM 2468 N N . SER A 1 328 ? -9.303 -25.111 -1.254 1.00 24.78 328 SER A N 1
ATOM 2469 C CA . SER A 1 328 ? -9.386 -26.579 -1.456 1.00 24.78 328 SER A CA 1
ATOM 2470 C C . SER A 1 328 ? -10.413 -26.853 -2.563 1.00 24.78 328 SER A C 1
ATOM 2472 O O . SER A 1 328 ? -11.446 -26.192 -2.603 1.00 24.78 328 SER A O 1
ATOM 2474 N N . ARG A 1 329 ? -10.136 -27.762 -3.509 1.00 28.55 329 ARG A N 1
ATOM 2475 C CA . ARG A 1 329 ? -10.992 -28.033 -4.691 1.00 28.55 329 ARG A CA 1
ATOM 2476 C C . ARG A 1 329 ? -12.242 -28.879 -4.379 1.00 28.55 329 ARG A C 1
ATOM 2478 O O . ARG A 1 329 ? -12.633 -29.701 -5.188 1.00 28.55 329 ARG A O 1
ATOM 2485 N N . CYS A 1 330 ? -12.887 -28.662 -3.239 1.00 31.72 330 CYS A N 1
ATOM 2486 C CA . CYS A 1 330 ? -14.123 -29.351 -2.880 1.00 31.72 330 CYS A CA 1
ATOM 2487 C C . CYS A 1 330 ? -15.173 -28.306 -2.501 1.00 31.72 330 CYS A C 1
ATOM 2489 O O . CYS A 1 330 ? -14.963 -27.555 -1.547 1.00 31.72 330 CYS A O 1
ATOM 2491 N N . SER A 1 331 ? -16.290 -28.237 -3.230 1.00 42.78 331 SER A N 1
ATOM 2492 C CA . SER A 1 331 ? -17.445 -27.438 -2.803 1.00 42.78 331 SER A CA 1
ATOM 2493 C C . SER A 1 331 ? -18.623 -28.353 -2.512 1.00 42.78 331 SER A C 1
ATOM 2495 O O . SER A 1 331 ? -18.978 -29.192 -3.339 1.00 42.78 331 SER A O 1
ATOM 2497 N N . ILE A 1 332 ? -19.224 -28.168 -1.339 1.00 46.53 332 ILE A N 1
ATOM 2498 C CA . ILE A 1 332 ? -20.456 -28.842 -0.937 1.00 46.53 332 ILE A CA 1
ATOM 2499 C C . ILE A 1 332 ? -21.579 -27.800 -0.968 1.00 46.53 332 ILE A C 1
ATOM 2501 O O . ILE A 1 332 ? -21.404 -26.712 -0.415 1.00 46.53 332 ILE A O 1
ATOM 2505 N N . ALA A 1 333 ? -22.688 -28.105 -1.642 1.00 44.81 333 ALA A N 1
ATOM 2506 C CA . ALA A 1 333 ? -23.841 -27.213 -1.788 1.00 44.81 333 ALA A CA 1
ATOM 2507 C C . ALA A 1 333 ? -25.108 -27.867 -1.200 1.00 44.81 333 ALA A C 1
ATOM 2509 O O . ALA A 1 333 ? -25.335 -29.059 -1.412 1.00 44.81 333 ALA A O 1
ATOM 2510 N N . TRP A 1 334 ? -25.915 -27.082 -0.473 1.00 51.81 334 TRP A N 1
ATOM 2511 C CA . TRP A 1 334 ? -27.061 -27.533 0.339 1.00 51.81 334 TRP A CA 1
ATOM 2512 C C . TRP A 1 334 ? -28.284 -26.637 0.114 1.00 51.81 334 TRP A C 1
ATOM 2514 O O . TRP A 1 334 ? -28.140 -25.464 -0.242 1.00 51.81 334 TRP A O 1
ATOM 2524 N N . THR A 1 335 ? -29.472 -27.171 0.392 1.00 34.91 335 THR A N 1
ATOM 2525 C CA . THR A 1 335 ? -30.762 -26.483 0.256 1.00 34.91 335 THR A CA 1
ATOM 2526 C C . THR A 1 335 ? -31.305 -26.205 1.661 1.00 34.91 335 THR A C 1
ATOM 2528 O O . THR A 1 335 ? -31.707 -27.129 2.360 1.00 34.91 335 THR A O 1
ATOM 2531 N N . GLY A 1 336 ? -31.236 -24.961 2.140 1.00 30.81 336 GLY A N 1
ATOM 2532 C CA . GLY A 1 336 ? -31.743 -24.613 3.473 1.00 30.81 336 GLY A CA 1
ATOM 2533 C C . GLY A 1 336 ? -33.268 -24.478 3.487 1.00 30.81 336 GLY A C 1
ATOM 2534 O O . GLY A 1 336 ? -33.829 -23.809 2.621 1.00 30.81 336 GLY A O 1
ATOM 2535 N N . THR A 1 337 ? -33.927 -25.070 4.482 1.00 32.44 337 THR A N 1
ATOM 2536 C CA . THR A 1 337 ? -35.353 -24.879 4.794 1.00 32.44 337 THR A CA 1
ATOM 2537 C C . THR A 1 337 ? -35.647 -23.390 5.050 1.00 32.44 337 THR A C 1
ATOM 2539 O O . THR A 1 337 ? -34.893 -22.740 5.785 1.00 32.44 337 THR A O 1
ATOM 2542 N N . PRO A 1 338 ? -36.715 -22.803 4.478 1.00 33.38 338 PRO A N 1
ATOM 2543 C CA . PRO A 1 338 ? -37.010 -21.389 4.662 1.00 33.38 338 PRO A CA 1
ATOM 2544 C C . PRO A 1 338 ? -37.700 -21.175 6.012 1.00 33.38 338 PRO A C 1
ATOM 2546 O O . PRO A 1 338 ? -38.896 -21.409 6.148 1.00 33.38 338 PRO A O 1
ATOM 2549 N N . GLY A 1 339 ? -36.948 -20.721 7.018 1.00 33.00 339 GLY A N 1
ATOM 2550 C CA . GLY A 1 339 ? -37.560 -20.246 8.260 1.00 33.00 339 GLY A CA 1
ATOM 2551 C C . GLY A 1 339 ? -36.732 -20.373 9.531 1.00 33.00 339 GLY A C 1
ATOM 2552 O O . GLY A 1 339 ? -37.242 -20.900 10.500 1.00 33.00 339 GLY A O 1
ATOM 2553 N N . THR A 1 340 ? -35.502 -19.858 9.578 1.00 30.53 340 THR A N 1
ATOM 2554 C CA . THR A 1 340 ? -34.847 -19.459 10.843 1.00 30.53 340 THR A CA 1
ATOM 2555 C C . THR A 1 340 ? -33.704 -18.498 10.530 1.00 30.53 340 THR A C 1
ATOM 2557 O O . THR A 1 340 ? -32.934 -18.734 9.602 1.00 30.53 340 THR A O 1
ATOM 2560 N N . ASN A 1 341 ? -33.621 -17.397 11.282 1.00 32.47 341 ASN A N 1
ATOM 2561 C CA . ASN A 1 341 ? -32.676 -16.295 11.088 1.00 32.47 341 ASN A CA 1
ATOM 2562 C C . ASN A 1 341 ? -31.223 -16.775 10.923 1.00 32.47 341 ASN A C 1
ATOM 2564 O O . ASN A 1 341 ? -30.558 -17.170 11.879 1.00 32.47 341 ASN A O 1
ATOM 2568 N N . VAL A 1 342 ? -30.732 -16.690 9.687 1.00 32.16 342 VAL A N 1
ATOM 2569 C CA . VAL A 1 342 ? -29.364 -17.016 9.279 1.00 32.16 342 VAL A CA 1
ATOM 2570 C C . VAL A 1 342 ? -28.397 -16.026 9.930 1.00 32.16 342 VAL A C 1
ATOM 2572 O O . VAL A 1 342 ? -28.299 -14.877 9.503 1.00 32.16 342 VAL A O 1
ATOM 2575 N N . ARG A 1 343 ? -27.641 -16.453 10.947 1.00 35.12 343 ARG A N 1
ATOM 2576 C CA . ARG A 1 343 ? -26.453 -15.712 11.398 1.00 35.12 343 ARG A CA 1
ATOM 2577 C C . ARG A 1 343 ? -25.222 -16.225 10.650 1.00 35.12 343 ARG A C 1
ATOM 2579 O O . ARG A 1 343 ? -24.793 -17.363 10.817 1.00 35.12 343 ARG A O 1
ATOM 2586 N N . THR A 1 344 ? -24.690 -15.359 9.788 1.00 41.75 344 THR A N 1
ATOM 2587 C CA . THR A 1 344 ? -23.470 -15.523 8.980 1.00 41.75 344 THR A CA 1
ATOM 2588 C C . THR A 1 344 ? -22.291 -16.070 9.790 1.00 41.75 344 THR A C 1
ATOM 2590 O O . THR A 1 344 ? -21.968 -15.531 10.850 1.00 41.75 344 THR A O 1
ATOM 2593 N N . ALA A 1 345 ? -21.613 -17.102 9.268 1.00 44.31 345 ALA A N 1
ATOM 2594 C CA . ALA A 1 345 ? -20.348 -17.602 9.809 1.00 44.31 345 ALA A CA 1
ATOM 2595 C C . ALA A 1 345 ? -19.315 -16.465 9.940 1.00 44.31 345 ALA A C 1
ATOM 2597 O O . ALA A 1 345 ? -19.215 -15.600 9.067 1.00 44.31 345 ALA A O 1
ATOM 2598 N N . LYS A 1 346 ? -18.548 -16.455 11.040 1.00 42.75 346 LYS A N 1
ATOM 2599 C CA . LYS A 1 346 ? -17.507 -15.442 11.266 1.00 42.75 346 LYS A CA 1
ATOM 2600 C C . LYS A 1 346 ? -16.390 -15.599 10.231 1.00 42.75 346 LYS A C 1
ATOM 2602 O O . LYS A 1 346 ? -15.880 -16.696 10.021 1.00 42.75 346 LYS A O 1
ATOM 2607 N N . ARG A 1 347 ? -16.029 -14.482 9.596 1.00 53.59 347 ARG A N 1
ATOM 2608 C CA . ARG A 1 347 ? -14.963 -14.387 8.589 1.00 53.59 347 ARG A CA 1
ATOM 2609 C C . ARG A 1 347 ? -13.626 -14.886 9.168 1.00 53.59 347 ARG A C 1
ATOM 2611 O O . ARG A 1 347 ? -13.327 -14.612 10.328 1.00 53.59 347 ARG A O 1
ATOM 2618 N N . VAL A 1 348 ? -12.841 -15.621 8.366 1.00 74.12 348 VAL A N 1
ATOM 2619 C CA . VAL A 1 348 ? -11.500 -16.131 8.750 1.00 74.12 348 VAL A CA 1
ATOM 2620 C C . VAL A 1 348 ? -10.486 -14.990 8.832 1.00 74.12 348 VAL A C 1
ATOM 2622 O O . VAL A 1 348 ? -9.652 -14.956 9.731 1.00 74.12 348 VAL A O 1
ATOM 2625 N N . LEU A 1 349 ? -10.572 -14.051 7.891 1.00 72.06 349 LEU A N 1
ATOM 2626 C CA . LEU A 1 349 ? -9.850 -12.788 7.936 1.00 72.06 349 LEU A CA 1
ATOM 2627 C C . LEU A 1 349 ? -10.767 -11.713 8.517 1.00 72.06 349 LEU A C 1
ATOM 2629 O O . LEU A 1 349 ? -11.992 -11.813 8.437 1.00 72.06 349 LEU A O 1
ATOM 2633 N N . ALA A 1 350 ? -10.181 -10.672 9.103 1.00 76.19 350 ALA A N 1
ATOM 2634 C CA . ALA A 1 350 ? -10.965 -9.514 9.498 1.00 76.19 350 ALA A CA 1
ATOM 2635 C C . ALA A 1 350 ? -11.651 -8.925 8.255 1.00 76.19 350 ALA A C 1
ATOM 2637 O O . ALA A 1 350 ? -11.021 -8.773 7.214 1.00 76.19 350 ALA A O 1
ATOM 2638 N N . ALA A 1 351 ? -12.928 -8.550 8.378 1.00 79.12 351 ALA A N 1
ATOM 2639 C CA . ALA A 1 351 ? -13.713 -7.963 7.288 1.00 79.12 351 ALA A CA 1
ATOM 2640 C C . ALA A 1 351 ? -12.969 -6.844 6.538 1.00 79.12 351 ALA A C 1
ATOM 2642 O O . ALA A 1 351 ? -13.036 -6.756 5.316 1.00 79.12 351 ALA A O 1
ATOM 2643 N N . ARG A 1 352 ? -12.224 -6.034 7.298 1.00 79.06 352 ARG A N 1
ATOM 2644 C CA . ARG A 1 352 ? -11.449 -4.890 6.820 1.00 79.06 352 ARG A CA 1
ATOM 2645 C C . ARG A 1 352 ? -10.273 -5.243 5.904 1.00 79.06 352 ARG A C 1
ATOM 2647 O O . ARG A 1 352 ? -9.752 -4.344 5.279 1.00 79.06 352 ARG A O 1
ATOM 2654 N N . THR A 1 353 ? -9.835 -6.504 5.817 1.00 76.56 353 THR A N 1
ATOM 2655 C CA . THR A 1 353 ? -8.663 -6.894 5.003 1.00 76.56 353 THR A CA 1
ATOM 2656 C C . THR A 1 353 ? -9.006 -7.703 3.752 1.00 76.56 353 THR A C 1
ATOM 2658 O O . THR A 1 353 ? -8.116 -8.025 2.966 1.00 76.56 353 THR A O 1
ATOM 2661 N N . GLU A 1 354 ? -10.278 -8.050 3.533 1.00 72.75 354 GLU A N 1
ATOM 2662 C CA . GLU A 1 354 ? -10.680 -8.970 2.456 1.00 72.75 354 GLU A CA 1
ATOM 2663 C C . GLU A 1 354 ? -10.522 -8.384 1.046 1.00 72.75 354 GLU A C 1
ATOM 2665 O O . GLU A 1 354 ? -10.323 -9.139 0.093 1.00 72.75 354 GLU A O 1
ATOM 2670 N N . ASN A 1 355 ? -10.579 -7.057 0.917 1.00 70.44 355 ASN A N 1
ATOM 2671 C CA . ASN A 1 355 ? -10.529 -6.361 -0.370 1.00 70.44 355 ASN A CA 1
ATOM 2672 C C . ASN A 1 355 ? -9.123 -5.877 -0.752 1.00 70.44 355 ASN A C 1
ATOM 2674 O O . ASN A 1 355 ? -8.958 -5.273 -1.810 1.00 70.44 355 ASN A O 1
ATOM 2678 N N . PHE A 1 356 ? -8.104 -6.145 0.070 1.00 78.50 356 PHE A N 1
ATOM 2679 C CA . PHE A 1 356 ? -6.747 -5.686 -0.215 1.00 78.50 356 PHE A CA 1
ATOM 2680 C C . PHE A 1 356 ? -6.053 -6.591 -1.229 1.00 78.50 356 PHE A C 1
ATOM 2682 O O . PHE A 1 356 ? -5.990 -7.816 -1.082 1.00 78.50 356 PHE A O 1
ATOM 2689 N N . THR A 1 357 ? -5.512 -5.966 -2.268 1.00 73.75 357 THR A N 1
ATOM 2690 C CA . THR A 1 357 ? -4.673 -6.606 -3.281 1.00 73.75 357 THR A CA 1
ATOM 2691 C C . THR A 1 357 ? -3.205 -6.281 -3.036 1.00 73.75 357 THR A C 1
ATOM 2693 O O . THR A 1 357 ? -2.873 -5.306 -2.366 1.00 73.75 357 THR A O 1
ATOM 2696 N N . GLU A 1 358 ? -2.303 -7.104 -3.571 1.00 74.88 358 GLU A N 1
ATOM 2697 C CA . GLU A 1 358 ? -0.878 -6.767 -3.568 1.00 74.88 358 GLU A CA 1
ATOM 2698 C C . GLU A 1 358 ? -0.628 -5.486 -4.385 1.00 74.88 358 GLU A C 1
ATOM 2700 O O . GLU A 1 358 ? -1.337 -5.210 -5.353 1.00 74.88 358 GLU A O 1
ATOM 2705 N N . SER A 1 359 ? 0.376 -4.705 -3.978 1.00 83.12 359 SER A N 1
ATOM 2706 C CA . SER A 1 359 ? 0.779 -3.466 -4.653 1.00 83.12 359 SER A CA 1
ATOM 2707 C C . SER A 1 359 ? 1.186 -3.725 -6.106 1.00 83.12 359 SER A C 1
ATOM 2709 O O . SER A 1 359 ? 2.135 -4.470 -6.377 1.00 83.12 359 SER A O 1
ATOM 2711 N N . VAL A 1 360 ? 0.527 -3.029 -7.037 1.00 84.19 360 VAL A N 1
ATOM 2712 C CA . VAL A 1 360 ? 0.851 -3.080 -8.473 1.00 84.19 360 VAL A CA 1
ATOM 2713 C C . VAL A 1 360 ? 2.258 -2.527 -8.732 1.00 84.19 360 VAL A C 1
ATOM 2715 O O . VAL A 1 360 ? 2.969 -3.012 -9.610 1.00 84.19 360 VAL A O 1
ATOM 2718 N N . ILE A 1 361 ? 2.727 -1.574 -7.917 1.00 84.00 361 ILE A N 1
ATOM 2719 C CA . ILE A 1 361 ? 4.102 -1.054 -7.995 1.00 84.00 361 ILE A CA 1
ATOM 2720 C C . ILE A 1 361 ? 5.113 -2.194 -7.791 1.00 84.00 361 ILE A C 1
ATOM 2722 O O . ILE A 1 361 ? 6.083 -2.317 -8.542 1.00 84.00 361 ILE A O 1
ATOM 2726 N N . ARG A 1 362 ? 4.882 -3.062 -6.796 1.00 84.06 362 ARG A N 1
ATOM 2727 C CA . ARG A 1 362 ? 5.759 -4.214 -6.516 1.00 84.06 362 ARG A CA 1
ATOM 2728 C C . ARG A 1 362 ? 5.668 -5.279 -7.603 1.00 84.06 362 ARG A C 1
ATOM 2730 O O . ARG A 1 362 ? 6.687 -5.885 -7.947 1.00 84.06 362 ARG A O 1
ATOM 2737 N N . GLU A 1 363 ? 4.476 -5.490 -8.155 1.00 86.25 363 GLU A N 1
ATOM 2738 C CA . GLU A 1 363 ? 4.272 -6.383 -9.295 1.00 86.25 363 GLU A CA 1
ATOM 2739 C C . GLU A 1 363 ? 5.108 -5.941 -10.506 1.00 86.25 363 GLU A C 1
ATOM 2741 O O . GLU A 1 363 ? 5.855 -6.753 -11.059 1.00 86.25 363 GLU A O 1
ATOM 2746 N N . MET A 1 364 ? 5.079 -4.651 -10.856 1.00 87.75 364 MET A N 1
ATOM 2747 C CA . MET A 1 364 ? 5.855 -4.111 -11.977 1.00 87.75 364 MET A CA 1
ATOM 2748 C C . MET A 1 364 ? 7.369 -4.207 -11.752 1.00 87.75 364 MET A C 1
ATOM 2750 O O . MET A 1 364 ? 8.095 -4.553 -12.684 1.00 87.75 364 MET A O 1
ATOM 2754 N N . THR A 1 365 ? 7.865 -4.011 -10.523 1.00 84.88 365 THR A N 1
ATOM 2755 C CA . THR A 1 365 ? 9.283 -4.265 -10.193 1.00 84.88 365 THR A CA 1
ATOM 2756 C C . THR A 1 365 ? 9.676 -5.723 -10.436 1.00 84.88 365 THR A C 1
ATOM 2758 O O . THR A 1 365 ? 10.730 -5.995 -11.014 1.00 84.88 365 THR A O 1
ATOM 2761 N N . ARG A 1 366 ? 8.844 -6.679 -10.002 1.00 85.75 366 ARG A N 1
ATOM 2762 C CA . ARG A 1 366 ? 9.097 -8.110 -10.229 1.00 85.75 366 ARG A CA 1
ATOM 2763 C C . ARG A 1 366 ? 9.113 -8.444 -11.717 1.00 85.75 366 ARG A C 1
ATOM 2765 O O . ARG A 1 366 ? 10.001 -9.166 -12.159 1.00 85.75 366 ARG A O 1
ATOM 2772 N N . LEU A 1 367 ? 8.156 -7.912 -12.477 1.00 85.31 367 LEU A N 1
ATOM 2773 C CA . LEU A 1 367 ? 8.114 -8.078 -13.929 1.00 85.31 367 LEU A CA 1
ATOM 2774 C C . LEU A 1 367 ? 9.370 -7.498 -14.585 1.00 85.31 367 LEU A C 1
ATOM 2776 O O . LEU A 1 367 ? 9.997 -8.178 -15.389 1.00 85.31 367 LEU A O 1
ATOM 2780 N N . ASN A 1 368 ? 9.808 -6.305 -14.182 1.00 88.81 368 ASN A N 1
ATOM 2781 C CA . ASN A 1 368 ? 11.042 -5.711 -14.690 1.00 88.81 368 ASN A CA 1
ATOM 2782 C C . ASN A 1 368 ? 12.269 -6.602 -14.453 1.00 88.81 368 ASN A C 1
ATOM 2784 O O . ASN A 1 368 ? 13.081 -6.782 -15.356 1.00 88.81 368 ASN A O 1
ATOM 2788 N N . ALA A 1 369 ? 12.394 -7.184 -13.255 1.00 86.19 369 ALA A N 1
ATOM 2789 C CA . ALA A 1 369 ? 13.507 -8.070 -12.914 1.00 86.19 369 ALA A CA 1
ATOM 2790 C C . ALA A 1 369 ? 13.552 -9.336 -13.788 1.00 86.19 369 ALA A C 1
ATOM 2792 O O . ALA A 1 369 ? 14.638 -9.806 -14.115 1.00 86.19 369 ALA A O 1
ATOM 2793 N N . LEU A 1 370 ? 12.395 -9.859 -14.210 1.00 86.81 370 LEU A N 1
ATOM 2794 C CA . LEU A 1 370 ? 12.322 -10.997 -15.135 1.00 86.81 370 LEU A CA 1
ATOM 2795 C C . LEU A 1 370 ? 12.808 -10.650 -16.549 1.00 86.81 370 LEU A C 1
ATOM 2797 O O . LEU A 1 370 ? 13.271 -11.536 -17.262 1.00 86.81 370 LEU A O 1
ATOM 2801 N N . HIS A 1 371 ? 12.703 -9.381 -16.945 1.00 87.38 371 HIS A N 1
ATOM 2802 C CA . HIS A 1 371 ? 13.045 -8.910 -18.289 1.00 87.38 371 HIS A CA 1
ATOM 2803 C C . HIS A 1 371 ? 14.368 -8.132 -18.356 1.00 87.38 371 HIS A C 1
ATOM 2805 O O . HIS A 1 371 ? 14.792 -7.763 -19.445 1.00 87.38 371 HIS A O 1
ATOM 2811 N N . GLY A 1 372 ? 15.035 -7.889 -17.220 1.00 85.75 372 GLY A N 1
ATOM 2812 C CA . GLY A 1 372 ? 16.299 -7.143 -17.171 1.00 85.75 372 GLY A CA 1
ATOM 2813 C C . GLY A 1 372 ? 16.179 -5.683 -17.628 1.00 85.75 372 GLY A C 1
ATOM 2814 O O . GLY A 1 372 ? 17.156 -5.122 -18.116 1.00 85.75 372 GLY A O 1
ATOM 2815 N N . GLY A 1 373 ? 14.986 -5.089 -17.508 1.00 87.75 373 GLY A N 1
ATOM 2816 C CA . GLY A 1 373 ? 14.677 -3.749 -18.014 1.00 87.75 373 GLY A CA 1
ATOM 2817 C C . GLY A 1 373 ? 15.087 -2.591 -17.093 1.00 87.75 373 GLY A C 1
ATOM 2818 O O . GLY A 1 373 ? 15.546 -2.784 -15.962 1.00 87.75 373 GLY A O 1
ATOM 2819 N N . ILE A 1 374 ? 14.867 -1.362 -17.563 1.00 91.75 374 ILE A N 1
ATOM 2820 C CA . ILE A 1 374 ? 14.978 -0.128 -16.781 1.00 91.75 374 ILE A CA 1
ATOM 2821 C C . ILE A 1 374 ? 13.722 0.028 -15.916 1.00 91.75 374 ILE A C 1
ATOM 2823 O O . ILE A 1 374 ? 12.608 0.185 -16.419 1.00 91.75 374 ILE A O 1
ATOM 2827 N N . ASN A 1 375 ? 13.908 0.023 -14.594 1.00 91.44 375 ASN A N 1
ATOM 2828 C CA . ASN A 1 375 ? 12.812 0.181 -13.644 1.00 91.44 375 ASN A CA 1
ATOM 2829 C C . ASN A 1 375 ? 12.520 1.664 -13.367 1.00 91.44 375 ASN A C 1
ATOM 2831 O O . ASN A 1 375 ? 13.194 2.273 -12.539 1.00 91.44 375 ASN A O 1
ATOM 2835 N N . LEU A 1 376 ? 11.490 2.206 -14.019 1.00 92.69 376 LEU A N 1
ATOM 2836 C CA . LEU A 1 376 ? 10.866 3.492 -13.677 1.00 92.69 376 LEU A CA 1
ATOM 2837 C C . LEU A 1 376 ? 9.541 3.284 -12.911 1.00 92.69 376 LEU A C 1
ATOM 2839 O O . LEU A 1 376 ? 8.797 4.210 -12.633 1.00 92.69 376 LEU A O 1
ATOM 2843 N N . ALA A 1 377 ? 9.208 2.050 -12.528 1.00 87.31 377 ALA A N 1
ATOM 2844 C CA . ALA A 1 377 ? 7.994 1.780 -11.773 1.00 87.31 377 ALA A CA 1
ATOM 2845 C C . ALA A 1 377 ? 8.189 2.111 -10.290 1.00 87.31 377 ALA A C 1
ATOM 2847 O O . ALA A 1 377 ? 7.280 2.621 -9.630 1.00 87.31 377 ALA A O 1
ATOM 2848 N N . GLN A 1 378 ? 9.365 1.810 -9.736 1.00 82.38 378 GLN A N 1
ATOM 2849 C CA . GLN A 1 378 ? 9.601 1.917 -8.304 1.00 82.38 378 GLN A CA 1
ATOM 2850 C C . GLN A 1 378 ? 10.117 3.294 -7.890 1.00 82.38 378 GLN A C 1
ATOM 2852 O O . GLN A 1 378 ? 11.184 3.733 -8.301 1.00 82.38 378 GLN A O 1
ATOM 2857 N N . GLY A 1 379 ? 9.398 3.940 -6.970 1.00 76.94 379 GLY A N 1
ATOM 2858 C CA . GLY A 1 379 ? 9.804 5.220 -6.393 1.00 76.94 379 GLY A CA 1
ATOM 2859 C C . GLY A 1 379 ? 10.919 5.085 -5.353 1.00 76.94 379 GLY A C 1
ATOM 2860 O O . GLY A 1 379 ? 10.689 5.334 -4.163 1.00 76.94 379 GLY A O 1
ATOM 2861 N N . PHE A 1 380 ? 12.133 4.721 -5.759 1.00 78.00 380 PHE A N 1
ATOM 2862 C CA . PHE A 1 380 ? 13.323 4.931 -4.938 1.00 78.00 380 PHE A CA 1
ATOM 2863 C C . PHE A 1 380 ? 14.500 5.455 -5.770 1.00 78.00 380 PHE A C 1
ATOM 2865 O O . PHE A 1 380 ? 14.625 5.107 -6.941 1.00 78.00 380 PHE A O 1
ATOM 2872 N N . PRO A 1 381 ? 15.385 6.269 -5.176 1.00 81.62 381 PRO A N 1
ATOM 2873 C CA . PRO A 1 381 ? 16.583 6.740 -5.864 1.00 81.62 381 PRO A CA 1
ATOM 2874 C C . PRO A 1 381 ? 17.586 5.616 -6.138 1.00 81.62 381 PRO A C 1
ATOM 2876 O O . PRO A 1 381 ? 17.821 4.767 -5.282 1.00 81.62 381 PRO A O 1
ATOM 2879 N N . ASN A 1 382 ? 18.233 5.649 -7.302 1.00 81.69 382 ASN A N 1
ATOM 2880 C CA . ASN A 1 382 ? 19.324 4.742 -7.681 1.00 81.69 382 ASN A CA 1
ATOM 2881 C C . ASN A 1 382 ? 20.723 5.354 -7.453 1.00 81.69 382 ASN A C 1
ATOM 2883 O O . ASN A 1 382 ? 21.704 4.911 -8.046 1.00 81.69 382 ASN A O 1
ATOM 2887 N N . PHE A 1 383 ? 20.817 6.381 -6.607 1.00 86.50 383 PHE A N 1
ATOM 2888 C CA . PHE A 1 383 ? 22.056 7.070 -6.254 1.00 86.50 383 PHE A CA 1
ATOM 2889 C C . PHE A 1 383 ? 22.299 7.044 -4.743 1.00 86.50 383 PHE A C 1
ATOM 2891 O O . PHE A 1 383 ? 21.407 6.755 -3.947 1.00 86.50 383 PHE A O 1
ATOM 2898 N N . ALA A 1 384 ? 23.543 7.306 -4.344 1.00 90.06 384 ALA A N 1
ATOM 2899 C CA . ALA A 1 384 ? 23.971 7.145 -2.962 1.00 90.06 384 ALA A CA 1
ATOM 2900 C C . ALA A 1 384 ? 23.351 8.189 -2.019 1.00 90.06 384 ALA A C 1
ATOM 2902 O O . ALA A 1 384 ? 23.266 9.372 -2.341 1.00 90.06 384 ALA A O 1
ATOM 2903 N N . ALA A 1 385 ? 23.027 7.751 -0.801 1.00 93.88 385 ALA A N 1
ATOM 2904 C CA . ALA A 1 385 ? 22.672 8.640 0.300 1.00 93.88 385 ALA A CA 1
ATOM 2905 C C . ALA A 1 385 ? 23.845 9.567 0.694 1.00 93.88 385 ALA A C 1
ATOM 2907 O O . ALA A 1 385 ? 25.015 9.167 0.545 1.00 93.88 385 ALA A O 1
ATOM 2908 N N . PRO A 1 386 ? 23.570 10.763 1.260 1.00 95.56 386 PRO A N 1
ATOM 2909 C CA . PRO A 1 386 ? 24.612 11.689 1.691 1.00 95.56 386 PRO A CA 1
ATOM 2910 C C . PRO A 1 386 ? 25.572 11.051 2.698 1.00 95.56 386 PRO A C 1
ATOM 2912 O O . PRO A 1 386 ? 25.162 10.351 3.627 1.00 95.56 386 PRO A O 1
ATOM 2915 N N . THR A 1 387 ? 26.870 11.315 2.537 1.00 96.56 387 THR A N 1
ATOM 2916 C CA . THR A 1 387 ? 27.912 10.762 3.415 1.00 96.56 387 THR A CA 1
ATOM 2917 C C . THR A 1 387 ? 27.688 11.135 4.877 1.00 96.56 387 THR A C 1
ATOM 2919 O O . THR A 1 387 ? 27.826 10.271 5.733 1.00 96.56 387 THR A O 1
ATOM 2922 N N . ALA A 1 388 ? 27.245 12.364 5.161 1.00 95.81 388 ALA A N 1
ATOM 2923 C CA . ALA A 1 388 ? 26.959 12.814 6.522 1.00 95.81 388 ALA A CA 1
ATOM 2924 C C . ALA A 1 388 ? 25.964 11.899 7.264 1.00 95.81 388 ALA A C 1
ATOM 2926 O O . ALA A 1 388 ? 26.235 11.525 8.404 1.00 95.81 388 ALA A O 1
ATOM 2927 N N . LEU A 1 389 ? 24.876 11.469 6.604 1.00 96.00 389 LEU A N 1
ATOM 2928 C CA . LEU A 1 389 ? 23.918 10.524 7.191 1.00 96.00 389 LEU A CA 1
ATOM 2929 C C . LEU A 1 389 ? 24.558 9.154 7.423 1.00 96.00 389 LEU A C 1
ATOM 2931 O O . LEU A 1 389 ? 24.408 8.579 8.495 1.00 96.00 389 LEU A O 1
ATOM 2935 N N . LYS A 1 390 ? 25.276 8.620 6.427 1.00 97.62 390 LYS A N 1
ATOM 2936 C CA . LYS A 1 390 ? 25.913 7.295 6.534 1.00 97.62 390 LYS A CA 1
ATOM 2937 C C . LYS A 1 390 ? 26.919 7.246 7.682 1.00 97.62 390 LYS A C 1
ATOM 2939 O O . LYS A 1 390 ? 26.917 6.291 8.449 1.00 97.62 390 LYS A O 1
ATOM 2944 N N . GLU A 1 391 ? 27.751 8.275 7.816 1.00 98.38 391 GLU A N 1
ATOM 2945 C CA . GLU A 1 391 ? 28.732 8.357 8.899 1.00 98.38 391 GLU A CA 1
ATOM 2946 C C . GLU A 1 391 ? 28.065 8.564 10.262 1.00 98.38 391 GLU A C 1
ATOM 2948 O O . GLU A 1 391 ? 28.523 8.004 11.252 1.00 98.38 391 GLU A O 1
ATOM 2953 N N . ALA A 1 392 ? 26.964 9.315 10.331 1.00 98.31 392 ALA A N 1
ATOM 2954 C CA . ALA A 1 392 ? 26.194 9.447 11.565 1.00 98.31 392 ALA A CA 1
ATOM 2955 C C . ALA A 1 392 ? 25.546 8.120 11.994 1.00 98.31 392 ALA A C 1
ATOM 2957 O O . ALA A 1 392 ? 25.621 7.776 13.169 1.00 98.31 392 ALA A O 1
ATOM 2958 N N . ALA A 1 393 ? 25.005 7.339 11.053 1.00 98.06 393 ALA A N 1
ATOM 2959 C CA . ALA A 1 393 ? 24.475 6.005 11.339 1.00 98.06 393 ALA A CA 1
ATOM 2960 C C . ALA A 1 393 ? 25.561 5.061 11.876 1.00 98.06 393 ALA A C 1
ATOM 2962 O O . ALA A 1 393 ? 25.350 4.407 12.892 1.00 98.06 393 ALA A O 1
ATOM 2963 N N . LYS A 1 394 ? 26.737 5.026 11.230 1.00 98.56 394 LYS A N 1
ATOM 2964 C CA . LYS A 1 394 ? 27.884 4.225 11.694 1.00 98.56 394 LYS A CA 1
ATOM 2965 C C . LYS A 1 394 ? 28.297 4.615 13.108 1.00 98.56 394 LYS A C 1
ATOM 2967 O O . LYS A 1 394 ? 28.337 3.756 13.974 1.00 98.56 394 LYS A O 1
ATOM 2972 N N . ARG A 1 395 ? 28.494 5.914 13.365 1.00 98.56 395 ARG A N 1
ATOM 2973 C CA . ARG A 1 395 ? 28.848 6.407 14.704 1.00 98.56 395 ARG A CA 1
ATOM 2974 C C . ARG A 1 395 ? 27.811 6.036 15.759 1.00 98.56 395 ARG A C 1
ATOM 2976 O O . ARG A 1 395 ? 28.199 5.702 16.867 1.00 98.56 395 ARG A O 1
ATOM 2983 N N . ALA A 1 396 ? 26.519 6.105 15.439 1.00 98.31 396 ALA A N 1
ATOM 2984 C CA . ALA A 1 396 ? 25.466 5.731 16.379 1.00 98.31 396 ALA A CA 1
ATOM 2985 C C . ALA A 1 396 ? 25.498 4.230 16.713 1.00 98.31 396 ALA A C 1
ATOM 2987 O O . ALA A 1 396 ? 25.315 3.859 17.869 1.00 98.31 396 ALA A O 1
ATOM 2988 N N . ILE A 1 397 ? 25.779 3.381 15.719 1.00 98.44 397 ILE A N 1
ATOM 2989 C CA . ILE A 1 397 ? 25.963 1.936 15.913 1.00 98.44 397 ILE A CA 1
ATOM 2990 C C . ILE A 1 397 ? 27.219 1.659 16.751 1.00 98.44 397 ILE A C 1
ATOM 2992 O O . ILE A 1 397 ? 27.136 0.925 17.731 1.00 98.44 397 ILE A O 1
ATOM 2996 N N . ASP A 1 398 ? 28.352 2.277 16.406 1.00 98.56 398 ASP A N 1
ATOM 2997 C CA . ASP A 1 398 ? 29.629 2.123 17.119 1.00 98.56 398 ASP A CA 1
ATOM 2998 C C . ASP A 1 398 ? 29.554 2.635 18.569 1.00 98.56 398 ASP A C 1
ATOM 3000 O O . ASP A 1 398 ? 30.268 2.150 19.442 1.00 98.56 398 ASP A O 1
ATOM 3004 N N . ALA A 1 399 ? 28.684 3.615 18.833 1.00 98.25 399 ALA A N 1
ATOM 3005 C CA . ALA A 1 399 ? 28.414 4.162 20.161 1.00 98.25 399 ALA A CA 1
ATOM 3006 C C . ALA A 1 399 ? 27.347 3.376 20.949 1.00 98.25 399 ALA A C 1
ATOM 3008 O O . ALA A 1 399 ? 26.859 3.866 21.967 1.00 98.25 399 ALA A O 1
ATOM 3009 N N . ASP A 1 400 ? 26.959 2.187 20.478 1.00 97.81 400 ASP A N 1
ATOM 3010 C CA . ASP A 1 400 ? 25.975 1.307 21.114 1.00 97.81 400 ASP A CA 1
ATOM 3011 C C . ASP A 1 400 ? 24.574 1.923 21.312 1.00 97.81 400 ASP A C 1
ATOM 3013 O O . ASP A 1 400 ? 23.812 1.521 22.200 1.00 97.81 400 ASP A O 1
ATOM 3017 N N . ILE A 1 401 ? 24.160 2.846 20.432 1.00 97.50 401 ILE A N 1
ATOM 3018 C CA . ILE A 1 401 ? 22.795 3.408 20.407 1.00 97.50 401 ILE A CA 1
ATOM 3019 C C . ILE A 1 401 ? 21.833 2.403 19.749 1.00 97.50 401 ILE A C 1
ATOM 3021 O O . ILE A 1 401 ? 21.199 2.667 18.732 1.00 97.50 401 ILE A O 1
ATOM 3025 N N . ASN A 1 402 ? 21.752 1.209 20.331 1.00 94.06 402 ASN A N 1
ATOM 3026 C CA . ASN A 1 402 ? 21.023 0.054 19.805 1.00 94.06 402 ASN A CA 1
ATOM 3027 C C . ASN A 1 402 ? 19.702 -0.211 20.547 1.00 94.06 402 ASN A C 1
ATOM 3029 O O . ASN A 1 402 ? 18.842 -0.929 20.041 1.00 94.06 402 ASN A O 1
ATOM 3033 N N . GLN A 1 403 ? 19.550 0.338 21.755 1.00 95.38 403 GLN A N 1
ATOM 3034 C CA . GLN A 1 403 ? 18.372 0.139 22.603 1.00 95.38 403 GLN A CA 1
ATOM 3035 C C . GLN A 1 403 ? 17.241 1.111 22.245 1.00 95.38 403 GLN A C 1
ATOM 3037 O O . GLN A 1 403 ? 17.446 2.083 21.517 1.00 95.38 403 GLN A O 1
ATOM 3042 N N . TYR A 1 404 ? 16.038 0.848 22.765 1.00 92.31 404 TYR A N 1
ATOM 3043 C CA . TYR A 1 404 ? 14.870 1.689 22.514 1.00 92.31 404 TYR A CA 1
ATOM 3044 C C . TYR A 1 404 ? 15.135 3.153 22.887 1.00 92.31 404 TYR A C 1
ATOM 3046 O O . TYR A 1 404 ? 15.518 3.465 24.017 1.00 92.31 404 TYR A O 1
ATOM 3054 N N . ALA A 1 405 ? 14.880 4.053 21.936 1.00 92.12 405 ALA A N 1
ATOM 3055 C CA . ALA A 1 405 ? 14.650 5.455 22.247 1.00 92.12 405 ALA A CA 1
ATOM 3056 C C . ALA A 1 405 ? 13.329 5.597 23.024 1.00 92.12 405 ALA A C 1
ATOM 3058 O O . ALA A 1 405 ? 12.543 4.653 23.123 1.00 92.12 405 ALA A O 1
ATOM 3059 N N . ILE A 1 406 ? 13.050 6.794 23.540 1.00 93.56 406 ILE A N 1
ATOM 3060 C CA . ILE A 1 406 ? 11.694 7.099 24.002 1.00 93.56 406 ILE A CA 1
ATOM 3061 C C . ILE A 1 406 ? 10.706 6.861 22.853 1.00 93.56 406 ILE A C 1
ATOM 3063 O O . ILE A 1 406 ? 11.029 7.158 21.702 1.00 93.56 406 ILE A O 1
ATOM 3067 N N . THR A 1 407 ? 9.530 6.317 23.166 1.00 91.19 407 THR A N 1
ATOM 3068 C CA . THR A 1 407 ? 8.564 5.777 22.195 1.00 91.19 407 THR A CA 1
ATOM 3069 C C . THR A 1 407 ? 8.318 6.714 21.008 1.00 91.19 407 THR A C 1
ATOM 3071 O O . THR A 1 407 ? 8.390 6.295 19.865 1.00 91.19 407 THR A O 1
ATOM 3074 N N . TRP A 1 408 ? 8.135 8.018 21.239 1.00 95.19 408 TRP A N 1
ATOM 3075 C CA . TRP A 1 408 ? 7.869 8.997 20.172 1.00 95.19 408 TRP A CA 1
ATOM 3076 C C . TRP A 1 408 ? 9.120 9.580 19.489 1.00 95.19 408 TRP A C 1
ATOM 3078 O O . TRP A 1 408 ? 9.010 10.550 18.736 1.00 95.19 408 TRP A O 1
ATOM 3088 N N . GLY A 1 409 ? 10.301 9.008 19.727 1.00 97.56 409 GLY A N 1
ATOM 3089 C CA . GLY A 1 409 ? 11.534 9.293 18.994 1.00 97.56 409 GLY A CA 1
ATOM 3090 C C . GLY A 1 409 ? 12.667 9.905 19.814 1.00 97.56 409 GLY A C 1
ATOM 3091 O O . GLY A 1 409 ? 12.458 10.599 20.812 1.00 97.56 409 GLY A O 1
ATOM 3092 N N . ALA A 1 410 ? 13.895 9.687 19.347 1.00 97.69 410 ALA A N 1
ATOM 3093 C CA . ALA A 1 410 ? 15.120 10.234 19.911 1.00 97.69 410 ALA A CA 1
ATOM 3094 C C . ALA A 1 410 ? 15.055 11.764 19.992 1.00 97.69 410 ALA A C 1
ATOM 3096 O O . ALA A 1 410 ? 14.614 12.445 19.061 1.00 97.69 410 ALA A O 1
ATOM 3097 N N . LYS A 1 411 ? 15.518 12.312 21.120 1.00 97.56 411 LYS A N 1
ATOM 3098 C CA . LYS A 1 411 ? 15.466 13.755 21.369 1.00 97.56 411 LYS A CA 1
ATOM 3099 C C . LYS A 1 411 ? 16.227 14.555 20.309 1.00 97.56 411 LYS A C 1
ATOM 3101 O O . LYS A 1 411 ? 15.718 15.566 19.838 1.00 97.56 411 LYS A O 1
ATOM 3106 N N . SER A 1 412 ? 17.396 14.073 19.891 1.00 97.81 412 SER A N 1
ATOM 3107 C CA . SER A 1 412 ? 18.218 14.689 18.841 1.00 97.81 412 SER A CA 1
ATOM 3108 C C . SER A 1 412 ? 17.440 14.896 17.538 1.00 97.81 412 SER A C 1
ATOM 3110 O O . SER A 1 412 ? 17.489 15.981 16.955 1.00 97.81 412 SER A O 1
ATOM 3112 N N . LEU A 1 413 ? 16.680 13.883 17.110 1.00 98.56 413 LEU A N 1
ATOM 3113 C CA . LEU A 1 413 ? 15.855 13.945 15.910 1.00 98.56 413 LEU A CA 1
ATOM 3114 C C . LEU A 1 413 ? 14.654 14.873 16.093 1.00 98.56 413 LEU A C 1
ATOM 3116 O O . LEU A 1 413 ? 14.405 15.709 15.228 1.00 98.56 413 LEU A O 1
ATOM 3120 N N . ARG A 1 414 ? 13.936 14.782 17.215 1.00 98.50 414 ARG A N 1
ATOM 3121 C CA . ARG A 1 414 ? 12.789 15.665 17.483 1.00 98.50 414 ARG A CA 1
ATOM 3122 C C . ARG A 1 414 ? 13.203 17.135 17.523 1.00 98.50 414 ARG A C 1
A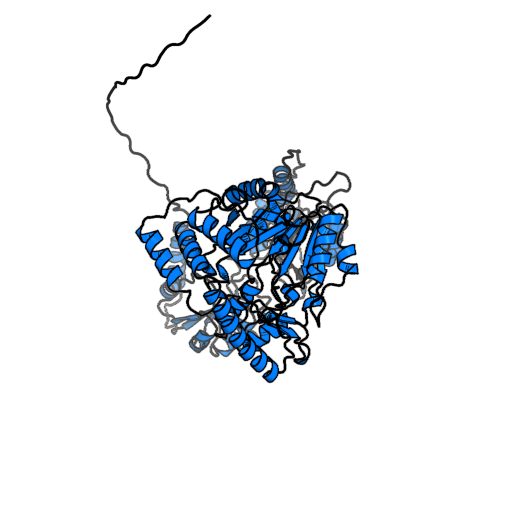TOM 3124 O O . ARG A 1 414 ? 12.566 17.965 16.881 1.00 98.50 414 ARG A O 1
ATOM 3131 N N . ASP A 1 415 ? 14.310 17.449 18.191 1.00 98.44 415 ASP A N 1
ATOM 3132 C CA . ASP A 1 415 ? 14.851 18.808 18.235 1.00 98.44 415 ASP A CA 1
ATOM 3133 C C . ASP A 1 415 ? 15.298 19.281 16.837 1.00 98.44 415 ASP A C 1
ATOM 3135 O O . ASP A 1 415 ? 15.129 20.453 16.499 1.00 98.44 415 ASP A O 1
ATOM 3139 N N . ALA A 1 416 ? 15.857 18.391 16.006 1.00 98.38 416 ALA A N 1
ATOM 3140 C CA . ALA A 1 416 ? 16.226 18.716 14.626 1.00 98.38 416 ALA A CA 1
ATOM 3141 C C . ALA A 1 416 ? 15.002 19.013 13.750 1.00 98.38 416 ALA A C 1
ATOM 3143 O O . ALA A 1 416 ? 15.006 20.018 13.045 1.00 98.38 416 ALA A O 1
ATOM 3144 N N . ILE A 1 417 ? 13.945 18.200 13.842 1.00 98.56 417 ILE A N 1
ATOM 3145 C CA . ILE A 1 417 ? 12.680 18.427 13.129 1.00 98.56 417 ILE A CA 1
ATOM 3146 C C . ILE A 1 417 ? 12.074 19.772 13.547 1.00 98.56 417 ILE A C 1
ATOM 3148 O O . ILE A 1 417 ? 11.752 20.582 12.681 1.00 98.56 417 ILE A O 1
ATOM 3152 N N . ALA A 1 418 ? 11.978 20.049 14.853 1.00 98.44 418 ALA A N 1
ATOM 3153 C CA . ALA A 1 418 ? 11.434 21.310 15.358 1.00 98.44 418 ALA A CA 1
ATOM 3154 C C . ALA A 1 418 ? 12.188 22.533 14.804 1.00 98.44 418 ALA A C 1
ATOM 3156 O O . ALA A 1 418 ? 11.563 23.476 14.317 1.00 98.44 418 ALA A O 1
ATOM 3157 N N . ARG A 1 419 ? 13.530 22.492 14.803 1.00 98.06 419 ARG A N 1
ATOM 3158 C CA . ARG A 1 419 ? 14.355 23.551 14.197 1.00 98.06 419 ARG A CA 1
ATOM 3159 C C . ARG A 1 419 ? 14.105 23.689 12.698 1.00 98.06 419 ARG A C 1
ATOM 3161 O O . ARG A 1 419 ? 13.872 24.798 12.233 1.00 98.06 419 ARG A O 1
ATOM 3168 N N . THR A 1 420 ? 14.104 22.584 11.950 1.00 97.62 420 THR A N 1
ATOM 3169 C CA . THR A 1 420 ? 13.873 22.612 10.498 1.00 97.62 420 THR A CA 1
ATOM 3170 C C . THR A 1 420 ? 12.514 23.222 10.152 1.00 97.62 420 THR A C 1
ATOM 3172 O O . THR A 1 420 ? 12.438 24.060 9.259 1.00 97.62 420 THR A O 1
ATOM 3175 N N . TYR A 1 421 ? 11.449 22.867 10.871 1.00 97.44 421 TYR A N 1
ATOM 3176 C CA . TYR A 1 421 ? 10.109 23.404 10.612 1.00 97.44 421 TYR A CA 1
ATOM 3177 C C . TYR A 1 421 ? 9.993 24.892 10.976 1.00 97.44 421 TYR A C 1
ATOM 3179 O O . TYR A 1 421 ? 9.365 25.656 10.238 1.00 97.44 421 TYR A O 1
ATOM 3187 N N . ALA A 1 422 ? 10.648 25.332 12.053 1.00 97.00 422 ALA A N 1
ATOM 3188 C CA . ALA A 1 422 ? 10.734 26.749 12.392 1.00 97.00 422 ALA A CA 1
ATOM 3189 C C . ALA A 1 422 ? 11.500 27.548 11.319 1.00 97.00 422 ALA A C 1
ATOM 3191 O O . ALA A 1 422 ? 11.029 28.590 10.871 1.00 97.00 422 ALA A O 1
ATOM 3192 N N . GLU A 1 423 ? 12.650 27.045 10.862 1.00 95.88 423 GLU A N 1
ATOM 3193 C CA . GLU A 1 423 ? 13.505 27.710 9.868 1.00 95.88 423 GLU A CA 1
ATOM 3194 C C . GLU A 1 423 ? 12.901 27.743 8.457 1.00 95.88 423 GLU A C 1
ATOM 3196 O O . GLU A 1 423 ? 13.076 28.720 7.725 1.00 95.88 423 GLU A O 1
ATOM 3201 N N . LEU A 1 424 ? 12.237 26.663 8.034 1.00 94.44 424 LEU A N 1
ATOM 3202 C CA . LEU A 1 424 ? 11.703 26.552 6.677 1.00 94.44 424 LEU A CA 1
ATOM 3203 C C . LEU A 1 424 ? 10.312 27.162 6.532 1.00 94.44 424 LEU A C 1
ATOM 3205 O O . LEU A 1 424 ? 10.029 27.736 5.480 1.00 94.44 424 LEU A O 1
ATOM 3209 N N . TYR A 1 425 ? 9.469 27.029 7.557 1.00 95.69 425 TYR A N 1
ATOM 3210 C CA . TYR A 1 425 ? 8.034 27.307 7.457 1.00 95.69 425 TYR A CA 1
ATOM 3211 C C . TYR A 1 425 ? 7.522 28.286 8.515 1.00 95.69 425 TYR A C 1
ATOM 3213 O O . TYR A 1 425 ? 6.344 28.630 8.497 1.00 95.69 425 TYR A O 1
ATOM 3221 N N . GLY A 1 426 ? 8.369 28.728 9.452 1.00 95.94 426 GLY A N 1
ATOM 3222 C CA . GLY A 1 426 ? 7.930 29.567 10.570 1.00 95.94 426 GLY A CA 1
ATOM 3223 C C . GLY A 1 426 ? 6.978 28.847 11.531 1.00 95.94 426 GLY A C 1
ATOM 3224 O O . GLY A 1 426 ? 6.271 29.497 12.296 1.00 95.94 426 GLY A O 1
ATOM 3225 N N . MET A 1 427 ? 6.933 27.511 11.493 1.00 95.88 427 MET A N 1
ATOM 3226 C CA . MET A 1 427 ? 6.044 26.716 12.338 1.00 95.88 427 MET A CA 1
ATOM 3227 C C . MET A 1 427 ? 6.616 26.591 13.753 1.00 95.88 427 MET A C 1
ATOM 3229 O O . MET A 1 427 ? 7.752 26.154 13.938 1.00 95.88 427 MET A O 1
ATOM 3233 N N . SER A 1 428 ? 5.812 26.932 14.764 1.00 91.88 428 SER A N 1
ATOM 3234 C CA . SER A 1 428 ? 6.154 26.676 16.166 1.00 91.88 428 SER A CA 1
ATOM 3235 C C . SER A 1 428 ? 5.869 25.214 16.501 1.00 91.88 428 SER A C 1
ATOM 3237 O O . SER A 1 428 ? 4.716 24.795 16.582 1.00 91.88 428 SER A O 1
ATOM 3239 N N . VAL A 1 429 ? 6.933 24.428 16.654 1.00 96.00 429 VAL A N 1
ATOM 3240 C CA . VAL A 1 429 ? 6.864 22.985 16.898 1.00 96.00 429 VAL A CA 1
ATOM 3241 C C . VAL A 1 429 ? 7.569 22.688 18.217 1.00 96.00 429 VAL A C 1
ATOM 3243 O O . VAL A 1 429 ? 8.782 22.854 18.327 1.00 96.00 429 VAL A O 1
ATOM 3246 N N . ASP A 1 430 ? 6.818 22.249 19.228 1.00 97.06 430 ASP A N 1
ATOM 3247 C CA . ASP A 1 430 ? 7.398 21.773 20.486 1.00 97.06 430 ASP A CA 1
ATOM 3248 C C . ASP A 1 430 ? 7.847 20.311 20.316 1.00 97.06 430 ASP A C 1
ATOM 3250 O O . ASP A 1 430 ? 6.997 19.425 20.129 1.00 97.06 430 ASP A O 1
ATOM 3254 N N . PRO A 1 431 ? 9.159 20.021 20.401 1.00 97.12 431 PRO A N 1
ATOM 3255 C CA . PRO A 1 431 ? 9.682 18.685 20.158 1.00 97.12 431 PRO A CA 1
ATOM 3256 C C . PRO A 1 431 ? 9.157 17.634 21.139 1.00 97.12 431 PRO A C 1
ATOM 3258 O O . PRO A 1 431 ? 9.168 16.450 20.801 1.00 97.12 431 PRO A O 1
ATOM 3261 N N . GLU A 1 432 ? 8.709 18.011 22.339 1.00 96.00 432 GLU A N 1
ATOM 3262 C CA . GLU A 1 432 ? 8.233 17.060 23.347 1.00 96.00 432 GLU A CA 1
ATOM 3263 C C . GLU A 1 432 ? 6.738 16.747 23.207 1.00 96.00 432 GLU A C 1
ATOM 3265 O O . GLU A 1 432 ? 6.323 15.617 23.482 1.00 96.00 432 GLU A O 1
ATOM 3270 N N . THR A 1 433 ? 5.918 17.686 22.730 1.00 96.50 433 THR A N 1
ATOM 3271 C CA . THR A 1 433 ? 4.448 17.532 22.712 1.00 96.50 433 THR A CA 1
ATOM 3272 C C . THR A 1 433 ? 3.837 17.366 21.321 1.00 96.50 433 THR A C 1
ATOM 3274 O O . THR A 1 433 ? 2.749 16.799 21.221 1.00 96.50 433 THR A O 1
ATOM 3277 N N . THR A 1 434 ? 4.529 17.788 20.256 1.00 97.50 434 THR A N 1
ATOM 3278 C CA . THR A 1 434 ? 3.950 17.837 18.896 1.00 97.50 434 THR A CA 1
ATOM 3279 C C . THR A 1 434 ? 4.545 16.844 17.901 1.00 97.50 434 THR A C 1
ATOM 3281 O O . THR A 1 434 ? 3.949 16.597 16.855 1.00 97.50 434 THR A O 1
ATOM 3284 N N . ILE A 1 435 ? 5.704 16.251 18.211 1.00 98.69 435 ILE A N 1
ATOM 3285 C CA . ILE A 1 435 ? 6.426 15.367 17.284 1.00 98.69 435 ILE A CA 1
ATOM 3286 C C . ILE A 1 435 ? 6.281 13.903 17.686 1.00 98.69 435 ILE A C 1
ATOM 3288 O O . ILE A 1 435 ? 6.453 13.556 18.856 1.00 98.69 435 ILE A O 1
ATOM 3292 N N . THR A 1 436 ? 6.034 13.032 16.708 1.00 98.75 436 THR A N 1
ATOM 3293 C CA . THR A 1 436 ? 6.142 11.574 16.871 1.00 98.75 436 THR A CA 1
ATOM 3294 C C . THR A 1 436 ? 6.947 10.984 15.720 1.00 98.75 436 THR A C 1
ATOM 3296 O O . THR A 1 436 ? 6.549 11.111 14.566 1.00 98.75 436 THR A O 1
ATOM 3299 N N . VAL A 1 437 ? 8.088 10.360 16.015 1.00 98.75 437 VAL A N 1
ATOM 3300 C CA . VAL A 1 437 ? 8.920 9.663 15.022 1.00 98.75 437 VAL A CA 1
ATOM 3301 C C . VAL A 1 437 ? 8.369 8.259 14.792 1.00 98.75 437 VAL A C 1
ATOM 3303 O O . VAL A 1 437 ? 8.074 7.547 15.742 1.00 98.75 437 VAL A O 1
ATOM 3306 N N . THR A 1 438 ? 8.264 7.853 13.532 1.00 98.69 438 THR A N 1
ATOM 3307 C CA . THR A 1 438 ? 7.602 6.614 13.104 1.00 98.69 438 THR A CA 1
ATOM 3308 C C . THR A 1 438 ? 8.484 5.794 12.160 1.00 98.69 438 THR A C 1
ATOM 3310 O O . THR A 1 438 ? 9.475 6.283 11.599 1.00 98.69 438 THR A O 1
ATOM 3313 N N . CYS A 1 439 ? 8.109 4.534 11.942 1.00 98.00 439 CYS A N 1
ATOM 3314 C CA . CYS A 1 439 ? 8.678 3.600 10.970 1.00 98.00 439 CYS A CA 1
ATOM 3315 C C . CYS A 1 439 ? 8.326 3.985 9.514 1.00 98.00 439 CYS A C 1
ATOM 3317 O O . CYS A 1 439 ? 7.753 3.208 8.736 1.00 98.00 439 CYS A O 1
ATOM 3319 N N . GLY A 1 440 ? 8.706 5.204 9.126 1.00 97.50 440 GLY A N 1
ATOM 3320 C CA . GLY A 1 440 ? 8.418 5.838 7.844 1.00 97.50 440 GLY A CA 1
ATOM 3321 C C . GLY A 1 440 ? 7.012 6.440 7.771 1.00 97.50 440 GLY A C 1
ATOM 3322 O O . GLY A 1 440 ? 6.123 6.083 8.537 1.00 97.50 440 GLY A O 1
ATOM 3323 N N . ALA A 1 441 ? 6.790 7.299 6.770 1.00 97.31 441 ALA A N 1
ATOM 3324 C CA . ALA A 1 441 ? 5.505 7.972 6.539 1.00 97.31 441 ALA A CA 1
ATOM 3325 C C . ALA A 1 441 ? 4.311 7.007 6.380 1.00 97.31 441 ALA A C 1
ATOM 3327 O O . ALA A 1 441 ? 3.181 7.346 6.704 1.00 97.31 441 ALA A O 1
ATOM 3328 N N . THR A 1 442 ? 4.561 5.771 5.936 1.00 96.50 442 THR A N 1
ATOM 3329 C CA . THR A 1 442 ? 3.528 4.728 5.865 1.00 96.50 442 THR A CA 1
ATOM 3330 C C . THR A 1 442 ? 2.947 4.387 7.232 1.00 96.50 442 THR A C 1
ATOM 3332 O O . THR A 1 442 ? 1.741 4.238 7.355 1.00 96.50 442 THR A O 1
ATOM 3335 N N . GLU A 1 443 ? 3.802 4.243 8.249 1.00 98.12 443 GLU A N 1
ATOM 3336 C CA . GLU A 1 443 ? 3.324 3.983 9.605 1.00 98.12 443 GLU A CA 1
ATOM 3337 C C . GLU A 1 443 ? 2.680 5.240 10.186 1.00 98.12 443 GLU A C 1
ATOM 3339 O O . GLU A 1 443 ? 1.646 5.146 10.832 1.00 98.12 443 GLU A O 1
ATOM 3344 N N . ALA A 1 444 ? 3.236 6.417 9.879 1.00 98.56 444 ALA A N 1
ATOM 3345 C CA . ALA A 1 444 ? 2.631 7.677 10.286 1.00 98.56 444 ALA A CA 1
ATOM 3346 C C . ALA A 1 444 ? 1.166 7.794 9.837 1.00 98.56 444 ALA A C 1
ATOM 3348 O O . ALA A 1 444 ? 0.309 8.084 10.663 1.00 98.56 444 ALA A O 1
ATOM 3349 N N . MET A 1 445 ? 0.873 7.502 8.565 1.00 98.56 445 MET A N 1
ATOM 3350 C CA . MET A 1 445 ? -0.483 7.596 8.016 1.00 98.56 445 MET A CA 1
ATOM 3351 C C . MET A 1 445 ? -1.464 6.680 8.754 1.00 98.56 445 MET A C 1
ATOM 3353 O O . MET A 1 445 ? -2.474 7.152 9.274 1.00 98.56 445 MET A O 1
ATOM 3357 N N . ILE A 1 446 ? -1.152 5.386 8.867 1.00 98.06 446 ILE A N 1
ATOM 3358 C CA . ILE A 1 446 ? -2.062 4.441 9.523 1.00 98.06 446 ILE A CA 1
ATOM 3359 C C . ILE A 1 446 ? -2.193 4.706 11.028 1.00 98.06 446 ILE A C 1
ATOM 3361 O O . ILE A 1 446 ? -3.301 4.628 11.557 1.00 98.06 446 ILE A O 1
ATOM 3365 N N . SER A 1 447 ? -1.104 5.077 11.714 1.00 98.56 447 SER A N 1
ATOM 3366 C CA . SER A 1 447 ? -1.133 5.443 13.136 1.00 98.56 447 SER A CA 1
ATOM 3367 C C . SER A 1 447 ? -1.984 6.693 13.375 1.00 98.56 447 SER A C 1
ATOM 3369 O O . SER A 1 447 ? -2.707 6.762 14.367 1.00 98.56 447 SER A O 1
ATOM 3371 N N . THR A 1 448 ? -1.945 7.660 12.452 1.00 98.81 448 THR A N 1
ATOM 3372 C CA . THR A 1 448 ? -2.822 8.832 12.476 1.00 98.81 448 THR A CA 1
ATOM 3373 C C . THR A 1 448 ? -4.279 8.444 12.276 1.00 98.81 448 THR A C 1
ATOM 3375 O O . THR A 1 448 ? -5.097 8.793 13.121 1.00 98.81 448 THR A O 1
ATOM 3378 N N . LEU A 1 449 ? -4.617 7.712 11.209 1.00 98.62 449 LEU A N 1
ATOM 3379 C CA . LEU A 1 449 ? -6.014 7.374 10.920 1.00 98.62 449 LEU A CA 1
ATOM 3380 C C . LEU A 1 449 ? -6.635 6.541 12.046 1.00 98.62 449 LEU A C 1
ATOM 3382 O O . LEU A 1 449 ? -7.680 6.920 12.561 1.00 98.62 449 LEU A O 1
ATOM 3386 N N . LEU A 1 450 ? -5.950 5.497 12.521 1.00 98.31 450 LEU A N 1
ATOM 3387 C CA . LEU A 1 450 ? -6.399 4.682 13.660 1.00 98.31 450 LEU A CA 1
ATOM 3388 C C . LEU A 1 450 ? -6.610 5.480 14.957 1.00 98.31 450 LEU A C 1
ATOM 3390 O O . LEU A 1 450 ? -7.318 5.009 15.842 1.00 98.31 450 LEU A O 1
ATOM 3394 N N . ALA A 1 451 ? -5.967 6.641 15.104 1.00 98.44 451 ALA A N 1
ATOM 3395 C CA . ALA A 1 451 ? -6.103 7.482 16.287 1.00 98.44 451 ALA A CA 1
ATOM 3396 C C . ALA A 1 451 ? -7.246 8.501 16.188 1.00 98.44 451 ALA A C 1
ATOM 3398 O O . ALA A 1 451 ? -7.713 8.958 17.231 1.00 98.44 451 ALA A O 1
ATOM 3399 N N . ILE A 1 452 ? -7.648 8.904 14.975 1.00 98.31 452 ILE A N 1
ATOM 3400 C CA . ILE A 1 452 ? -8.545 10.053 14.782 1.00 98.31 452 ILE A CA 1
ATOM 3401 C C . ILE A 1 452 ? -9.906 9.709 14.176 1.00 98.31 452 ILE A C 1
ATOM 3403 O O . ILE A 1 452 ? -10.767 10.584 14.206 1.00 98.31 452 ILE A O 1
ATOM 3407 N N . VAL A 1 453 ? -10.104 8.508 13.625 1.00 98.19 453 VAL A N 1
ATOM 3408 C CA . VAL A 1 453 ? -11.383 8.103 13.013 1.00 98.19 453 VAL A CA 1
ATOM 3409 C C . VAL A 1 453 ? -12.019 6.924 13.741 1.00 98.19 453 VAL A C 1
ATOM 3411 O O . VAL A 1 453 ? -11.321 6.052 14.258 1.00 98.19 453 VAL A O 1
ATOM 3414 N N . ASP A 1 454 ? -13.346 6.879 13.709 1.00 96.00 454 ASP A N 1
ATOM 3415 C CA . ASP A 1 454 ? -14.175 5.785 14.204 1.00 96.00 454 ASP A CA 1
ATOM 3416 C C . ASP A 1 454 ? -15.029 5.161 13.079 1.00 96.00 454 ASP A C 1
ATOM 3418 O O . ASP A 1 454 ? -15.234 5.753 12.012 1.00 96.00 454 ASP A O 1
ATOM 3422 N N . PRO A 1 455 ? -15.579 3.948 13.286 1.00 95.31 455 PRO A N 1
ATOM 3423 C CA . PRO A 1 455 ? -16.528 3.360 12.352 1.00 95.31 455 PRO A CA 1
ATOM 3424 C C . PRO A 1 455 ? -17.743 4.257 12.087 1.00 95.31 455 PRO A C 1
ATOM 3426 O O . PRO A 1 455 ? -18.508 4.573 12.996 1.00 95.31 455 PRO A O 1
ATOM 3429 N N . GLY A 1 456 ? -17.966 4.584 10.814 1.00 92.94 456 GLY A N 1
ATOM 3430 C CA . GLY A 1 456 ? -19.040 5.480 10.371 1.00 92.94 456 GLY A CA 1
ATOM 3431 C C . GLY A 1 456 ? -18.556 6.869 9.955 1.00 92.94 456 GLY A C 1
ATOM 3432 O O . GLY A 1 456 ? -19.293 7.554 9.242 1.00 92.94 456 GLY A O 1
ATOM 3433 N N . ASP A 1 457 ? -17.327 7.238 10.314 1.00 98.50 457 ASP A N 1
ATOM 3434 C CA . ASP A 1 457 ? -16.687 8.454 9.825 1.00 98.50 457 ASP A CA 1
ATOM 3435 C C . ASP A 1 457 ? -16.371 8.359 8.328 1.00 98.50 457 ASP A C 1
ATOM 3437 O O . ASP A 1 457 ? -16.143 7.280 7.770 1.00 98.50 457 ASP A O 1
ATOM 3441 N N . GLU A 1 458 ? -16.338 9.515 7.673 1.00 98.75 458 GLU A N 1
ATOM 3442 C CA . GLU A 1 458 ? -15.932 9.677 6.281 1.00 98.75 458 GLU A CA 1
ATOM 3443 C C . GLU A 1 458 ? -14.552 10.347 6.210 1.00 98.75 458 GLU A C 1
ATOM 3445 O O . GLU A 1 458 ? -14.298 11.345 6.888 1.00 98.75 458 GLU A O 1
ATOM 3450 N N . VAL A 1 459 ? -13.662 9.810 5.371 1.00 98.88 459 VAL A N 1
ATOM 3451 C CA . VAL A 1 459 ? -12.353 10.411 5.073 1.00 98.88 459 VAL A CA 1
ATOM 3452 C C . VAL A 1 459 ? -12.309 10.786 3.601 1.00 98.88 459 VAL A C 1
ATOM 3454 O O . VAL A 1 459 ? -12.422 9.917 2.736 1.00 98.88 459 VAL A O 1
ATOM 3457 N N . VAL A 1 460 ? -12.138 12.071 3.304 1.00 98.88 460 VAL A N 1
ATOM 3458 C CA . VAL A 1 460 ? -11.991 12.542 1.924 1.00 98.88 460 VAL A CA 1
ATOM 3459 C C . VAL A 1 460 ? -10.596 12.174 1.413 1.00 98.88 460 VAL A C 1
ATOM 3461 O O . VAL A 1 460 ? -9.593 12.486 2.055 1.00 98.88 460 VAL A O 1
ATOM 3464 N N . VAL A 1 461 ? -10.518 11.513 0.258 1.00 98.62 461 VAL A N 1
ATOM 3465 C CA . VAL A 1 461 ? -9.259 11.083 -0.369 1.00 98.62 461 VAL A CA 1
ATOM 3466 C C . VAL A 1 461 ? -9.175 11.657 -1.779 1.00 98.62 461 VAL A C 1
ATOM 3468 O O . VAL A 1 461 ? -10.024 11.372 -2.624 1.00 98.62 461 VAL A O 1
ATOM 3471 N N . LEU A 1 462 ? -8.140 12.455 -2.042 1.00 98.12 462 LEU A N 1
ATOM 3472 C CA . LEU A 1 462 ? -7.903 13.023 -3.369 1.00 98.12 462 LEU A CA 1
ATOM 3473 C C . LEU A 1 462 ? -7.227 11.999 -4.288 1.00 98.12 462 LEU A C 1
ATOM 3475 O O . LEU A 1 462 ? -6.230 11.379 -3.917 1.00 98.12 462 LEU A O 1
ATOM 3479 N N . GLU A 1 463 ? -7.762 11.843 -5.495 1.00 96.31 463 GLU A N 1
ATOM 3480 C CA . GLU A 1 463 ? -7.256 10.942 -6.531 1.00 96.31 463 GLU A CA 1
ATOM 3481 C C . GLU A 1 463 ? -6.629 11.710 -7.695 1.00 96.31 463 GLU A C 1
ATOM 3483 O O . GLU A 1 463 ? -7.180 12.722 -8.090 1.00 96.31 463 GLU A O 1
ATOM 3488 N N . PRO A 1 464 ? -5.555 11.230 -8.332 1.00 96.19 464 PRO A N 1
ATOM 3489 C CA . PRO A 1 464 ? -4.908 9.961 -8.053 1.00 96.19 464 PRO A CA 1
ATOM 3490 C C . PRO A 1 464 ? -4.115 9.989 -6.738 1.00 96.19 464 PRO A C 1
ATOM 3492 O O . PRO A 1 464 ? -3.429 10.963 -6.424 1.00 96.19 464 PRO A O 1
ATOM 3495 N N . PHE A 1 465 ? -4.242 8.910 -5.967 1.00 95.31 465 PHE A N 1
ATOM 3496 C CA . PHE A 1 465 ? -3.681 8.783 -4.622 1.00 95.31 465 PHE A CA 1
ATOM 3497 C C . PHE A 1 465 ? -2.389 7.961 -4.600 1.00 95.31 465 PHE A C 1
ATOM 3499 O O . PHE A 1 465 ? -2.106 7.165 -5.498 1.00 95.31 465 PHE A O 1
ATOM 3506 N N . TYR A 1 466 ? -1.647 8.050 -3.495 1.00 94.25 466 TYR A N 1
ATOM 3507 C CA . TYR A 1 466 ? -0.744 6.973 -3.104 1.00 94.25 466 TYR A CA 1
ATOM 3508 C C . TYR A 1 466 ? -1.560 5.765 -2.614 1.00 94.25 466 TYR A C 1
ATOM 3510 O O . TYR A 1 466 ? -2.512 5.917 -1.852 1.00 94.25 466 TYR A O 1
ATOM 3518 N N . GLU A 1 467 ? -1.177 4.559 -3.049 1.00 88.62 467 GLU A N 1
ATOM 3519 C CA . GLU A 1 467 ? -1.997 3.331 -2.992 1.00 88.62 467 GLU A CA 1
ATOM 3520 C C . GLU A 1 467 ? -2.498 2.924 -1.593 1.00 88.62 467 GLU A C 1
ATOM 3522 O O . GLU A 1 467 ? -3.423 2.124 -1.486 1.00 88.62 467 GLU A O 1
ATOM 3527 N N . ASN A 1 468 ? -1.920 3.479 -0.526 1.00 91.75 468 ASN A N 1
ATOM 3528 C CA . ASN A 1 468 ? -2.270 3.128 0.845 1.00 91.75 468 ASN A CA 1
ATOM 3529 C C . ASN A 1 468 ? -3.430 3.935 1.438 1.00 91.75 468 ASN A C 1
ATOM 3531 O O . ASN A 1 468 ? -4.052 3.441 2.368 1.00 91.75 468 ASN A O 1
ATOM 3535 N N . TYR A 1 469 ? -3.758 5.134 0.941 1.00 96.50 469 TYR A N 1
ATOM 3536 C CA . TYR A 1 469 ? -4.710 6.018 1.641 1.00 96.50 469 TYR A CA 1
ATOM 3537 C C . TYR A 1 469 ? -6.108 5.395 1.800 1.00 96.50 469 TYR A C 1
ATOM 3539 O O . TYR A 1 469 ? -6.686 5.424 2.886 1.00 96.50 469 TYR A O 1
ATOM 3547 N N . GLY A 1 470 ? -6.629 4.777 0.734 1.00 93.75 470 GLY A N 1
ATOM 3548 C CA . GLY A 1 470 ? -7.888 4.026 0.770 1.00 93.75 470 GLY A CA 1
ATOM 3549 C C . GLY A 1 470 ? -7.834 2.825 1.725 1.00 93.75 470 GLY A C 1
ATOM 3550 O O . GLY A 1 470 ? -8.610 2.792 2.678 1.00 93.75 470 GLY A O 1
ATOM 3551 N N . PRO A 1 471 ? -6.899 1.873 1.533 1.00 92.56 471 PRO A N 1
ATOM 3552 C CA . PRO A 1 471 ? -6.721 0.748 2.449 1.00 92.56 471 PRO A CA 1
ATOM 3553 C C . PRO A 1 471 ? -6.524 1.149 3.916 1.00 92.56 471 PRO A C 1
ATOM 3555 O O . PRO A 1 471 ? -7.109 0.517 4.789 1.00 92.56 471 PRO A O 1
ATOM 3558 N N . ASP A 1 472 ? -5.754 2.197 4.210 1.00 95.44 472 ASP A N 1
ATOM 3559 C CA . ASP A 1 472 ? -5.531 2.659 5.584 1.00 95.44 472 ASP A CA 1
ATOM 3560 C C . ASP A 1 472 ? -6.829 3.219 6.198 1.00 95.44 472 ASP A C 1
ATOM 3562 O O . ASP A 1 472 ? -7.128 2.947 7.364 1.00 95.44 472 ASP A O 1
ATOM 3566 N N . THR A 1 473 ? -7.648 3.911 5.395 1.00 96.19 473 THR A N 1
ATOM 3567 C CA . THR A 1 473 ? -9.000 4.356 5.783 1.00 96.19 473 THR A CA 1
ATOM 3568 C C . THR A 1 473 ? -9.901 3.160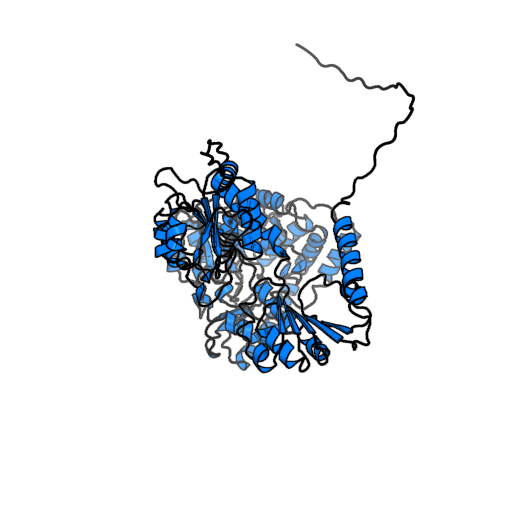 6.114 1.00 96.19 473 THR A C 1
ATOM 3570 O O . THR A 1 473 ? -10.520 3.127 7.181 1.00 96.19 473 THR A O 1
ATOM 3573 N N . ASP A 1 474 ? -9.908 2.133 5.258 1.00 92.19 474 ASP A N 1
ATOM 3574 C CA . ASP A 1 474 ? -10.681 0.903 5.473 1.00 92.19 474 ASP A CA 1
ATOM 3575 C C . ASP A 1 474 ? -10.199 0.123 6.715 1.00 92.19 474 ASP A C 1
ATOM 3577 O O . ASP A 1 474 ? -11.011 -0.395 7.489 1.00 92.19 474 ASP A O 1
ATOM 3581 N N . ILE A 1 475 ? -8.877 0.038 6.948 1.00 93.69 475 ILE A N 1
ATOM 3582 C CA . ILE A 1 475 ? -8.293 -0.602 8.143 1.00 93.69 475 ILE A CA 1
ATOM 3583 C C . ILE A 1 475 ? -8.745 0.121 9.409 1.00 93.69 475 ILE A C 1
ATOM 3585 O O . ILE A 1 475 ? -9.040 -0.547 10.409 1.00 93.69 475 ILE A O 1
ATOM 3589 N N . ALA A 1 476 ? -8.809 1.451 9.374 1.00 95.31 476 ALA A N 1
ATOM 3590 C CA . ALA A 1 476 ? -9.276 2.258 10.493 1.00 95.31 476 ALA A CA 1
ATOM 3591 C C . ALA A 1 476 ? -10.799 2.157 10.714 1.00 95.31 476 ALA A C 1
ATOM 3593 O O . ALA A 1 476 ? -11.286 2.470 11.795 1.00 95.31 476 ALA A O 1
ATOM 3594 N N . GLY A 1 477 ? -11.544 1.609 9.748 1.00 93.50 477 GLY A N 1
ATOM 3595 C CA . GLY A 1 477 ? -12.990 1.393 9.835 1.00 93.50 477 GLY A CA 1
ATOM 3596 C C . GLY A 1 477 ? -13.830 2.574 9.346 1.00 93.50 477 GLY A C 1
ATOM 3597 O O . GLY A 1 477 ? -15.058 2.494 9.410 1.00 93.50 477 GLY A O 1
ATOM 3598 N N . ALA A 1 478 ? -13.190 3.626 8.835 1.00 96.62 478 ALA A N 1
ATOM 3599 C CA . ALA A 1 478 ? -13.854 4.755 8.200 1.00 96.62 478 ALA A CA 1
ATOM 3600 C C . ALA A 1 478 ? -14.174 4.453 6.728 1.00 96.62 478 ALA A C 1
ATOM 3602 O O . ALA A 1 478 ? -13.676 3.495 6.136 1.00 96.62 478 ALA A O 1
ATOM 3603 N N . LYS A 1 479 ? -15.031 5.279 6.130 1.00 96.50 479 LYS A N 1
ATOM 3604 C CA . LYS A 1 479 ? -15.414 5.186 4.723 1.00 96.50 479 LYS A CA 1
ATOM 3605 C C . LYS A 1 479 ? -14.624 6.207 3.894 1.00 96.50 479 LYS A C 1
ATOM 3607 O O . LYS A 1 479 ? -14.772 7.405 4.141 1.00 96.50 479 LYS A O 1
ATOM 3612 N N . PRO A 1 480 ? -13.864 5.791 2.869 1.00 97.31 480 PRO A N 1
ATOM 3613 C CA . PRO A 1 480 ? -13.245 6.744 1.960 1.00 97.31 480 PRO A CA 1
ATOM 3614 C C . PRO A 1 480 ? -14.297 7.412 1.057 1.00 97.31 480 PRO A C 1
ATOM 3616 O O . PRO A 1 480 ? -15.186 6.753 0.507 1.00 97.31 480 PRO A O 1
ATOM 3619 N N . VAL A 1 481 ? -14.185 8.731 0.892 1.00 98.44 481 VAL A N 1
ATOM 3620 C CA . VAL A 1 481 ? -14.955 9.549 -0.055 1.00 98.44 481 VAL A CA 1
ATOM 3621 C C . VAL A 1 481 ? -13.973 10.143 -1.057 1.00 98.44 481 VAL A C 1
ATOM 3623 O O . VAL A 1 481 ? -13.179 11.019 -0.726 1.00 98.44 481 VAL A O 1
ATOM 3626 N N . TYR A 1 482 ? -13.986 9.625 -2.281 1.00 98.19 482 TYR A N 1
ATOM 3627 C CA . TYR A 1 482 ? -12.985 9.967 -3.287 1.00 98.19 482 TYR A CA 1
ATOM 3628 C C . TYR A 1 482 ? -13.378 11.202 -4.101 1.00 98.19 482 TYR A C 1
ATOM 3630 O O . TYR A 1 482 ? -14.518 11.298 -4.554 1.00 98.19 482 TYR A O 1
ATOM 3638 N N . VAL A 1 483 ? -12.417 12.103 -4.325 1.00 98.31 483 VAL A N 1
ATOM 3639 C CA . VAL A 1 483 ? -12.552 13.289 -5.192 1.00 98.31 483 VAL A CA 1
ATOM 3640 C C . VAL A 1 483 ? -11.416 13.286 -6.206 1.00 98.31 483 VAL A C 1
ATOM 3642 O O . VAL A 1 483 ? -10.246 13.206 -5.829 1.00 98.31 483 VAL A O 1
ATOM 3645 N N . ALA A 1 484 ? -11.742 13.368 -7.496 1.00 96.81 484 ALA A N 1
ATOM 3646 C CA . ALA A 1 484 ? -10.743 13.250 -8.553 1.00 96.81 484 ALA A CA 1
ATOM 3647 C C . ALA A 1 484 ? -10.141 14.608 -8.956 1.00 96.81 484 ALA A C 1
ATOM 3649 O O . ALA A 1 484 ? -10.844 15.542 -9.338 1.00 96.81 484 ALA A O 1
ATOM 3650 N N . LEU A 1 485 ? -8.813 14.675 -8.964 1.00 95.44 485 LEU A N 1
ATOM 3651 C CA . LEU A 1 485 ? -8.013 15.644 -9.698 1.00 95.44 485 LEU A CA 1
ATOM 3652 C C . LEU A 1 485 ? -8.152 15.339 -11.189 1.00 95.44 485 LEU A C 1
ATOM 3654 O O . LEU A 1 485 ? -7.785 14.257 -11.660 1.00 95.44 485 LEU A O 1
ATOM 3658 N N . ARG A 1 486 ? -8.704 16.288 -11.941 1.00 89.19 486 ARG A N 1
ATOM 3659 C CA . ARG A 1 486 ? -8.998 16.088 -13.357 1.00 89.19 486 ARG A CA 1
ATOM 3660 C C . ARG A 1 486 ? -7.781 16.471 -14.200 1.00 89.19 486 ARG A C 1
ATOM 3662 O O . ARG A 1 486 ? -7.322 17.614 -14.107 1.00 89.19 486 ARG A O 1
ATOM 3669 N N . PRO A 1 487 ? -7.251 15.566 -15.042 1.00 85.19 487 PRO A N 1
ATOM 3670 C CA . PRO A 1 487 ? -6.356 15.986 -16.109 1.00 85.19 487 PRO A CA 1
ATOM 3671 C C . PRO A 1 487 ? -7.159 16.862 -17.081 1.00 85.19 487 PRO A C 1
ATOM 3673 O O . PRO A 1 487 ? -8.378 16.690 -17.180 1.00 85.19 487 PRO A O 1
ATOM 3676 N N . PRO A 1 488 ? -6.545 17.751 -17.868 1.00 82.06 488 PRO A N 1
ATOM 3677 C CA . PRO A 1 488 ? -5.150 18.186 -17.933 1.00 82.06 488 PRO A CA 1
ATOM 3678 C C . PRO A 1 488 ? -4.411 18.635 -16.652 1.00 82.06 488 PRO A C 1
ATOM 3680 O O . PRO A 1 488 ? -3.294 18.177 -16.402 1.00 82.06 488 PRO A O 1
ATOM 3683 N N . GLU A 1 489 ? -4.958 19.575 -15.885 1.00 85.94 489 GLU A N 1
ATOM 3684 C CA . GLU A 1 489 ? -4.187 20.327 -14.878 1.00 85.94 489 GLU A CA 1
ATOM 3685 C C . GLU A 1 489 ? -4.013 19.582 -13.547 1.00 85.94 489 GLU A C 1
ATOM 3687 O O . GLU A 1 489 ? -3.261 20.033 -12.688 1.00 85.94 489 GLU A O 1
ATOM 3692 N N . ASN A 1 490 ? -4.670 18.430 -13.380 1.00 90.81 490 ASN A N 1
ATOM 3693 C CA . ASN A 1 490 ? -4.716 17.665 -12.131 1.00 90.81 490 ASN A CA 1
ATOM 3694 C C . ASN A 1 490 ? -5.194 18.532 -10.955 1.00 90.81 490 ASN A C 1
ATOM 3696 O O . ASN A 1 490 ? -4.626 18.503 -9.863 1.00 90.81 490 ASN A O 1
ATOM 3700 N N . VAL A 1 491 ? -6.261 19.293 -11.195 1.00 93.19 491 VAL A N 1
ATOM 3701 C CA . VAL A 1 491 ? -6.957 20.108 -10.192 1.00 93.19 491 VAL A CA 1
ATOM 3702 C C . VAL A 1 491 ? -8.278 19.446 -9.820 1.00 93.19 491 VAL A C 1
ATOM 3704 O O . VAL A 1 491 ? -8.925 18.826 -10.669 1.00 93.19 491 VAL A O 1
ATOM 3707 N N . PHE A 1 492 ? -8.686 19.548 -8.557 1.00 95.75 492 PHE A N 1
ATOM 3708 C CA . PHE A 1 492 ? -10.026 19.123 -8.150 1.00 95.75 492 PHE A CA 1
ATOM 3709 C C . PHE A 1 492 ? -11.058 20.178 -8.559 1.00 95.75 492 PHE A C 1
ATOM 3711 O O . PHE A 1 492 ? -10.771 21.376 -8.611 1.00 95.75 492 PHE A O 1
ATOM 3718 N N . ASP A 1 493 ? -12.279 19.726 -8.818 1.00 97.00 493 ASP A N 1
ATOM 3719 C CA . ASP A 1 493 ? -13.434 20.604 -8.972 1.00 97.00 493 ASP A CA 1
ATOM 3720 C C . ASP A 1 493 ? -13.854 21.128 -7.579 1.00 97.00 493 ASP A C 1
ATOM 3722 O O . ASP A 1 493 ? -14.101 20.317 -6.679 1.00 97.00 493 ASP A O 1
ATOM 3726 N N . PRO A 1 494 ? -13.911 22.458 -7.352 1.00 97.81 494 PRO A N 1
ATOM 3727 C CA . PRO A 1 494 ? -14.294 23.019 -6.059 1.00 97.81 494 PRO A CA 1
ATOM 3728 C C . PRO A 1 494 ? -15.665 22.559 -5.564 1.00 97.81 494 PRO A C 1
ATOM 3730 O O . PRO A 1 494 ? -15.834 22.361 -4.365 1.00 97.81 494 PRO A O 1
ATOM 3733 N N . ASP A 1 495 ? -16.642 22.389 -6.454 1.00 98.19 495 ASP A N 1
ATOM 3734 C CA . ASP A 1 495 ? -17.997 21.997 -6.065 1.00 98.19 495 ASP A CA 1
ATOM 3735 C C . ASP A 1 495 ? -18.062 20.501 -5.744 1.00 98.19 495 ASP A C 1
ATOM 3737 O O . ASP A 1 495 ? -18.721 20.109 -4.781 1.00 98.19 495 ASP A O 1
ATOM 3741 N N . GLU A 1 496 ? -17.308 19.673 -6.476 1.00 97.81 496 GLU A N 1
ATOM 3742 C CA . GLU A 1 496 ? -17.130 18.250 -6.150 1.00 97.81 496 GLU A CA 1
ATOM 3743 C C . GLU A 1 496 ? -16.456 18.075 -4.784 1.00 97.81 496 GLU A C 1
ATOM 3745 O O . GLU A 1 496 ? -16.903 17.259 -3.978 1.00 97.81 496 GLU A O 1
ATOM 3750 N N . LEU A 1 497 ? -15.427 18.881 -4.490 1.00 98.62 497 LEU A N 1
ATOM 3751 C CA . LEU A 1 497 ? -14.766 18.858 -3.188 1.00 98.62 497 LEU A CA 1
ATOM 3752 C C . LEU A 1 497 ? -15.732 19.259 -2.069 1.00 98.62 497 LEU A C 1
ATOM 3754 O O . LEU A 1 497 ? -15.819 18.541 -1.079 1.00 98.62 497 LEU A O 1
ATOM 3758 N N . ARG A 1 498 ? -16.497 20.349 -2.222 1.00 98.69 498 ARG A N 1
ATOM 3759 C CA . ARG A 1 498 ? -17.501 20.753 -1.218 1.00 98.69 498 ARG A CA 1
ATOM 3760 C C . ARG A 1 498 ? -18.547 19.667 -0.986 1.00 98.69 498 ARG A C 1
ATOM 3762 O O . ARG A 1 498 ? -18.874 19.374 0.156 1.00 98.69 498 ARG A O 1
ATOM 3769 N N . ALA A 1 499 ? -19.034 19.040 -2.055 1.00 98.44 499 ALA A N 1
ATOM 3770 C CA . ALA A 1 499 ? -20.030 17.974 -1.968 1.00 98.44 499 ALA A CA 1
ATOM 3771 C C . ALA A 1 499 ? -19.507 16.697 -1.284 1.00 98.44 499 ALA A C 1
ATOM 3773 O O . ALA A 1 499 ? -20.306 15.892 -0.803 1.00 98.44 499 ALA A O 1
ATOM 3774 N N . ALA A 1 500 ? -18.186 16.497 -1.240 1.00 98.50 500 ALA A N 1
ATOM 3775 C CA . ALA A 1 500 ? -17.566 15.383 -0.530 1.00 98.50 500 ALA A CA 1
ATOM 3776 C C . ALA A 1 500 ? -17.520 15.585 0.994 1.00 98.50 500 ALA A C 1
ATOM 3778 O O . ALA A 1 500 ? -17.389 14.603 1.728 1.00 98.50 500 ALA A O 1
ATOM 3779 N N . PHE A 1 501 ? -17.639 16.828 1.473 1.00 98.75 501 PHE A N 1
ATOM 3780 C CA . PHE A 1 501 ? -17.735 17.120 2.897 1.00 98.75 501 PHE A CA 1
ATOM 3781 C C . PHE A 1 501 ? -19.181 16.988 3.391 1.00 98.75 501 PHE A C 1
ATOM 3783 O O . PHE A 1 501 ? -20.146 17.405 2.753 1.00 98.75 501 PHE A O 1
ATOM 3790 N N . SER A 1 502 ? -19.339 16.382 4.562 1.00 97.88 502 SER A N 1
ATOM 3791 C CA . SER A 1 502 ? -20.618 16.132 5.216 1.00 97.88 502 SER A CA 1
ATOM 3792 C C . SER A 1 502 ? -20.472 16.268 6.734 1.00 97.88 502 SER A C 1
ATOM 3794 O O . SER A 1 502 ? -19.380 16.489 7.252 1.00 97.88 502 SER A O 1
ATOM 3796 N N . ALA A 1 503 ? -21.566 16.104 7.480 1.00 97.38 503 ALA A N 1
ATOM 3797 C CA . ALA A 1 503 ? -21.511 16.042 8.944 1.00 97.38 503 ALA A CA 1
ATOM 3798 C C . ALA A 1 503 ? -20.758 14.805 9.482 1.00 97.38 503 ALA A C 1
ATOM 3800 O O . ALA A 1 503 ? -20.488 14.733 10.676 1.00 97.38 503 ALA A O 1
ATOM 3801 N N . ARG A 1 504 ? -20.456 13.813 8.628 1.00 98.25 504 ARG A N 1
ATOM 3802 C CA . ARG A 1 504 ? -19.652 12.629 8.977 1.00 98.25 504 ARG A CA 1
ATOM 3803 C C . ARG A 1 504 ? -18.185 12.762 8.573 1.00 98.25 504 ARG A C 1
ATOM 3805 O O . ARG A 1 504 ? -17.405 11.859 8.862 1.00 98.25 504 ARG A O 1
ATOM 3812 N N . THR A 1 505 ? -17.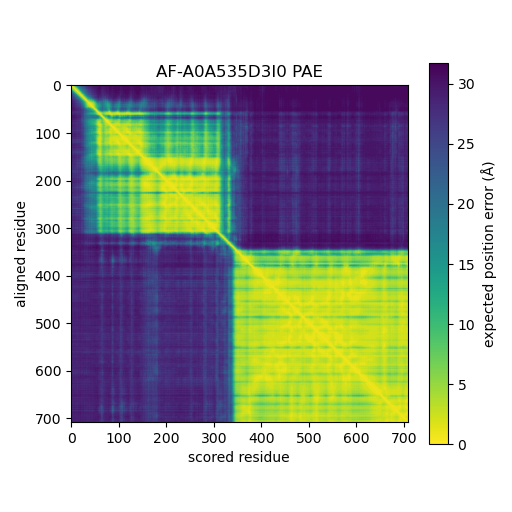800 13.829 7.875 1.00 98.75 505 THR A N 1
ATOM 3813 C CA . THR A 1 505 ? -16.421 13.991 7.413 1.00 98.75 505 THR A CA 1
ATOM 3814 C C . THR A 1 505 ? -15.507 14.259 8.595 1.00 98.75 505 THR A C 1
ATOM 3816 O O . THR A 1 505 ? -15.548 15.330 9.192 1.00 98.75 505 THR A O 1
ATOM 3819 N N . LYS A 1 506 ? -14.660 13.282 8.920 1.00 98.75 506 LYS A N 1
ATOM 3820 C CA . LYS A 1 506 ? -13.717 13.376 10.033 1.00 98.75 506 LYS A CA 1
ATOM 3821 C C . LYS A 1 506 ? -12.363 13.919 9.605 1.00 98.75 506 LYS A C 1
ATOM 3823 O O . LYS A 1 506 ? -11.713 14.635 10.368 1.00 98.75 506 LYS A O 1
ATOM 3828 N N . ALA A 1 507 ? -11.929 13.576 8.396 1.00 98.88 507 ALA A N 1
ATOM 3829 C CA . ALA A 1 507 ? -10.637 13.998 7.885 1.00 98.88 507 ALA A CA 1
ATOM 3830 C C . ALA A 1 507 ? -10.614 14.124 6.359 1.00 98.88 507 ALA A C 1
ATOM 3832 O O . ALA A 1 507 ? -11.434 13.536 5.655 1.00 98.88 507 ALA A O 1
ATOM 3833 N N . ILE A 1 508 ? -9.619 14.850 5.857 1.00 98.88 508 ILE A N 1
ATOM 3834 C CA . ILE A 1 508 ? -9.191 14.833 4.456 1.00 98.88 508 ILE A CA 1
ATOM 3835 C C . ILE A 1 508 ? -7.713 14.454 4.385 1.00 98.88 508 ILE A C 1
ATOM 3837 O O . ILE A 1 508 ? -6.905 14.956 5.166 1.00 98.88 508 ILE A O 1
ATOM 3841 N N . ILE A 1 509 ? -7.358 13.588 3.435 1.00 98.88 509 ILE A N 1
ATOM 3842 C CA . ILE A 1 509 ? -5.968 13.264 3.116 1.00 98.88 509 ILE A CA 1
ATOM 3843 C C . ILE A 1 509 ? -5.512 14.133 1.945 1.00 98.88 509 ILE A C 1
ATOM 3845 O O . ILE A 1 509 ? -6.057 14.055 0.841 1.00 98.88 509 ILE A O 1
ATOM 3849 N N . VAL A 1 510 ? -4.485 14.943 2.189 1.00 98.62 510 VAL A N 1
ATOM 3850 C CA . VAL A 1 510 ? -3.863 15.834 1.205 1.00 98.62 510 VAL A CA 1
ATOM 3851 C C . VAL A 1 510 ? -2.448 15.342 0.942 1.00 98.62 510 VAL A C 1
ATOM 3853 O O . VAL A 1 510 ? -1.696 15.114 1.879 1.00 98.62 510 VAL A O 1
ATOM 3856 N N . ASN A 1 511 ? -2.053 15.184 -0.319 1.00 98.50 511 ASN A N 1
ATOM 3857 C CA . ASN A 1 511 ? -0.672 14.859 -0.668 1.00 98.50 511 ASN A CA 1
ATOM 3858 C C . ASN A 1 511 ? -0.124 15.913 -1.626 1.00 98.50 511 ASN A C 1
ATOM 3860 O O . ASN A 1 511 ? -0.561 15.990 -2.773 1.00 98.50 511 ASN A O 1
ATOM 3864 N N . THR A 1 512 ? 0.817 16.723 -1.141 1.00 98.00 512 THR A N 1
ATOM 3865 C CA . THR A 1 512 ? 1.439 17.810 -1.901 1.00 98.00 512 THR A CA 1
ATOM 3866 C C . THR A 1 512 ? 2.915 17.950 -1.498 1.00 98.00 512 THR A C 1
ATOM 3868 O O . THR A 1 512 ? 3.201 18.115 -0.313 1.00 98.00 512 THR A O 1
ATOM 3871 N N . PRO A 1 513 ? 3.879 17.863 -2.435 1.00 97.69 513 PRO A N 1
ATOM 3872 C CA . PRO A 1 513 ? 3.715 17.491 -3.844 1.00 97.69 513 PRO A CA 1
ATOM 3873 C C . PRO A 1 513 ? 3.106 16.087 -4.046 1.00 97.69 513 PRO A C 1
ATOM 3875 O O . PRO A 1 513 ? 3.464 15.136 -3.348 1.00 97.69 513 PRO A O 1
ATOM 3878 N N . ASN A 1 514 ? 2.182 15.960 -5.001 1.00 97.38 514 ASN A N 1
ATOM 3879 C CA . ASN A 1 514 ? 1.358 14.769 -5.196 1.00 97.38 514 ASN A CA 1
ATOM 3880 C C . ASN A 1 514 ? 2.110 13.626 -5.899 1.00 97.38 514 ASN A C 1
ATOM 3882 O O . ASN A 1 514 ? 2.763 13.808 -6.925 1.00 97.38 514 ASN A O 1
ATOM 3886 N N . ASN A 1 515 ? 1.935 12.409 -5.395 1.00 95.75 515 ASN A N 1
ATOM 3887 C CA . ASN A 1 515 ? 2.178 11.159 -6.100 1.00 95.75 515 ASN A CA 1
ATOM 3888 C C . ASN A 1 515 ? 0.827 10.587 -6.550 1.00 95.75 515 ASN A C 1
ATOM 3890 O O . ASN A 1 515 ? 0.007 10.292 -5.680 1.00 95.75 515 ASN A O 1
ATOM 3894 N N . PRO A 1 516 ? 0.604 10.348 -7.854 1.00 94.88 516 PRO A N 1
ATOM 3895 C CA . PRO A 1 516 ? 1.592 10.267 -8.937 1.00 94.88 516 PRO A CA 1
ATOM 3896 C C . PRO A 1 516 ? 1.739 11.502 -9.844 1.00 94.88 516 PRO A C 1
ATOM 3898 O O . PRO A 1 516 ? 2.542 11.446 -10.770 1.00 94.88 516 PRO A O 1
ATOM 3901 N N . THR A 1 517 ? 0.967 12.577 -9.660 1.00 95.12 517 THR A N 1
ATOM 3902 C CA . THR A 1 517 ? 0.872 13.648 -10.684 1.00 95.12 517 THR A CA 1
ATOM 3903 C C . THR A 1 517 ? 2.041 14.628 -10.686 1.00 95.12 517 THR A C 1
ATOM 3905 O O . THR A 1 517 ? 2.262 15.311 -11.682 1.00 95.12 517 THR A O 1
ATOM 3908 N N . GLY A 1 518 ? 2.753 14.746 -9.566 1.00 95.50 518 GLY A N 1
ATOM 3909 C CA . GLY A 1 518 ? 3.726 15.807 -9.333 1.00 95.50 518 GLY A CA 1
ATOM 3910 C C . GLY A 1 518 ? 3.102 17.188 -9.109 1.00 95.50 518 GLY A C 1
ATOM 3911 O O . GLY A 1 518 ? 3.832 18.175 -9.115 1.00 95.50 518 GLY A O 1
ATOM 3912 N N . ARG A 1 519 ? 1.778 17.285 -8.919 1.00 95.75 519 ARG A N 1
ATOM 3913 C CA . ARG A 1 519 ? 1.073 18.541 -8.615 1.00 95.75 519 ARG A CA 1
ATOM 3914 C C . ARG A 1 519 ? 1.527 19.110 -7.271 1.00 95.75 519 ARG A C 1
ATOM 3916 O O . ARG A 1 519 ? 1.620 18.371 -6.291 1.00 95.75 519 ARG A O 1
ATOM 3923 N N . VAL A 1 520 ? 1.743 20.420 -7.208 1.00 97.44 520 VAL A N 1
ATOM 3924 C CA . VAL A 1 520 ? 1.953 21.170 -5.962 1.00 97.44 520 VAL A CA 1
ATOM 3925 C C . VAL A 1 520 ? 0.750 22.080 -5.755 1.00 97.44 520 VAL A C 1
ATOM 3927 O O . VAL A 1 520 ? 0.478 22.948 -6.582 1.00 97.44 520 VAL A O 1
ATOM 3930 N N . PHE A 1 521 ? 0.007 21.881 -4.666 1.00 97.75 521 PHE A N 1
ATOM 3931 C CA . PHE A 1 521 ? -1.180 22.694 -4.415 1.00 97.75 521 PHE A CA 1
ATOM 3932 C C . PHE A 1 521 ? -0.825 24.148 -4.127 1.00 97.75 521 PHE A C 1
ATOM 3934 O O . PHE A 1 521 ? 0.065 24.474 -3.342 1.00 97.75 521 PHE A O 1
ATOM 3941 N N . THR A 1 522 ? -1.565 25.020 -4.794 1.00 97.31 522 THR A N 1
ATOM 3942 C CA . THR A 1 522 ? -1.491 26.464 -4.650 1.00 97.31 522 THR A CA 1
ATOM 3943 C C . THR A 1 522 ? -2.119 26.905 -3.337 1.00 97.31 522 THR A C 1
ATOM 3945 O O . THR A 1 522 ? -2.952 26.213 -2.749 1.00 97.31 522 THR A O 1
ATOM 3948 N N . GLN A 1 523 ? -1.787 28.125 -2.921 1.00 97.81 523 GLN A N 1
ATOM 3949 C CA . GLN A 1 523 ? -2.401 28.746 -1.754 1.00 97.81 523 GLN A CA 1
ATOM 3950 C C . GLN A 1 523 ? -3.936 28.739 -1.827 1.00 97.81 523 GLN A C 1
ATOM 3952 O O . GLN A 1 523 ? -4.579 28.347 -0.864 1.00 97.81 523 GLN A O 1
ATOM 3957 N N . LYS A 1 524 ? -4.525 29.075 -2.982 1.00 98.06 524 LYS A N 1
ATOM 3958 C CA . LYS A 1 524 ? -5.985 29.113 -3.165 1.00 98.06 524 LYS A CA 1
ATOM 3959 C C . LYS A 1 524 ? -6.645 27.737 -3.004 1.00 98.06 524 LYS A C 1
ATOM 3961 O O . LYS A 1 524 ? -7.734 27.638 -2.447 1.00 98.06 524 LYS A O 1
ATOM 3966 N N . GLU A 1 525 ? -6.011 26.679 -3.507 1.00 98.19 525 GLU A N 1
ATOM 3967 C CA . GLU A 1 525 ? -6.508 25.306 -3.332 1.00 98.19 525 GLU A CA 1
ATOM 3968 C C . GLU A 1 525 ? -6.447 24.886 -1.859 1.00 98.19 525 GLU A C 1
ATOM 3970 O O . GLU A 1 525 ? -7.415 24.336 -1.335 1.00 98.19 525 GLU A O 1
ATOM 3975 N N . LEU A 1 526 ? -5.340 25.194 -1.176 1.00 98.75 526 LEU A N 1
ATOM 3976 C CA . LEU A 1 526 ? -5.171 24.896 0.246 1.00 98.75 526 LEU A CA 1
ATOM 3977 C C . LEU A 1 526 ? -6.104 25.726 1.136 1.00 98.75 526 LEU A C 1
ATOM 3979 O O . LEU A 1 526 ? -6.605 25.197 2.119 1.00 98.75 526 LEU A O 1
ATOM 3983 N N . GLU A 1 527 ? -6.384 26.982 0.787 1.00 98.81 527 GLU A N 1
ATOM 3984 C CA . GLU A 1 527 ? -7.352 27.840 1.485 1.00 98.81 527 GLU A CA 1
ATOM 3985 C C . GLU A 1 527 ? -8.780 27.293 1.384 1.00 98.81 527 GLU A C 1
ATOM 3987 O O . GLU A 1 527 ? -9.514 27.331 2.369 1.00 98.81 527 GLU A O 1
ATOM 3992 N N . LEU A 1 528 ? -9.169 26.728 0.234 1.00 98.81 528 LEU A N 1
ATOM 3993 C CA . LEU A 1 528 ? -10.462 26.052 0.088 1.00 98.81 528 LEU A CA 1
ATOM 3994 C C . LEU A 1 528 ? -10.529 24.764 0.921 1.00 98.81 528 LEU A C 1
ATOM 3996 O O . LEU A 1 528 ? -11.526 24.511 1.593 1.00 98.81 528 LEU A O 1
ATOM 4000 N N . ILE A 1 529 ? -9.470 23.951 0.913 1.00 98.81 529 ILE A N 1
ATOM 4001 C CA . IL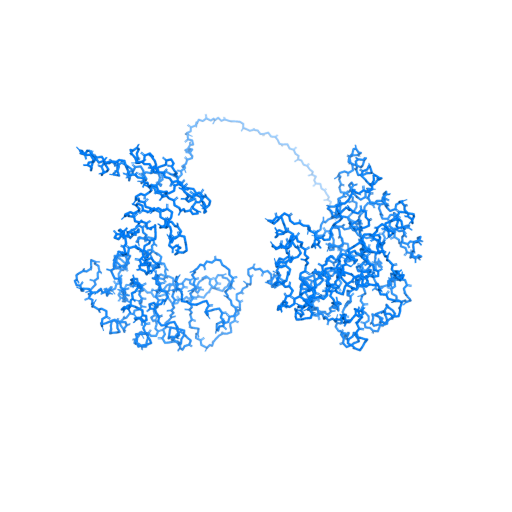E A 1 529 ? -9.403 22.769 1.785 1.00 98.81 529 ILE A CA 1
ATOM 4002 C C . ILE A 1 529 ? -9.482 23.196 3.258 1.00 98.81 529 ILE A C 1
ATOM 4004 O O . ILE A 1 529 ? -10.254 22.623 4.024 1.00 98.81 529 ILE A O 1
ATOM 4008 N N . ALA A 1 530 ? -8.729 24.226 3.648 1.00 98.88 530 ALA A N 1
ATOM 4009 C CA . ALA A 1 530 ? -8.716 24.755 5.005 1.00 98.88 530 ALA A CA 1
ATOM 4010 C C . ALA A 1 530 ? -10.099 25.256 5.434 1.00 98.88 530 ALA A C 1
ATOM 4012 O O . ALA A 1 530 ? -10.563 24.903 6.517 1.00 98.88 530 ALA A O 1
ATOM 4013 N N . SER A 1 531 ? -10.793 26.012 4.574 1.00 98.81 531 SER A N 1
ATOM 4014 C CA . SER A 1 531 ? -12.137 26.508 4.876 1.00 98.81 531 SER A CA 1
ATOM 4015 C C . SER A 1 531 ? -13.115 25.366 5.136 1.00 98.81 531 SER A C 1
ATOM 4017 O O . SER A 1 531 ? -13.896 25.450 6.076 1.00 98.81 531 SER A O 1
ATOM 4019 N N . LEU A 1 532 ? -13.039 24.285 4.352 1.00 98.88 532 LEU A N 1
ATOM 4020 C CA . LEU A 1 532 ? -13.903 23.115 4.525 1.00 98.88 532 LEU A CA 1
ATOM 4021 C C . LEU A 1 532 ? -13.556 22.325 5.789 1.00 98.88 532 LEU A C 1
ATOM 4023 O O . LEU A 1 532 ? -14.455 21.898 6.510 1.00 98.88 532 LEU A O 1
ATOM 4027 N N . CYS A 1 533 ? -12.269 22.187 6.114 1.00 98.88 533 CYS A N 1
ATOM 4028 C CA . CYS A 1 533 ? -11.846 21.602 7.385 1.00 98.88 533 CYS A CA 1
ATOM 4029 C C . CYS A 1 533 ? -12.359 22.398 8.590 1.00 98.88 533 CYS A C 1
ATOM 4031 O O . CYS A 1 533 ? -12.756 21.805 9.589 1.00 98.88 533 CYS A O 1
ATOM 4033 N N . ILE A 1 534 ? -12.370 23.729 8.505 1.00 98.75 534 ILE A N 1
ATOM 4034 C CA . ILE A 1 534 ? -12.891 24.597 9.566 1.00 98.75 534 ILE A CA 1
ATOM 4035 C C . ILE A 1 534 ? -14.420 24.496 9.645 1.00 98.75 534 ILE A C 1
ATOM 4037 O O . ILE A 1 534 ? -14.958 24.309 10.733 1.00 98.75 534 ILE A O 1
ATOM 4041 N N . GLU A 1 535 ? -15.115 24.581 8.509 1.00 98.56 535 GLU A N 1
ATOM 4042 C CA . GLU A 1 535 ? -16.580 24.519 8.420 1.00 98.56 535 GLU A CA 1
ATOM 4043 C C . GLU A 1 535 ? -17.145 23.200 8.969 1.00 98.56 535 GLU A C 1
ATOM 4045 O O . GLU A 1 535 ? -18.145 23.207 9.685 1.00 98.56 535 GLU A O 1
ATOM 4050 N N . HIS A 1 536 ? -16.485 22.078 8.675 1.00 98.56 536 HIS A N 1
ATOM 4051 C CA . HIS A 1 536 ? -16.934 20.737 9.062 1.00 98.56 536 HIS A CA 1
ATOM 4052 C C . HIS A 1 536 ? -16.258 20.187 10.324 1.00 98.56 536 HIS A C 1
ATOM 4054 O O . HIS A 1 536 ? -16.482 19.032 10.677 1.00 98.56 536 HIS A O 1
ATOM 4060 N N . ASP A 1 537 ? -15.416 20.982 10.987 1.00 98.31 537 ASP A N 1
ATOM 4061 C CA . ASP A 1 537 ? -14.548 20.539 12.085 1.00 98.31 537 ASP A CA 1
ATOM 4062 C C . ASP A 1 537 ? -13.711 19.279 11.749 1.00 98.31 537 ASP A C 1
ATOM 4064 O O . ASP A 1 537 ? -13.446 18.418 12.590 1.00 98.31 537 ASP A O 1
ATOM 4068 N N . ALA A 1 538 ? -13.273 19.168 10.493 1.00 98.75 538 ALA A N 1
ATOM 4069 C CA . ALA A 1 538 ? -12.478 18.048 10.006 1.00 98.75 538 ALA A CA 1
ATOM 4070 C C . ALA A 1 538 ? -10.971 18.274 10.223 1.00 98.75 538 ALA A C 1
ATOM 4072 O O . ALA A 1 538 ? -10.483 19.406 10.326 1.00 98.75 538 ALA A O 1
ATOM 4073 N N . ILE A 1 539 ? -10.224 17.168 10.272 1.00 98.88 539 ILE A N 1
ATOM 4074 C CA . ILE A 1 539 ? -8.762 17.151 10.400 1.00 98.88 539 ILE A CA 1
ATOM 4075 C C . ILE A 1 539 ? -8.118 17.064 9.010 1.00 98.88 539 ILE A C 1
ATOM 4077 O O . ILE A 1 539 ? -8.450 16.186 8.215 1.00 98.88 539 ILE A O 1
ATOM 4081 N N . ALA A 1 540 ? -7.140 17.922 8.723 1.00 98.88 540 ALA A N 1
ATOM 4082 C CA . ALA A 1 540 ? -6.292 17.771 7.542 1.00 98.88 540 ALA A CA 1
ATOM 4083 C C . ALA A 1 540 ? -5.120 16.830 7.855 1.00 98.88 540 ALA A C 1
ATOM 4085 O O . ALA A 1 540 ? -4.266 17.150 8.680 1.00 98.88 540 ALA A O 1
ATOM 4086 N N . VAL A 1 541 ? -5.051 15.676 7.194 1.00 98.88 541 VAL A N 1
ATOM 4087 C CA . VAL A 1 541 ? -3.891 14.776 7.247 1.00 98.88 541 VAL A CA 1
ATOM 4088 C C . VAL A 1 541 ? -3.072 14.995 5.980 1.00 98.88 541 VAL A C 1
ATOM 4090 O O . VAL A 1 541 ? -3.487 14.606 4.891 1.00 98.88 541 VAL A O 1
ATOM 4093 N N . THR A 1 542 ? -1.926 15.659 6.104 1.00 98.69 542 THR A N 1
ATOM 4094 C CA . THR A 1 542 ? -1.105 16.072 4.958 1.00 98.69 542 THR A CA 1
ATOM 4095 C C . THR A 1 542 ? 0.150 15.208 4.840 1.00 98.69 542 THR A C 1
ATOM 4097 O O . THR A 1 542 ? 0.984 15.174 5.742 1.00 98.69 542 THR A O 1
ATOM 4100 N N . ASP A 1 543 ? 0.267 14.468 3.738 1.00 98.69 543 ASP A N 1
ATOM 4101 C CA . ASP A 1 543 ? 1.467 13.734 3.337 1.00 98.69 543 ASP A CA 1
ATOM 4102 C C . ASP A 1 543 ? 2.367 14.659 2.510 1.00 98.69 543 ASP A C 1
ATOM 4104 O O . ASP A 1 543 ? 2.128 14.913 1.324 1.00 98.69 543 ASP A O 1
ATOM 4108 N N . GLU A 1 544 ? 3.413 15.159 3.159 1.00 98.38 544 GLU A N 1
ATOM 4109 C CA . GLU A 1 544 ? 4.368 16.128 2.623 1.00 98.38 544 GLU A CA 1
ATOM 4110 C C . GLU A 1 544 ? 5.741 15.484 2.391 1.00 98.38 544 GLU A C 1
ATOM 4112 O O . GLU A 1 544 ? 6.764 16.161 2.344 1.00 98.38 544 GLU A O 1
ATOM 4117 N N . ILE A 1 545 ? 5.797 14.160 2.193 1.00 97.50 545 ILE A N 1
ATOM 4118 C CA . ILE A 1 545 ? 7.054 13.407 2.039 1.00 97.50 545 ILE A CA 1
ATOM 4119 C C . ILE A 1 545 ? 7.963 13.912 0.898 1.00 97.50 545 ILE A C 1
ATOM 4121 O O . ILE A 1 545 ? 9.164 13.629 0.882 1.00 97.50 545 ILE A O 1
ATOM 4125 N N . TYR A 1 546 ? 7.399 14.636 -0.074 1.00 97.44 546 TYR A N 1
ATOM 4126 C CA . TYR A 1 546 ? 8.107 15.235 -1.209 1.00 97.44 546 TYR A CA 1
ATOM 4127 C C . TYR A 1 546 ? 8.378 16.733 -1.047 1.00 97.44 546 TYR A C 1
ATOM 4129 O O . TYR A 1 546 ? 8.792 17.361 -2.018 1.00 97.44 546 TYR A O 1
ATOM 4137 N N . GLU A 1 547 ? 8.184 17.313 0.141 1.00 96.00 547 GLU A N 1
ATOM 4138 C CA . GLU A 1 547 ? 8.292 18.756 0.384 1.00 96.00 547 GLU A CA 1
ATOM 4139 C C . GLU A 1 547 ? 9.568 19.370 -0.213 1.00 96.00 547 GLU A C 1
ATOM 4141 O O . GLU A 1 547 ? 9.500 20.446 -0.786 1.00 96.00 547 GLU A O 1
ATOM 4146 N N . HIS A 1 548 ? 10.719 18.694 -0.201 1.00 95.62 548 HIS A N 1
ATOM 4147 C CA . HIS A 1 548 ? 11.975 19.246 -0.734 1.00 95.62 548 HIS A CA 1
ATOM 4148 C C . HIS A 1 548 ? 12.271 18.912 -2.207 1.00 95.62 548 HIS A C 1
ATOM 4150 O O . HIS A 1 548 ? 13.299 19.338 -2.732 1.00 95.62 548 HIS A O 1
ATOM 4156 N N . ILE A 1 549 ? 11.408 18.160 -2.894 1.00 95.94 549 ILE A N 1
ATOM 4157 C CA . ILE A 1 549 ? 11.563 17.834 -4.318 1.00 95.94 549 ILE A CA 1
ATOM 4158 C C . ILE A 1 549 ? 10.553 18.666 -5.104 1.00 95.94 549 ILE A C 1
ATOM 4160 O O . ILE A 1 549 ? 9.430 18.235 -5.359 1.00 95.94 549 ILE A O 1
ATOM 4164 N N . ARG A 1 550 ? 10.956 19.894 -5.442 1.00 92.81 550 ARG A N 1
ATOM 4165 C CA . ARG A 1 550 ? 10.106 20.887 -6.109 1.00 92.81 550 ARG A CA 1
ATOM 4166 C C . ARG A 1 550 ? 10.807 21.494 -7.307 1.00 92.81 550 ARG A C 1
ATOM 4168 O O . ARG A 1 550 ? 12.015 21.738 -7.288 1.00 92.81 550 ARG A O 1
ATOM 4175 N N . TYR A 1 551 ? 10.015 21.759 -8.329 1.00 92.81 551 TYR A N 1
ATOM 4176 C CA . TYR A 1 551 ? 10.433 22.346 -9.586 1.00 92.81 551 TYR A CA 1
ATOM 4177 C C . TYR A 1 551 ? 9.722 23.676 -9.822 1.00 92.81 551 TYR A C 1
ATOM 4179 O O . TYR A 1 551 ? 10.368 24.650 -10.181 1.00 92.81 551 TYR A O 1
ATOM 4187 N N . GLU A 1 552 ? 8.424 23.741 -9.566 1.00 90.31 552 GLU A N 1
ATOM 4188 C CA . GLU A 1 552 ? 7.612 24.942 -9.727 1.00 90.31 552 GLU A CA 1
ATOM 4189 C C . GLU A 1 552 ? 6.714 25.127 -8.498 1.00 90.31 552 GLU A C 1
ATOM 4191 O O . GLU A 1 552 ? 6.480 24.190 -7.730 1.00 90.31 552 GLU A O 1
ATOM 4196 N N . GLY A 1 553 ? 6.222 26.351 -8.302 1.00 89.25 553 GLY A N 1
ATOM 4197 C CA . GLY A 1 553 ? 5.377 26.696 -7.160 1.00 89.25 553 GLY A CA 1
ATOM 4198 C C . GLY A 1 553 ? 6.104 26.700 -5.808 1.00 89.25 553 GLY A C 1
ATOM 4199 O O . GLY A 1 553 ? 7.313 26.481 -5.694 1.00 89.25 553 GLY A O 1
ATOM 4200 N N . THR A 1 554 ? 5.332 26.970 -4.758 1.00 92.56 554 THR A N 1
ATOM 4201 C CA . THR A 1 554 ? 5.804 27.022 -3.371 1.00 92.56 554 THR A CA 1
ATOM 4202 C C . THR A 1 554 ? 5.083 25.947 -2.576 1.00 92.56 554 THR A C 1
ATOM 4204 O O . THR A 1 554 ? 3.861 25.865 -2.625 1.00 92.56 554 THR A O 1
ATOM 4207 N N . HIS A 1 555 ? 5.823 25.142 -1.813 1.00 96.62 555 HIS A N 1
ATOM 4208 C CA . HIS A 1 555 ? 5.194 24.279 -0.812 1.00 96.62 555 HIS A CA 1
ATOM 4209 C C . HIS A 1 555 ? 4.718 25.110 0.356 1.00 96.62 555 HIS A C 1
ATOM 4211 O O . HIS A 1 555 ? 5.505 25.845 0.958 1.00 96.62 555 HIS A O 1
ATOM 4217 N N . ILE A 1 556 ? 3.451 24.943 0.678 1.00 98.06 556 ILE A N 1
ATOM 4218 C CA . ILE A 1 556 ? 2.802 25.604 1.790 1.00 98.06 556 ILE A CA 1
ATOM 4219 C C . ILE A 1 556 ? 2.260 24.478 2.666 1.00 98.06 556 ILE A C 1
ATOM 4221 O O . ILE A 1 556 ? 1.285 23.833 2.273 1.00 98.06 556 ILE A O 1
ATOM 4225 N N . PRO A 1 557 ? 2.875 24.204 3.828 1.00 98.25 557 PRO A N 1
ATOM 4226 C CA . PRO A 1 557 ? 2.281 23.286 4.784 1.00 98.25 557 PRO A CA 1
ATOM 4227 C C . PRO A 1 557 ? 0.935 23.856 5.219 1.00 98.25 557 PRO A C 1
ATOM 4229 O O . PRO A 1 557 ? 0.884 24.967 5.749 1.00 98.25 557 PRO A O 1
ATOM 4232 N N . ILE A 1 558 ? -0.161 23.124 5.010 1.00 98.50 558 ILE A N 1
ATOM 4233 C CA . ILE A 1 558 ? -1.513 23.637 5.302 1.00 98.50 558 ILE A CA 1
ATOM 4234 C C . ILE A 1 558 ? -1.684 24.031 6.779 1.00 98.50 558 ILE A C 1
ATOM 4236 O O . ILE A 1 558 ? -2.440 24.946 7.084 1.00 98.50 558 ILE A O 1
ATOM 4240 N N . ALA A 1 559 ? -0.899 23.429 7.680 1.00 98.31 559 ALA A N 1
ATOM 4241 C CA . ALA A 1 559 ? -0.809 23.792 9.095 1.00 98.31 559 ALA A CA 1
ATOM 4242 C C . ALA A 1 559 ? -0.411 25.264 9.341 1.00 98.31 559 ALA A C 1
ATOM 4244 O O . ALA A 1 559 ? -0.653 25.780 10.429 1.00 98.31 559 ALA A O 1
ATOM 4245 N N . THR A 1 560 ? 0.208 25.935 8.361 1.00 98.38 560 THR A N 1
ATOM 4246 C CA . THR A 1 560 ? 0.577 27.363 8.436 1.00 98.38 560 THR A CA 1
ATOM 4247 C C . THR A 1 560 ? -0.568 28.311 8.097 1.00 98.38 560 THR A C 1
ATOM 4249 O O . THR A 1 560 ? -0.460 29.508 8.365 1.00 98.38 560 THR A O 1
ATOM 4252 N N . LEU A 1 561 ? -1.663 27.809 7.517 1.00 98.56 561 LEU A N 1
ATOM 4253 C CA . LEU A 1 561 ? -2.810 28.644 7.191 1.00 98.56 561 LEU A CA 1
ATOM 4254 C C . LEU A 1 561 ? -3.612 28.994 8.459 1.00 98.56 561 LEU A C 1
ATOM 4256 O O . LEU A 1 561 ? -3.632 28.214 9.419 1.00 98.56 561 LEU A O 1
ATOM 4260 N N . PRO A 1 562 ? -4.293 30.156 8.488 1.00 98.06 562 PRO A N 1
ATOM 4261 C CA . PRO A 1 562 ? -5.109 30.553 9.633 1.00 98.06 562 PRO A CA 1
ATOM 4262 C C . PRO A 1 562 ? -6.143 29.482 10.018 1.00 98.06 562 PRO A C 1
ATOM 4264 O O . PRO A 1 562 ? -6.889 29.009 9.166 1.00 98.06 562 PRO A O 1
ATOM 4267 N N . GLY A 1 563 ? -6.192 29.112 11.303 1.00 97.19 563 GLY A N 1
ATOM 4268 C CA . GLY A 1 563 ? -7.143 28.126 11.845 1.00 97.19 563 GLY A CA 1
ATOM 4269 C C . GLY A 1 563 ? -6.829 26.656 11.531 1.00 97.19 563 GLY A C 1
ATOM 4270 O O . GLY A 1 563 ? -7.660 25.782 11.783 1.00 97.19 563 GLY A O 1
ATOM 4271 N N . MET A 1 564 ? -5.656 26.364 10.953 1.00 98.56 564 MET A N 1
ATOM 4272 C CA . MET A 1 564 ? -5.278 24.996 10.578 1.00 98.56 564 MET A CA 1
ATOM 4273 C C . MET A 1 564 ? -4.273 24.335 11.524 1.00 98.56 564 MET A C 1
ATOM 4275 O O . MET A 1 564 ? -4.203 23.104 11.549 1.00 98.56 564 MET A O 1
ATOM 4279 N N . ALA A 1 565 ? -3.522 25.092 12.326 1.00 97.19 565 ALA A N 1
ATOM 4280 C CA . ALA A 1 565 ? -2.489 24.544 13.211 1.00 97.19 565 ALA A CA 1
ATOM 4281 C C . ALA A 1 565 ? -3.055 23.553 14.252 1.00 97.19 565 ALA A C 1
ATOM 4283 O O . ALA A 1 565 ? -2.435 22.540 14.571 1.00 97.19 565 ALA A O 1
ATOM 4284 N N . GLU A 1 566 ? -4.261 23.812 14.750 1.00 96.50 566 GLU A N 1
ATOM 4285 C CA . GLU A 1 566 ? -4.969 23.017 15.755 1.00 96.50 566 GLU A CA 1
ATOM 4286 C C . GLU A 1 566 ? -5.671 21.766 15.200 1.00 96.50 566 GLU A C 1
ATOM 4288 O O . GLU A 1 566 ? -6.145 20.935 15.977 1.00 96.50 566 GLU A O 1
ATOM 4293 N N . ARG A 1 567 ? -5.730 21.619 13.870 1.00 98.25 567 ARG A N 1
ATOM 4294 C CA . ARG A 1 567 ? -6.491 20.568 13.169 1.00 98.25 567 ARG A CA 1
ATOM 4295 C C . ARG A 1 567 ? -5.745 19.951 11.989 1.00 98.25 567 ARG A C 1
ATOM 4297 O O . ARG A 1 567 ? -6.362 19.374 11.098 1.00 98.25 567 ARG A O 1
ATOM 4304 N N . THR A 1 568 ? -4.420 20.064 11.977 1.00 98.88 568 THR A N 1
ATOM 4305 C CA . THR A 1 568 ? -3.578 19.467 10.937 1.00 98.88 568 THR A CA 1
ATOM 4306 C C . THR A 1 568 ? -2.620 18.450 11.535 1.00 98.88 568 THR A C 1
ATOM 4308 O O . THR A 1 568 ? -1.989 18.691 12.563 1.00 98.88 568 THR A O 1
ATOM 4311 N N . VAL A 1 569 ? -2.491 17.316 10.857 1.00 98.94 569 VAL A N 1
ATOM 4312 C CA . VAL A 1 569 ? -1.454 16.316 11.089 1.00 98.94 569 VAL A CA 1
ATOM 4313 C C . VAL A 1 569 ? -0.545 16.300 9.865 1.00 98.94 569 VAL A C 1
ATOM 4315 O O . VAL A 1 569 ? -0.953 15.842 8.800 1.00 98.94 569 VAL A O 1
ATOM 4318 N N . THR A 1 570 ? 0.682 16.795 10.010 1.00 98.88 570 THR A N 1
ATOM 4319 C CA . THR A 1 570 ? 1.689 16.802 8.942 1.00 98.88 570 THR A CA 1
ATOM 4320 C C . THR A 1 570 ? 2.576 15.571 9.030 1.00 98.88 570 THR A C 1
ATOM 4322 O O . THR A 1 570 ? 3.172 15.301 10.071 1.00 98.88 570 THR A O 1
ATOM 4325 N N . ILE A 1 571 ? 2.687 14.836 7.926 1.00 98.88 571 ILE A N 1
ATOM 4326 C CA . ILE A 1 571 ? 3.477 13.613 7.793 1.00 98.88 571 ILE A CA 1
ATOM 4327 C C . ILE A 1 571 ? 4.616 13.864 6.809 1.00 98.88 571 ILE A C 1
ATOM 4329 O O . ILE A 1 571 ? 4.389 14.289 5.680 1.00 98.88 571 ILE A O 1
ATOM 4333 N N . SER A 1 572 ? 5.843 13.546 7.216 1.00 98.38 572 SER A N 1
ATOM 4334 C CA . SER A 1 572 ? 7.019 13.603 6.340 1.00 98.38 572 SER A CA 1
ATOM 4335 C C . SER A 1 572 ? 8.060 12.554 6.757 1.00 98.38 572 SER A C 1
ATOM 4337 O O . SER A 1 572 ? 7.794 11.663 7.575 1.00 98.38 572 SER A O 1
ATOM 4339 N N . GLY A 1 573 ? 9.241 12.560 6.138 1.00 97.56 573 GLY A N 1
ATOM 4340 C CA . GLY A 1 573 ? 10.254 11.552 6.423 1.00 97.56 573 GLY A CA 1
ATOM 4341 C C . GLY A 1 573 ? 11.547 11.622 5.622 1.00 97.56 573 GLY A C 1
ATOM 4342 O O . GLY A 1 573 ? 11.670 12.267 4.586 1.00 97.56 573 GLY A O 1
ATOM 4343 N N . ALA A 1 574 ? 12.528 10.839 6.072 1.00 97.06 574 ALA A N 1
ATOM 4344 C CA . ALA A 1 574 ? 13.875 10.817 5.501 1.00 97.06 574 ALA A CA 1
ATOM 4345 C C . ALA A 1 574 ? 13.961 10.124 4.131 1.00 97.06 574 ALA A C 1
ATOM 4347 O O . ALA A 1 574 ? 14.912 10.325 3.374 1.00 97.06 574 ALA A O 1
ATOM 4348 N N . SER A 1 575 ? 12.978 9.271 3.827 1.00 94.50 575 SER A N 1
ATOM 4349 C CA . SER A 1 575 ? 13.036 8.310 2.720 1.00 94.50 575 SER A CA 1
ATOM 4350 C C . SER A 1 575 ? 13.318 8.965 1.369 1.00 94.50 575 SER A C 1
ATOM 4352 O O . SER A 1 575 ? 14.146 8.461 0.610 1.00 94.50 575 SER A O 1
ATOM 4354 N N . LYS A 1 576 ? 12.620 10.064 1.062 1.00 93.81 576 LYS A N 1
ATOM 4355 C CA . LYS A 1 576 ? 12.689 10.734 -0.244 1.00 93.81 576 LYS A CA 1
ATOM 4356 C C . LYS A 1 576 ? 13.706 11.866 -0.228 1.00 93.81 576 LYS A C 1
ATOM 4358 O O . LYS A 1 576 ? 14.537 11.928 -1.128 1.00 93.81 576 LYS A O 1
ATOM 4363 N N . THR A 1 577 ? 13.717 12.654 0.844 1.00 94.06 577 THR A N 1
ATOM 4364 C CA . THR A 1 577 ? 14.659 13.758 1.061 1.00 94.06 577 THR A CA 1
ATOM 4365 C C . THR A 1 577 ? 16.116 13.313 0.994 1.00 94.06 577 THR A C 1
ATOM 4367 O O . THR A 1 577 ? 16.908 13.935 0.297 1.00 94.06 577 THR A O 1
ATOM 4370 N N . PHE A 1 578 ? 16.477 12.214 1.664 1.00 96.25 578 PHE A N 1
ATOM 4371 C CA . PHE A 1 578 ? 17.876 11.784 1.783 1.00 96.25 578 PHE A CA 1
ATOM 4372 C C . PHE A 1 578 ? 18.210 10.510 1.006 1.00 96.25 578 PHE A C 1
ATOM 4374 O O . PHE A 1 578 ? 19.304 9.968 1.154 1.00 96.25 578 PHE A O 1
ATOM 4381 N N . SER A 1 579 ? 17.293 10.028 0.161 1.00 93.56 579 SER A N 1
ATOM 4382 C CA . SER A 1 579 ? 17.502 8.833 -0.672 1.00 93.56 579 SER A CA 1
ATOM 4383 C C . SER A 1 579 ? 17.802 7.556 0.125 1.00 93.56 579 SER A C 1
ATOM 4385 O O . SER A 1 579 ? 18.622 6.729 -0.263 1.00 93.56 579 SER A O 1
ATOM 4387 N N . VAL A 1 580 ? 17.109 7.389 1.254 1.00 96.38 580 VAL A N 1
ATOM 4388 C CA . VAL A 1 580 ? 17.262 6.262 2.191 1.00 96.38 580 VAL A CA 1
ATOM 4389 C C . VAL A 1 580 ? 15.927 5.552 2.427 1.00 96.38 580 VAL A C 1
ATOM 4391 O O . VAL A 1 580 ? 15.500 5.321 3.555 1.00 96.38 580 VAL A O 1
ATOM 4394 N N . THR A 1 581 ? 15.220 5.201 1.352 1.00 93.25 581 THR A N 1
ATOM 4395 C CA . THR A 1 581 ? 13.865 4.613 1.422 1.00 93.25 581 THR A CA 1
ATOM 4396 C C . THR A 1 581 ? 13.783 3.343 2.280 1.00 93.25 581 THR A C 1
ATOM 4398 O O . THR A 1 581 ? 12.761 3.098 2.923 1.00 93.25 581 THR A O 1
ATOM 4401 N N . GLY A 1 582 ? 14.866 2.563 2.338 1.00 95.06 582 GLY A N 1
ATOM 4402 C CA . GLY A 1 582 ? 14.979 1.362 3.168 1.00 95.06 582 GLY A CA 1
ATOM 4403 C C . GLY A 1 582 ? 15.230 1.617 4.659 1.00 95.06 582 GLY A C 1
ATOM 4404 O O . GLY A 1 582 ? 15.101 0.685 5.441 1.00 95.06 582 GLY A O 1
ATOM 4405 N N . TRP A 1 583 ? 15.565 2.846 5.076 1.00 96.94 583 TRP A N 1
ATOM 4406 C CA . TRP A 1 583 ? 15.841 3.161 6.488 1.00 96.94 583 TRP A CA 1
ATOM 4407 C C . TRP A 1 583 ? 14.579 3.309 7.330 1.00 96.94 583 TRP A C 1
ATOM 4409 O O . TRP A 1 583 ? 14.649 3.195 8.547 1.00 96.94 583 TRP A O 1
ATOM 4419 N N . ARG A 1 584 ? 13.427 3.543 6.686 1.00 96.69 584 ARG A N 1
ATOM 4420 C CA . ARG A 1 584 ? 12.114 3.558 7.347 1.00 96.69 584 ARG A CA 1
ATOM 4421 C C . ARG A 1 584 ? 12.050 4.504 8.556 1.00 96.69 584 ARG A C 1
ATOM 4423 O O . ARG A 1 584 ? 11.488 4.143 9.578 1.00 96.69 584 ARG A O 1
ATOM 4430 N N . VAL A 1 585 ? 12.572 5.725 8.421 1.00 98.38 585 VAL A N 1
ATOM 4431 C CA . VAL A 1 585 ? 12.408 6.796 9.421 1.00 98.38 585 VAL A CA 1
ATOM 4432 C C . VAL A 1 585 ? 11.513 7.895 8.850 1.00 98.38 585 VAL A C 1
ATOM 4434 O O . VAL A 1 585 ? 11.805 8.457 7.787 1.00 98.38 585 VAL A O 1
ATOM 4437 N N . GLY A 1 586 ? 10.406 8.165 9.537 1.00 98.38 586 GLY A N 1
ATOM 4438 C CA . GLY A 1 586 ? 9.440 9.221 9.237 1.00 98.38 586 GLY A CA 1
ATOM 4439 C C . GLY A 1 586 ? 9.018 9.943 10.510 1.00 98.38 586 GLY A C 1
ATOM 4440 O O . GLY A 1 586 ? 9.471 9.589 11.598 1.00 98.38 586 GLY A O 1
ATOM 4441 N N . TRP A 1 587 ? 8.181 10.964 10.382 1.00 98.75 587 TRP A N 1
ATOM 4442 C CA . TRP A 1 587 ? 7.660 11.691 11.533 1.00 98.75 587 TRP A CA 1
ATOM 4443 C C . TRP A 1 587 ? 6.285 12.291 11.261 1.00 98.75 587 TRP A C 1
ATOM 4445 O O . TRP A 1 587 ? 5.877 12.494 10.117 1.00 98.75 587 TRP A O 1
ATOM 4455 N N . ILE A 1 588 ? 5.604 12.578 12.363 1.00 98.81 588 ILE A N 1
ATOM 4456 C CA . ILE A 1 588 ? 4.356 13.319 12.453 1.00 98.81 588 ILE A CA 1
ATOM 4457 C C . ILE A 1 588 ? 4.631 14.615 13.211 1.00 98.81 588 ILE A C 1
ATOM 4459 O O . ILE A 1 588 ? 5.274 14.575 14.262 1.00 98.81 588 ILE A O 1
ATOM 4463 N N . VAL A 1 589 ? 4.098 15.727 12.710 1.00 98.81 589 VAL A N 1
ATOM 4464 C CA . VAL A 1 589 ? 3.927 16.985 13.445 1.00 98.81 589 VAL A CA 1
ATOM 4465 C C . VAL A 1 589 ? 2.427 17.228 13.601 1.00 98.81 589 VAL A C 1
ATOM 4467 O O . VAL A 1 589 ? 1.715 17.359 12.608 1.00 98.81 589 VAL A O 1
ATOM 4470 N N . ALA A 1 590 ? 1.936 17.245 14.838 1.00 98.56 590 ALA A N 1
ATOM 4471 C CA . ALA A 1 590 ? 0.516 17.402 15.143 1.00 98.56 590 ALA A CA 1
ATOM 4472 C C . ALA A 1 590 ? 0.309 18.176 16.455 1.00 98.56 590 ALA A C 1
ATOM 4474 O O . ALA A 1 590 ? 1.142 18.080 17.364 1.00 98.56 590 ALA A O 1
ATOM 4475 N N . PRO A 1 591 ? -0.811 18.903 16.614 1.00 97.81 591 PRO A N 1
ATOM 4476 C CA . PRO A 1 591 ? -1.118 19.592 17.861 1.00 97.81 591 PRO A CA 1
ATOM 4477 C C . PRO A 1 591 ? -1.192 18.601 19.038 1.00 97.81 591 PRO A C 1
ATOM 4479 O O . PRO A 1 591 ? -1.536 17.427 18.842 1.00 97.81 591 PRO A O 1
ATOM 4482 N N . PRO A 1 592 ? -0.910 19.041 20.281 1.00 96.56 592 PRO A N 1
ATOM 4483 C CA . PRO A 1 592 ? -0.883 18.149 21.444 1.00 96.56 592 PRO A CA 1
ATOM 4484 C C . PRO A 1 592 ? -2.189 17.366 21.664 1.00 96.56 592 PRO A C 1
ATOM 4486 O O . PRO A 1 592 ? -2.151 16.225 22.128 1.00 96.56 592 PRO A O 1
ATOM 4489 N N . SER A 1 593 ? -3.331 17.950 21.280 1.00 96.62 593 SER A N 1
ATOM 4490 C CA . SER A 1 593 ? -4.661 17.328 21.334 1.00 96.62 593 SER A CA 1
ATOM 4491 C C . SER A 1 593 ? -4.773 16.049 20.495 1.00 96.62 593 SER A C 1
ATOM 4493 O O . SER A 1 593 ? -5.492 15.135 20.890 1.00 96.62 593 SER A O 1
ATOM 4495 N N . LEU A 1 594 ? -4.040 15.950 19.380 1.00 98.19 594 LEU A N 1
ATOM 4496 C CA . LEU A 1 594 ? -4.020 14.775 18.502 1.00 98.19 594 LEU A CA 1
ATOM 4497 C C . LEU A 1 594 ? -2.824 13.862 18.803 1.00 98.19 594 LEU A C 1
ATOM 4499 O O . LEU A 1 594 ? -2.958 12.636 18.826 1.00 98.19 594 LEU A O 1
ATOM 4503 N N . SER A 1 595 ? -1.662 14.453 19.103 1.00 97.62 595 SER A N 1
ATOM 4504 C CA . SER A 1 595 ? -0.408 13.727 19.346 1.00 97.62 595 SER A CA 1
ATOM 4505 C C . SER A 1 595 ? -0.530 12.659 20.435 1.00 97.62 595 SER A C 1
ATOM 4507 O O . SER A 1 595 ? 0.025 11.570 20.294 1.00 97.62 595 SER A O 1
ATOM 4509 N N . GLY A 1 596 ? -1.295 12.913 21.502 1.00 96.12 596 GLY A N 1
ATOM 4510 C CA . GLY A 1 596 ? -1.501 11.933 22.573 1.00 96.12 596 GLY A CA 1
ATOM 4511 C C . GLY A 1 596 ? -2.179 10.634 22.112 1.00 96.12 596 GLY A C 1
ATOM 4512 O O . GLY A 1 596 ? -1.792 9.556 22.562 1.00 96.12 596 GLY A O 1
ATOM 4513 N N . GLY A 1 597 ? -3.171 10.716 21.218 1.00 97.62 597 GLY A N 1
ATOM 4514 C CA . GLY A 1 597 ? -3.840 9.541 20.642 1.00 97.62 597 GLY A CA 1
ATOM 4515 C C . GLY A 1 597 ? -2.942 8.811 19.645 1.00 97.62 597 GLY A C 1
ATOM 4516 O O . GLY A 1 597 ? -2.763 7.597 19.741 1.00 97.62 597 GLY A O 1
ATOM 4517 N N . ILE A 1 598 ? -2.290 9.574 18.766 1.00 98.56 598 ILE A N 1
ATOM 4518 C CA . ILE A 1 598 ? -1.361 9.062 17.751 1.00 98.56 598 ILE A CA 1
ATOM 4519 C C . ILE A 1 598 ? -0.215 8.277 18.398 1.00 98.56 598 ILE A C 1
ATOM 4521 O O . ILE A 1 598 ? 0.082 7.162 17.977 1.00 98.56 598 ILE A O 1
ATOM 4525 N N . ARG A 1 599 ? 0.398 8.812 19.462 1.00 98.06 599 ARG A N 1
ATOM 4526 C CA . ARG A 1 599 ? 1.491 8.140 20.185 1.00 98.06 599 ARG A CA 1
ATOM 4527 C C . ARG A 1 599 ? 1.065 6.810 20.798 1.00 98.06 599 ARG A C 1
ATOM 4529 O O . ARG A 1 599 ? 1.856 5.875 20.783 1.00 98.06 599 ARG A O 1
ATOM 4536 N N . LYS A 1 600 ? -0.168 6.707 21.309 1.00 97.81 600 LYS A N 1
ATOM 4537 C CA . LYS A 1 600 ? -0.698 5.439 21.840 1.00 97.81 600 LYS A CA 1
ATOM 4538 C C . LYS A 1 600 ? -0.822 4.398 20.737 1.00 97.81 600 LYS A C 1
ATOM 4540 O O . LYS A 1 600 ? -0.427 3.261 20.944 1.00 97.81 600 LYS A O 1
ATOM 4545 N N . VAL A 1 601 ? -1.350 4.777 19.573 1.00 98.19 601 VAL A N 1
ATOM 4546 C CA . VAL A 1 601 ? -1.441 3.851 18.437 1.00 98.19 601 VAL A CA 1
ATOM 4547 C C . VAL A 1 601 ? -0.046 3.435 17.975 1.00 98.19 601 VAL A C 1
ATOM 4549 O O . VAL A 1 601 ? 0.224 2.242 17.898 1.00 98.19 601 VAL A O 1
ATOM 4552 N N . HIS A 1 602 ? 0.849 4.397 17.749 1.00 97.94 602 HIS A N 1
ATOM 4553 C CA . HIS A 1 602 ? 2.240 4.154 17.362 1.00 97.94 602 HIS A CA 1
ATOM 4554 C C . HIS A 1 602 ? 2.941 3.134 18.282 1.00 97.94 602 HIS A C 1
ATOM 4556 O O . HIS A 1 602 ? 3.532 2.169 17.793 1.00 97.94 602 HIS A O 1
ATOM 4562 N N . ASP A 1 603 ? 2.795 3.287 19.604 1.00 97.00 603 ASP A N 1
ATOM 4563 C CA . ASP A 1 603 ? 3.374 2.378 20.605 1.00 97.00 603 ASP A CA 1
ATOM 4564 C C . ASP A 1 603 ? 2.937 0.916 20.392 1.00 97.00 603 ASP A C 1
ATOM 4566 O O . ASP A 1 603 ? 3.753 -0.001 20.441 1.00 97.00 603 ASP A O 1
ATOM 4570 N N . PHE A 1 604 ? 1.665 0.684 20.054 1.00 96.50 604 PHE A N 1
ATOM 4571 C CA . PHE A 1 604 ? 1.140 -0.664 19.806 1.00 96.50 604 PHE A CA 1
ATOM 4572 C C . PHE A 1 604 ? 1.317 -1.165 18.367 1.00 96.50 604 PHE A C 1
ATOM 4574 O O . PHE A 1 604 ? 1.187 -2.369 18.132 1.00 96.50 604 PHE A O 1
ATOM 4581 N N . VAL A 1 605 ? 1.605 -0.286 17.403 1.00 96.00 605 VAL A N 1
ATOM 4582 C CA . VAL A 1 605 ? 1.856 -0.678 16.007 1.00 96.00 605 VAL A CA 1
ATOM 4583 C C . VAL A 1 605 ? 3.329 -1.037 15.799 1.00 96.00 605 VAL A C 1
ATOM 4585 O O . VAL A 1 605 ? 3.615 -2.059 15.173 1.00 96.00 605 VAL A O 1
ATOM 4588 N N . THR A 1 606 ? 4.267 -0.239 16.320 1.00 95.94 606 THR A N 1
ATOM 4589 C CA . THR A 1 606 ? 5.713 -0.454 16.108 1.00 95.94 606 THR A CA 1
ATOM 4590 C C . THR A 1 606 ? 6.600 -0.234 17.330 1.00 95.94 606 THR A C 1
ATOM 4592 O O . THR A 1 606 ? 7.775 -0.591 17.249 1.00 95.94 606 THR A O 1
ATOM 4595 N N . VAL A 1 607 ? 6.090 0.308 18.444 1.00 94.69 607 VAL A N 1
ATOM 4596 C CA . VAL A 1 607 ? 6.852 0.733 19.644 1.00 94.69 607 VAL A CA 1
ATOM 4597 C C . VAL A 1 607 ? 7.805 1.912 19.396 1.00 94.69 607 VAL A C 1
ATOM 4599 O O . VAL A 1 607 ? 7.903 2.809 20.226 1.00 94.69 607 VAL A O 1
ATOM 4602 N N . GLY A 1 608 ? 8.535 1.936 18.283 1.00 93.62 608 GLY A N 1
ATOM 4603 C CA . GLY A 1 608 ? 9.443 3.029 17.948 1.00 93.62 608 GLY A CA 1
ATOM 4604 C C . GLY A 1 608 ? 10.233 2.786 16.665 1.00 93.62 608 GLY A C 1
ATOM 4605 O O . GLY A 1 608 ? 10.445 1.651 16.238 1.00 93.62 608 GLY A O 1
ATOM 4606 N N . ALA A 1 609 ? 10.708 3.868 16.048 1.00 96.50 609 ALA A N 1
ATOM 4607 C CA . ALA A 1 609 ? 11.582 3.798 14.876 1.00 96.50 609 ALA A CA 1
ATOM 4608 C C . ALA A 1 609 ? 13.024 3.358 15.235 1.00 96.50 609 ALA A C 1
ATOM 4610 O O . ALA A 1 609 ? 13.466 3.571 16.368 1.00 96.50 609 ALA A O 1
ATOM 4611 N N . PRO A 1 610 ? 13.821 2.820 14.287 1.00 96.50 610 PRO A N 1
ATOM 4612 C CA . PRO A 1 610 ? 15.175 2.324 14.570 1.00 96.50 610 PRO A CA 1
ATOM 4613 C C . PRO A 1 610 ? 16.120 3.401 15.135 1.00 96.50 610 PRO A C 1
ATOM 4615 O O . PRO A 1 610 ? 16.505 4.327 14.419 1.00 96.50 610 PRO A O 1
ATOM 4618 N N . ALA A 1 611 ? 16.525 3.268 16.403 1.00 96.81 611 ALA A N 1
ATOM 4619 C CA . ALA A 1 611 ? 17.246 4.307 17.150 1.00 96.81 611 ALA A CA 1
ATOM 4620 C C . ALA A 1 611 ? 18.542 4.824 16.480 1.00 96.81 611 ALA A C 1
ATOM 4622 O O . ALA A 1 611 ? 18.642 6.042 16.310 1.00 96.81 611 ALA A O 1
ATOM 4623 N N . PRO A 1 612 ? 19.479 3.981 15.984 1.00 97.75 612 PRO A N 1
ATOM 4624 C CA . PRO A 1 612 ? 20.692 4.500 15.343 1.00 97.75 612 PRO A CA 1
ATOM 4625 C C . PRO A 1 612 ? 20.399 5.317 14.077 1.00 97.75 612 PRO A C 1
ATOM 4627 O O . PRO A 1 612 ? 21.112 6.265 13.743 1.00 97.75 612 PRO A O 1
ATOM 4630 N N . LEU A 1 613 ? 19.328 4.967 13.356 1.00 98.12 613 LEU A N 1
ATOM 4631 C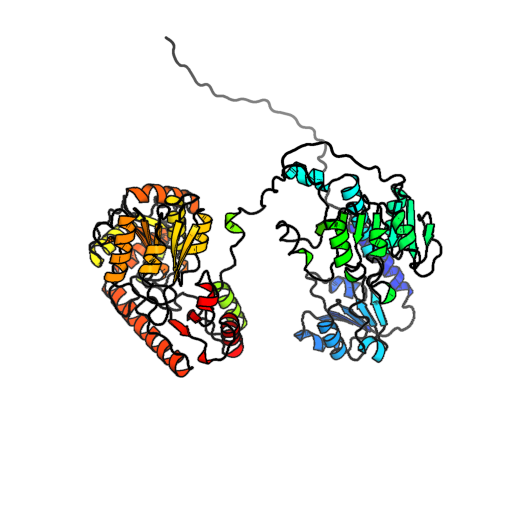 CA . LEU A 1 613 ? 18.939 5.670 12.134 1.00 98.12 613 LEU A CA 1
ATOM 4632 C C . LEU A 1 613 ? 18.264 7.009 12.442 1.00 98.12 613 LEU A C 1
ATOM 4634 O O . LEU A 1 613 ? 18.328 7.913 11.612 1.00 98.12 613 LEU A O 1
ATOM 4638 N N . GLN A 1 614 ? 17.672 7.177 13.627 1.00 98.50 614 GLN A N 1
ATOM 4639 C CA . GLN A 1 614 ? 17.137 8.470 14.053 1.00 98.50 614 GLN A CA 1
ATOM 4640 C C . GLN A 1 614 ? 18.257 9.505 14.233 1.00 98.50 614 GLN A C 1
ATOM 4642 O O . GLN A 1 614 ? 18.138 10.621 13.727 1.00 98.50 614 GLN A O 1
ATOM 4647 N N . GLU A 1 615 ? 19.380 9.115 14.846 1.00 98.25 615 GLU A N 1
ATOM 4648 C CA . GLU A 1 615 ? 20.572 9.971 14.975 1.00 98.25 615 GLU A CA 1
ATOM 4649 C C . GLU A 1 615 ? 21.138 10.372 13.607 1.00 98.25 615 GLU A C 1
ATOM 4651 O O . GLU A 1 615 ? 21.515 11.522 13.365 1.00 98.25 615 GLU A O 1
ATOM 4656 N N . ALA A 1 616 ? 21.143 9.427 12.666 1.00 98.19 616 ALA A N 1
ATOM 4657 C CA . ALA A 1 616 ? 21.584 9.681 11.305 1.00 98.19 616 ALA A CA 1
ATOM 4658 C C . ALA A 1 616 ? 20.694 10.697 10.578 1.00 98.19 616 ALA A C 1
ATOM 4660 O O . ALA A 1 616 ? 21.198 11.592 9.900 1.00 98.19 616 ALA A O 1
ATOM 4661 N N . VAL A 1 617 ? 19.374 10.586 10.738 1.00 98.31 617 VAL A N 1
ATOM 4662 C CA . VAL A 1 617 ? 18.413 11.522 10.145 1.00 98.31 617 VAL A CA 1
ATOM 4663 C C . VAL A 1 617 ? 18.509 12.903 10.790 1.00 98.31 617 VAL A C 1
ATOM 4665 O O . VAL A 1 617 ? 18.437 13.895 10.068 1.00 98.31 617 VAL A O 1
ATOM 4668 N N . ALA A 1 618 ? 18.769 12.993 12.098 1.00 98.25 618 ALA A N 1
ATOM 4669 C CA . ALA A 1 618 ? 19.019 14.269 12.769 1.00 98.25 618 ALA A CA 1
ATOM 4670 C C . ALA A 1 618 ? 20.220 15.010 12.147 1.00 98.25 618 ALA A C 1
ATOM 4672 O O . ALA A 1 618 ? 20.137 16.206 11.861 1.00 98.25 618 ALA A O 1
ATOM 4673 N N . ALA A 1 619 ? 21.309 14.289 11.852 1.00 97.88 619 ALA A N 1
ATOM 4674 C CA . ALA A 1 619 ? 22.458 14.839 11.128 1.00 97.88 619 ALA A CA 1
ATOM 4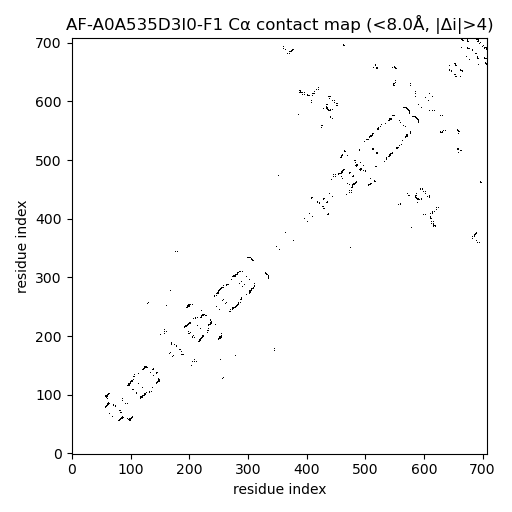675 C C . ALA A 1 619 ? 22.122 15.222 9.675 1.00 97.88 619 ALA A C 1
ATOM 4677 O O . ALA A 1 619 ? 22.687 16.174 9.140 1.00 97.88 619 ALA A O 1
ATOM 4678 N N . GLY A 1 620 ? 21.198 14.501 9.036 1.00 97.25 620 GLY A N 1
ATOM 4679 C CA . GLY A 1 620 ? 20.697 14.828 7.702 1.00 97.25 620 GLY A CA 1
ATOM 4680 C C . GLY A 1 620 ? 19.918 16.138 7.652 1.00 97.25 620 GLY A C 1
ATOM 4681 O O . GLY A 1 620 ? 20.179 16.967 6.784 1.00 97.25 620 GLY A O 1
ATOM 4682 N N . LEU A 1 621 ? 19.014 16.360 8.607 1.00 97.38 621 LEU A N 1
ATOM 4683 C CA . LEU A 1 621 ? 18.246 17.607 8.713 1.00 97.38 621 LEU A CA 1
ATOM 4684 C C . LEU A 1 621 ? 19.154 18.825 8.951 1.00 97.38 621 LEU A C 1
ATOM 4686 O O . LEU A 1 621 ? 18.878 19.914 8.452 1.00 97.38 621 LEU A O 1
ATOM 4690 N N . ALA A 1 622 ? 20.288 18.627 9.631 1.00 95.69 622 ALA A N 1
ATOM 4691 C CA . ALA A 1 622 ? 21.297 19.663 9.848 1.00 95.69 622 ALA A CA 1
ATOM 4692 C C . ALA A 1 622 ? 22.074 20.077 8.578 1.00 95.69 622 ALA A C 1
ATOM 4694 O O . ALA A 1 622 ? 22.822 21.051 8.624 1.00 95.69 622 ALA A O 1
ATOM 4695 N N . LEU A 1 623 ? 21.906 19.384 7.441 1.00 95.56 623 LEU A N 1
ATOM 4696 C CA . LEU A 1 623 ? 22.484 19.811 6.157 1.00 95.56 623 LEU A CA 1
ATOM 4697 C C . LEU A 1 623 ? 21.846 21.110 5.627 1.00 95.56 623 LEU A C 1
ATOM 4699 O O . LEU A 1 623 ? 22.467 21.818 4.832 1.00 95.56 623 LEU A O 1
ATOM 4703 N N . GLY A 1 624 ? 20.628 21.425 6.079 1.00 92.50 624 GLY A N 1
ATOM 4704 C CA . GLY A 1 624 ? 19.966 22.705 5.852 1.00 92.50 624 GLY A CA 1
ATOM 4705 C C . GLY A 1 624 ? 19.598 23.004 4.394 1.00 92.50 624 GLY A C 1
ATOM 4706 O O . GLY A 1 624 ? 19.628 22.147 3.508 1.00 92.50 624 GLY A O 1
ATOM 4707 N N . ARG A 1 625 ? 19.242 24.271 4.144 1.00 93.38 625 ARG A N 1
ATOM 4708 C CA . ARG A 1 625 ? 18.672 24.748 2.871 1.00 93.38 625 ARG A CA 1
ATOM 4709 C C . ARG A 1 625 ? 19.553 24.470 1.652 1.00 93.38 625 ARG A C 1
ATOM 4711 O O . ARG A 1 625 ? 19.038 24.030 0.633 1.00 93.38 625 ARG A O 1
ATOM 4718 N N . ALA A 1 626 ? 20.871 24.625 1.783 1.00 94.62 626 ALA A N 1
ATOM 4719 C CA . ALA A 1 626 ? 21.808 24.380 0.686 1.00 94.62 626 ALA A CA 1
ATOM 4720 C C . ALA A 1 626 ? 21.721 22.943 0.135 1.00 94.62 626 ALA A C 1
ATOM 4722 O O . ALA A 1 626 ? 21.873 22.726 -1.069 1.00 94.62 626 ALA A O 1
ATOM 4723 N N . TYR A 1 627 ? 21.451 21.955 0.995 1.00 95.81 627 TYR A N 1
ATOM 4724 C CA . TYR A 1 627 ? 2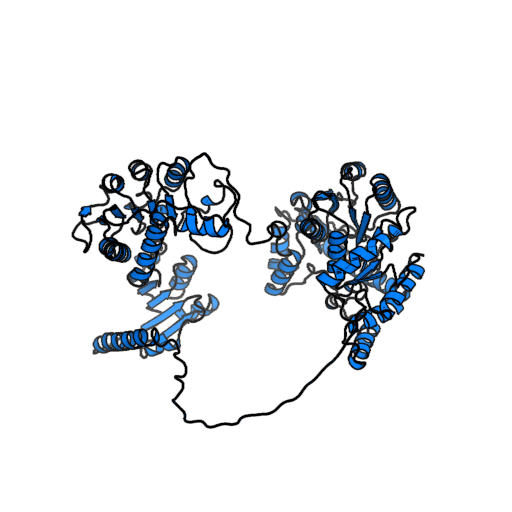1.228 20.582 0.550 1.00 95.81 627 TYR A CA 1
ATOM 4725 C C . TYR A 1 627 ? 19.905 20.434 -0.205 1.00 95.81 627 TYR A C 1
ATOM 4727 O O . TYR A 1 627 ? 19.888 19.814 -1.267 1.00 95.81 627 TYR A O 1
ATOM 4735 N N . TYR A 1 628 ? 18.819 21.018 0.305 1.00 94.62 628 TYR A N 1
ATOM 4736 C CA . TYR A 1 628 ? 17.502 20.955 -0.334 1.00 94.62 628 TYR A CA 1
ATOM 4737 C C . TYR A 1 628 ? 17.487 21.664 -1.695 1.00 94.62 628 TYR A C 1
ATOM 4739 O O . TYR A 1 628 ? 16.952 21.120 -2.658 1.00 94.62 628 TYR A O 1
ATOM 4747 N N . ASP A 1 629 ? 18.149 22.817 -1.814 1.00 93.94 629 ASP A N 1
ATOM 4748 C CA . ASP A 1 629 ? 18.272 23.548 -3.080 1.00 93.94 629 ASP A CA 1
ATOM 4749 C C . ASP A 1 629 ? 19.032 22.713 -4.122 1.00 93.94 629 ASP A C 1
ATOM 4751 O O . ASP A 1 629 ? 18.600 22.575 -5.271 1.00 93.94 629 ASP A O 1
ATOM 4755 N N . LYS A 1 630 ? 20.135 22.077 -3.701 1.00 95.00 630 LYS A N 1
ATOM 4756 C CA . LYS A 1 630 ? 20.888 21.146 -4.547 1.00 95.00 630 LYS A CA 1
ATOM 4757 C C . LYS A 1 630 ? 20.035 19.944 -4.958 1.00 95.00 630 LYS A C 1
ATOM 4759 O O . LYS A 1 630 ? 20.045 19.578 -6.130 1.00 95.00 630 LYS A O 1
ATOM 4764 N N . LEU A 1 631 ? 19.298 19.346 -4.020 1.00 94.62 631 LEU A N 1
ATOM 4765 C CA . LEU A 1 631 ? 18.400 18.214 -4.266 1.00 94.62 631 LEU A CA 1
ATOM 4766 C C . LEU A 1 631 ? 17.343 18.565 -5.324 1.00 94.62 631 LEU A C 1
ATOM 4768 O O . LEU A 1 631 ? 17.156 17.810 -6.279 1.00 94.62 631 LEU A O 1
ATOM 4772 N N . GLY A 1 632 ? 16.696 19.725 -5.187 1.00 94.25 632 GLY A N 1
ATOM 4773 C CA . GLY A 1 632 ? 15.711 20.226 -6.145 1.00 94.25 632 GLY A CA 1
ATOM 4774 C C . GLY A 1 632 ? 16.306 20.443 -7.538 1.00 94.25 632 GLY A C 1
ATOM 4775 O O . GLY A 1 632 ? 15.751 19.959 -8.526 1.00 94.25 632 GLY A O 1
ATOM 4776 N N . ALA A 1 633 ? 17.472 21.092 -7.633 1.00 94.75 633 ALA A N 1
ATOM 4777 C CA . ALA A 1 633 ? 18.172 21.298 -8.905 1.00 94.75 633 ALA A CA 1
ATOM 4778 C C . ALA A 1 633 ? 18.552 19.970 -9.588 1.00 94.75 633 ALA A C 1
ATOM 4780 O O . ALA A 1 633 ? 18.364 19.789 -10.792 1.00 94.75 633 ALA A O 1
ATOM 4781 N N . GLU A 1 634 ? 19.039 19.010 -8.806 1.00 95.00 634 GLU A N 1
ATOM 4782 C CA . GLU A 1 634 ? 19.418 17.681 -9.271 1.00 95.00 634 GLU A CA 1
ATOM 4783 C C . GLU A 1 634 ? 18.231 16.854 -9.780 1.00 95.00 634 GLU A C 1
ATOM 4785 O O . GLU A 1 634 ? 18.348 16.150 -10.791 1.00 95.00 634 GLU A O 1
ATOM 4790 N N . TYR A 1 635 ? 17.086 16.916 -9.100 1.00 95.62 635 TYR A N 1
ATOM 4791 C CA . TYR A 1 635 ? 15.872 16.263 -9.576 1.00 95.62 635 TYR A CA 1
ATOM 4792 C C . TYR A 1 635 ? 15.264 16.983 -10.778 1.00 95.62 635 TYR A C 1
ATOM 4794 O O . TYR A 1 635 ? 14.732 16.304 -11.651 1.00 95.62 635 TYR A O 1
ATOM 4802 N N . ARG A 1 636 ? 15.383 18.316 -10.873 1.00 96.00 636 ARG A N 1
ATOM 4803 C CA . ARG A 1 636 ? 14.933 19.077 -12.049 1.00 96.00 636 ARG A CA 1
ATOM 4804 C C . ARG A 1 636 ? 15.677 18.616 -13.297 1.00 96.00 636 ARG A C 1
ATOM 4806 O O . ARG A 1 636 ? 15.048 18.276 -14.291 1.00 96.00 636 ARG A O 1
ATOM 4813 N N . ALA A 1 637 ? 17.001 18.494 -13.213 1.00 95.88 637 ALA A N 1
ATOM 4814 C CA . ALA A 1 637 ? 17.811 17.996 -14.322 1.00 95.88 637 ALA A CA 1
ATOM 4815 C C . ALA A 1 637 ? 17.402 16.574 -14.758 1.00 95.88 637 ALA A C 1
ATOM 4817 O O . ALA A 1 637 ? 17.308 16.294 -15.953 1.00 95.88 637 ALA A O 1
ATOM 4818 N N . ARG A 1 638 ? 17.119 15.675 -13.801 1.00 94.88 638 ARG A N 1
ATOM 4819 C CA . ARG A 1 638 ? 16.646 14.305 -14.085 1.00 94.88 638 ARG A CA 1
ATOM 4820 C C . ARG A 1 638 ? 15.253 14.293 -14.717 1.00 94.88 638 ARG A C 1
ATOM 4822 O O . ARG A 1 638 ? 15.052 13.588 -15.704 1.00 94.88 638 ARG A O 1
ATOM 4829 N N . ARG A 1 639 ? 14.325 15.099 -14.191 1.00 95.81 639 ARG A N 1
ATOM 4830 C CA . ARG A 1 639 ? 12.989 15.307 -14.765 1.00 95.81 639 ARG A CA 1
ATOM 4831 C C . ARG A 1 639 ? 13.100 15.765 -16.214 1.00 95.81 639 ARG A C 1
ATOM 4833 O O . ARG A 1 639 ? 12.476 15.163 -17.074 1.00 95.81 639 ARG A O 1
ATOM 4840 N N . ASP A 1 640 ? 13.923 16.772 -16.498 1.00 96.25 640 ASP A N 1
ATOM 4841 C CA . ASP A 1 640 ? 14.048 17.343 -17.844 1.00 96.25 640 ASP A CA 1
ATOM 4842 C C . ASP A 1 640 ? 14.618 16.335 -18.857 1.00 96.25 640 ASP A C 1
ATOM 4844 O O . ASP A 1 640 ? 14.242 16.352 -20.028 1.00 96.25 640 ASP A O 1
ATOM 4848 N N . ILE A 1 641 ? 15.505 15.429 -18.422 1.00 96.25 641 ILE A N 1
ATOM 4849 C CA . ILE A 1 641 ? 15.977 14.310 -19.254 1.00 96.25 641 ILE A CA 1
ATOM 4850 C C . ILE A 1 641 ? 14.822 13.359 -19.581 1.00 96.25 641 ILE A C 1
ATOM 4852 O O . ILE A 1 641 ? 14.634 13.016 -20.748 1.00 96.25 641 ILE A O 1
ATOM 4856 N N . LEU A 1 642 ? 14.057 12.941 -18.569 1.00 95.50 642 LEU A N 1
ATOM 4857 C CA . LEU A 1 642 ? 12.964 11.989 -18.754 1.00 95.50 642 LEU A CA 1
ATOM 4858 C C . LEU A 1 642 ? 11.816 12.592 -19.576 1.00 95.50 642 LEU A C 1
ATOM 4860 O O . LEU A 1 642 ? 11.345 11.938 -20.497 1.00 95.50 642 LEU A O 1
ATOM 4864 N N . MET A 1 643 ? 11.435 13.846 -19.319 1.00 96.00 643 MET A N 1
ATOM 4865 C CA . MET A 1 643 ? 10.438 14.594 -20.099 1.00 96.00 643 MET A CA 1
ATOM 4866 C C . MET A 1 643 ? 10.781 14.591 -21.592 1.00 96.00 643 MET A C 1
ATOM 4868 O O . MET A 1 643 ? 9.982 14.121 -22.397 1.00 96.00 643 MET A O 1
ATOM 4872 N N . ARG A 1 644 ? 12.004 15.007 -21.959 1.00 96.94 644 ARG A N 1
ATOM 4873 C CA . ARG A 1 644 ? 12.454 14.989 -23.362 1.00 96.94 644 ARG A CA 1
ATOM 4874 C C . ARG A 1 644 ? 12.445 13.582 -23.957 1.00 96.94 644 ARG A C 1
ATOM 4876 O O . ARG A 1 644 ? 12.065 13.404 -25.108 1.00 96.94 644 ARG A O 1
ATOM 4883 N N . GLY A 1 645 ? 12.875 12.578 -23.190 1.00 96.75 645 GLY A N 1
ATOM 4884 C CA . GLY A 1 645 ? 12.858 11.183 -23.635 1.00 96.75 645 GLY A CA 1
ATOM 4885 C C . GLY A 1 645 ? 11.443 10.671 -23.919 1.00 96.75 645 GLY A C 1
ATOM 4886 O O . GLY A 1 645 ? 11.223 10.002 -24.925 1.00 96.75 645 GLY A O 1
ATOM 4887 N N . LEU A 1 646 ? 10.482 11.024 -23.063 1.00 96.31 646 LEU A N 1
ATOM 4888 C CA . LEU A 1 646 ? 9.073 10.668 -23.218 1.00 96.31 646 LEU A CA 1
ATOM 4889 C C . LEU A 1 646 ? 8.437 11.386 -24.420 1.00 96.31 646 LEU A C 1
ATOM 4891 O O . LEU A 1 646 ? 7.744 10.740 -25.201 1.00 96.31 646 LEU A O 1
ATOM 4895 N N . GLU A 1 647 ? 8.724 12.675 -24.624 1.00 96.19 647 GLU A N 1
ATOM 4896 C CA . GLU A 1 647 ? 8.276 13.430 -25.807 1.00 96.19 647 GLU A CA 1
ATOM 4897 C C . GLU A 1 647 ? 8.776 12.796 -27.112 1.00 96.19 647 GLU A C 1
ATOM 4899 O O . GLU A 1 647 ? 7.991 12.539 -28.024 1.00 96.19 647 GLU A O 1
ATOM 4904 N N . VAL A 1 648 ? 10.072 12.467 -27.189 1.00 96.44 648 VAL A N 1
ATOM 4905 C CA . VAL A 1 648 ? 10.664 11.785 -28.356 1.00 96.44 648 VAL A CA 1
ATOM 4906 C C . VAL A 1 648 ? 10.034 10.408 -28.585 1.00 96.44 648 VAL A C 1
ATOM 4908 O O . VAL A 1 648 ? 9.873 9.988 -29.729 1.00 96.44 648 VAL A O 1
ATOM 4911 N N . ALA A 1 649 ? 9.652 9.712 -27.514 1.00 95.31 649 ALA A N 1
ATOM 4912 C CA . ALA A 1 649 ? 8.971 8.424 -27.588 1.00 95.31 649 ALA A CA 1
ATOM 4913 C C . ALA A 1 649 ? 7.484 8.525 -27.986 1.00 95.31 649 ALA A C 1
ATOM 4915 O O . ALA A 1 649 ? 6.837 7.490 -28.130 1.00 95.31 649 ALA A O 1
ATOM 4916 N N . GLY A 1 650 ? 6.940 9.731 -28.186 1.00 94.75 650 GLY A N 1
ATOM 4917 C CA . GLY A 1 650 ? 5.558 9.951 -28.621 1.00 94.75 650 GLY A CA 1
ATOM 4918 C C . GLY A 1 650 ? 4.547 10.128 -27.485 1.00 94.75 650 GLY A C 1
ATOM 4919 O O . GLY A 1 650 ? 3.345 10.167 -27.747 1.00 94.75 650 GLY A O 1
ATOM 4920 N N . PHE A 1 651 ? 5.001 10.245 -26.233 1.00 94.50 651 PHE A N 1
ATOM 4921 C CA . PHE A 1 651 ? 4.134 10.672 -25.136 1.00 94.50 651 PHE A CA 1
ATOM 4922 C C . PHE A 1 651 ? 3.900 12.186 -25.197 1.00 94.50 651 PHE A C 1
ATOM 4924 O O . PHE A 1 651 ? 4.719 12.943 -25.713 1.00 94.50 651 PHE A O 1
ATOM 4931 N N . ALA A 1 652 ? 2.818 12.634 -24.563 1.00 86.56 652 ALA A N 1
ATOM 4932 C CA . ALA A 1 652 ? 2.603 14.035 -24.211 1.00 86.56 652 ALA A CA 1
ATOM 4933 C C . ALA A 1 652 ? 2.754 14.202 -22.685 1.00 86.56 652 ALA A C 1
ATOM 4935 O O . ALA A 1 652 ? 1.744 14.320 -21.980 1.00 86.56 652 ALA A O 1
ATOM 4936 N N . PRO A 1 653 ? 3.983 14.112 -22.134 1.00 89.50 653 PRO A N 1
ATOM 4937 C CA . PRO A 1 653 ? 4.182 14.202 -20.697 1.00 89.50 653 PRO A CA 1
ATOM 4938 C C . PRO A 1 653 ? 3.828 15.607 -20.208 1.00 89.50 653 PRO A C 1
ATOM 4940 O O . PRO A 1 653 ? 4.147 16.613 -20.842 1.00 89.50 653 PRO A O 1
ATOM 4943 N N . ARG A 1 654 ? 3.171 15.684 -19.053 1.00 84.06 654 ARG A N 1
ATOM 4944 C CA . ARG A 1 654 ? 2.924 16.964 -18.386 1.00 84.06 654 ARG A CA 1
ATOM 4945 C C . ARG A 1 654 ? 4.058 17.280 -17.445 1.00 84.06 654 ARG A C 1
ATOM 4947 O O . ARG A 1 654 ? 4.571 16.383 -16.786 1.00 84.06 654 ARG A O 1
ATOM 4954 N N . LEU A 1 655 ? 4.417 18.558 -17.380 1.00 90.44 655 LEU A N 1
ATOM 4955 C CA . LEU A 1 655 ? 5.469 19.031 -16.499 1.00 90.44 655 LEU A CA 1
ATOM 4956 C C . LEU A 1 655 ? 5.020 18.874 -15.036 1.00 90.44 655 LEU A C 1
ATOM 4958 O O . LEU A 1 655 ? 4.099 19.585 -14.630 1.00 90.44 655 LEU A O 1
ATOM 4962 N N . PRO A 1 656 ? 5.639 17.989 -14.233 1.00 94.19 656 PRO A N 1
ATOM 4963 C CA . PRO A 1 656 ? 5.366 17.966 -12.806 1.00 94.19 656 PRO A CA 1
ATOM 4964 C C . PRO A 1 656 ? 5.966 19.217 -12.153 1.00 94.19 656 PRO A C 1
ATOM 4966 O O . PRO A 1 656 ? 7.046 19.689 -12.538 1.00 94.19 656 PRO A O 1
ATOM 4969 N N . GLU A 1 657 ? 5.276 19.730 -11.140 1.00 95.81 657 GLU A N 1
ATOM 4970 C CA . GLU A 1 657 ? 5.697 20.879 -10.331 1.00 95.81 657 GLU A CA 1
ATOM 4971 C C . GLU A 1 657 ? 6.550 20.441 -9.135 1.00 95.81 657 GLU A C 1
ATOM 4973 O O . GLU A 1 657 ? 7.353 21.215 -8.625 1.00 95.81 657 GLU A O 1
ATOM 4978 N N . GLY A 1 658 ? 6.441 19.184 -8.715 1.00 96.25 658 GLY A N 1
ATOM 4979 C CA . GLY A 1 658 ? 7.247 18.578 -7.665 1.00 96.25 658 GLY A CA 1
ATOM 4980 C C . GLY A 1 658 ? 7.151 17.056 -7.665 1.00 96.25 658 GLY A C 1
ATOM 4981 O O . GLY A 1 658 ? 6.739 16.445 -8.651 1.00 96.25 658 GLY A O 1
ATOM 4982 N N . ALA A 1 659 ? 7.565 16.446 -6.551 1.00 95.62 659 ALA A N 1
ATOM 4983 C CA . ALA A 1 659 ? 7.870 15.019 -6.477 1.00 95.62 659 ALA A CA 1
ATOM 4984 C C . ALA A 1 659 ? 8.858 14.621 -7.591 1.00 95.62 659 ALA A C 1
ATOM 4986 O O . ALA A 1 659 ? 9.587 15.449 -8.114 1.00 95.62 659 ALA A O 1
ATOM 4987 N N . TYR A 1 660 ? 8.940 13.343 -7.922 1.00 93.81 660 TYR A N 1
ATOM 4988 C CA . TYR A 1 660 ? 9.861 12.808 -8.937 1.00 93.81 660 TYR A CA 1
ATOM 4989 C C . TYR A 1 660 ? 9.173 11.842 -9.908 1.00 93.81 660 TYR A C 1
ATOM 4991 O O . TYR A 1 660 ? 9.819 10.961 -10.465 1.00 93.81 660 TYR A O 1
ATOM 4999 N N . TYR A 1 661 ? 7.853 11.979 -10.041 1.00 94.94 661 TYR A N 1
ATOM 5000 C CA . TYR A 1 661 ? 7.019 11.150 -10.902 1.00 94.94 661 TYR A CA 1
ATOM 5001 C C . TYR A 1 661 ? 6.549 11.943 -12.113 1.00 94.94 661 TYR A C 1
ATOM 5003 O O . TYR A 1 661 ? 6.366 13.158 -12.027 1.00 94.94 661 TYR A O 1
ATOM 5011 N N . ILE A 1 662 ? 6.311 11.243 -13.220 1.00 94.88 662 ILE A N 1
ATOM 5012 C CA . ILE A 1 662 ? 5.666 11.810 -14.406 1.00 94.88 662 ILE A CA 1
ATOM 5013 C C . ILE A 1 662 ? 4.496 10.907 -14.786 1.00 94.88 662 ILE A C 1
ATOM 5015 O O . ILE A 1 662 ? 4.670 9.711 -15.016 1.00 94.88 662 ILE A O 1
ATOM 5019 N N . LEU A 1 663 ? 3.299 11.485 -14.859 1.00 94.12 663 LEU A N 1
ATOM 5020 C CA . LEU A 1 663 ? 2.094 10.799 -15.317 1.00 94.12 663 LEU A CA 1
ATOM 5021 C C . LEU A 1 663 ? 1.850 11.140 -16.793 1.00 94.12 663 LEU A C 1
ATOM 5023 O O . LEU A 1 663 ? 1.799 12.314 -17.165 1.00 94.12 663 LEU A O 1
ATOM 5027 N N . CYS A 1 664 ? 1.711 10.121 -17.638 1.00 94.44 664 CYS A N 1
ATOM 5028 C CA . CYS A 1 664 ? 1.563 10.275 -19.084 1.00 94.44 664 CYS A CA 1
ATOM 5029 C C . CYS A 1 664 ? 0.291 9.614 -19.608 1.00 94.44 664 CYS A C 1
ATOM 5031 O O . CYS A 1 664 ? -0.093 8.548 -19.130 1.00 94.44 664 CYS A O 1
ATOM 5033 N N . ASP A 1 665 ? -0.299 10.221 -20.639 1.00 93.75 665 ASP A N 1
ATOM 5034 C CA . ASP A 1 665 ? -1.353 9.608 -21.447 1.00 93.75 665 ASP A CA 1
ATOM 5035 C C . ASP A 1 665 ? -0.763 8.575 -22.418 1.00 93.75 665 ASP A C 1
ATOM 5037 O O . ASP A 1 665 ? 0.249 8.826 -23.077 1.00 93.75 665 ASP A O 1
ATOM 5041 N N . ILE A 1 666 ? -1.406 7.411 -22.498 1.00 95.50 666 ILE A N 1
ATOM 5042 C CA . ILE A 1 666 ? -1.009 6.297 -23.369 1.00 95.50 666 ILE A CA 1
ATOM 5043 C C . ILE A 1 666 ? -1.883 6.191 -24.625 1.00 95.50 666 ILE A C 1
ATOM 5045 O O . ILE A 1 666 ? -1.627 5.337 -25.475 1.00 95.50 666 ILE A O 1
ATOM 5049 N N . THR A 1 667 ? -2.929 7.012 -24.748 1.00 93.69 667 THR A N 1
ATOM 5050 C CA . THR A 1 667 ? -3.871 6.972 -25.878 1.00 93.69 667 THR A CA 1
ATOM 5051 C C . THR A 1 667 ? -3.181 7.013 -27.253 1.00 93.69 667 THR A C 1
ATOM 5053 O O . THR A 1 667 ? -3.584 6.232 -28.121 1.00 93.69 667 THR A O 1
ATOM 5056 N N . PRO A 1 668 ? -2.099 7.798 -27.472 1.00 94.31 668 PRO A N 1
ATOM 5057 C CA . PRO A 1 668 ? -1.371 7.807 -28.747 1.00 94.31 668 PRO A CA 1
ATOM 5058 C C . PRO A 1 668 ? -0.797 6.450 -29.188 1.00 94.31 668 PRO A C 1
ATOM 5060 O O . PRO A 1 668 ? -0.525 6.262 -30.371 1.00 94.31 668 PRO A O 1
ATOM 5063 N N . PHE A 1 669 ? -0.627 5.492 -28.270 1.00 95.06 669 PHE A N 1
ATOM 5064 C CA . PHE A 1 669 ? -0.034 4.181 -28.558 1.00 95.06 669 PHE A CA 1
ATOM 5065 C C . PHE A 1 669 ? -1.062 3.101 -28.933 1.00 95.06 669 PHE A C 1
ATOM 5067 O O . PHE A 1 669 ? -0.671 1.977 -29.240 1.00 95.06 669 PHE A O 1
ATOM 5074 N N . GLY A 1 670 ? -2.367 3.408 -28.914 1.00 94.00 670 GLY A N 1
ATOM 5075 C CA . GLY A 1 670 ? -3.417 2.511 -29.418 1.00 94.00 670 GLY A CA 1
ATOM 5076 C C . GLY A 1 670 ? -3.718 1.279 -28.553 1.00 94.00 670 GLY A C 1
ATOM 5077 O O . GLY A 1 670 ? -4.259 0.299 -29.059 1.00 94.00 670 GLY A O 1
ATOM 5078 N N . PHE A 1 671 ? -3.374 1.304 -27.262 1.00 95.00 671 PHE A N 1
ATOM 5079 C CA . PHE A 1 671 ? -3.672 0.210 -26.330 1.00 95.00 671 PHE A CA 1
ATOM 5080 C C . PHE A 1 671 ? -5.049 0.364 -25.682 1.00 95.00 671 PHE A C 1
ATOM 5082 O O . PHE A 1 671 ? -5.453 1.461 -25.299 1.00 95.00 671 PHE A O 1
ATOM 5089 N N . ASP A 1 672 ? -5.729 -0.764 -25.453 1.00 90.81 672 ASP A N 1
ATOM 5090 C CA . ASP A 1 672 ? -7.051 -0.766 -24.823 1.00 90.81 672 ASP A CA 1
ATOM 5091 C C . ASP A 1 672 ? -7.015 -0.288 -23.366 1.00 90.81 672 ASP A C 1
ATOM 5093 O O . ASP A 1 672 ? -8.025 0.205 -22.862 1.00 90.81 672 ASP A O 1
ATOM 5097 N N . ASN A 1 673 ? -5.914 -0.510 -22.642 1.00 95.19 673 ASN A N 1
ATOM 5098 C CA . ASN A 1 673 ? -5.744 -0.083 -21.251 1.00 95.19 673 ASN A CA 1
ATOM 5099 C C . ASN A 1 673 ? -4.271 -0.023 -20.811 1.00 95.19 673 ASN A C 1
ATOM 5101 O O . ASN A 1 673 ? -3.395 -0.694 -21.360 1.00 95.19 673 ASN A O 1
ATOM 5105 N N . ASP A 1 674 ? -4.048 0.743 -19.748 1.00 96.19 674 ASP A N 1
ATOM 5106 C CA . ASP A 1 674 ? -2.797 0.956 -19.021 1.00 96.19 674 ASP A CA 1
ATOM 5107 C C . ASP A 1 674 ? -2.077 -0.327 -18.609 1.00 96.19 674 ASP A C 1
ATOM 5109 O O . ASP A 1 674 ? -0.857 -0.416 -18.717 1.00 96.19 674 ASP A O 1
ATOM 5113 N N . THR A 1 675 ? -2.812 -1.345 -18.174 1.00 95.50 675 THR A N 1
ATOM 5114 C CA . THR A 1 675 ? -2.235 -2.608 -17.713 1.00 95.50 675 THR A CA 1
ATOM 5115 C C . THR A 1 675 ? -1.639 -3.387 -18.882 1.00 95.50 675 THR A C 1
ATOM 5117 O O . THR A 1 675 ? -0.543 -3.938 -18.762 1.00 95.50 675 THR A O 1
ATOM 5120 N N . GLN A 1 676 ? -2.326 -3.428 -20.029 1.00 96.31 676 GLN A N 1
ATOM 5121 C CA . GLN A 1 676 ? -1.787 -4.017 -21.256 1.00 96.31 676 GLN A CA 1
ATOM 5122 C C . GLN A 1 676 ? -0.572 -3.235 -21.754 1.00 96.31 676 GLN A C 1
ATOM 5124 O O . GLN A 1 676 ? 0.442 -3.854 -22.077 1.00 96.31 676 GLN A O 1
ATOM 5129 N N . PHE A 1 677 ? -0.645 -1.901 -21.751 1.00 97.38 677 PHE A N 1
ATOM 5130 C CA . PHE A 1 677 ? 0.466 -1.048 -22.163 1.00 97.38 677 PHE A CA 1
ATOM 5131 C C . PHE A 1 677 ? 1.700 -1.233 -21.274 1.00 97.38 677 PHE A C 1
ATOM 5133 O O . PHE A 1 677 ? 2.776 -1.520 -21.785 1.00 97.38 677 PHE A O 1
ATOM 5140 N N . ALA A 1 678 ? 1.556 -1.164 -19.947 1.00 96.25 678 ALA A N 1
ATOM 5141 C CA . ALA A 1 678 ? 2.665 -1.332 -19.008 1.00 96.25 678 ALA A CA 1
ATOM 5142 C C . ALA A 1 678 ? 3.309 -2.724 -19.120 1.00 96.25 678 ALA A C 1
ATOM 5144 O O . ALA A 1 678 ? 4.534 -2.849 -19.087 1.00 96.25 678 ALA A O 1
ATOM 5145 N N . ASN A 1 679 ? 2.497 -3.772 -19.312 1.00 94.56 679 ASN A N 1
ATOM 5146 C CA . ASN A 1 679 ? 2.991 -5.124 -19.571 1.00 94.56 679 ASN A CA 1
ATOM 5147 C C . ASN A 1 679 ? 3.751 -5.222 -20.897 1.00 94.56 679 ASN A C 1
ATOM 5149 O O . ASN A 1 679 ? 4.786 -5.884 -20.957 1.00 94.56 679 ASN A O 1
ATOM 5153 N N . TRP A 1 680 ? 3.241 -4.605 -21.963 1.00 96.62 680 TRP A N 1
ATOM 5154 C CA . TRP A 1 680 ? 3.925 -4.568 -23.251 1.00 96.62 680 TRP A CA 1
ATOM 5155 C C . TRP A 1 680 ? 5.241 -3.791 -23.160 1.00 96.62 680 TRP A C 1
ATOM 5157 O O . TRP A 1 680 ? 6.259 -4.285 -23.644 1.00 96.62 680 TRP A O 1
ATOM 5167 N N . LEU A 1 681 ? 5.238 -2.638 -22.489 1.00 96.44 681 LEU A N 1
ATOM 5168 C CA . LEU A 1 681 ? 6.394 -1.762 -22.338 1.00 96.44 681 LEU A CA 1
ATOM 5169 C C . LEU A 1 681 ? 7.540 -2.484 -21.620 1.00 96.44 681 LEU A C 1
ATOM 5171 O O . LEU A 1 681 ? 8.662 -2.515 -22.123 1.00 96.44 681 LEU A O 1
ATOM 5175 N N . VAL A 1 682 ? 7.257 -3.167 -20.506 1.00 94.81 682 VAL A N 1
ATOM 5176 C CA . VAL A 1 682 ? 8.300 -3.899 -19.769 1.00 94.81 682 VAL A CA 1
ATOM 5177 C C . VAL A 1 682 ? 8.786 -5.144 -20.516 1.00 94.81 682 VAL A C 1
ATOM 5179 O O . VAL A 1 682 ? 9.975 -5.441 -20.485 1.00 94.81 682 VAL A O 1
ATOM 5182 N N . LYS A 1 683 ? 7.899 -5.862 -21.218 1.00 93.75 683 LYS A N 1
ATOM 5183 C CA . LYS A 1 683 ? 8.248 -7.107 -21.930 1.00 93.75 683 LYS A CA 1
ATOM 5184 C C . LYS A 1 683 ? 8.977 -6.872 -23.247 1.00 93.75 683 LYS A C 1
ATOM 5186 O O . LYS A 1 683 ? 9.828 -7.674 -23.613 1.00 93.75 683 LYS A O 1
ATOM 5191 N N . THR A 1 684 ? 8.589 -5.826 -23.968 1.00 94.50 684 THR A N 1
ATOM 5192 C CA . THR A 1 684 ? 9.002 -5.593 -25.360 1.00 94.50 684 THR A CA 1
ATOM 5193 C C . THR A 1 684 ? 10.057 -4.504 -25.450 1.00 94.50 684 THR A C 1
ATOM 5195 O O . THR A 1 684 ? 11.040 -4.667 -26.162 1.00 94.50 684 THR A O 1
ATOM 5198 N N . VAL A 1 685 ? 9.860 -3.398 -24.726 1.00 95.00 685 VAL A N 1
ATOM 5199 C CA . VAL A 1 685 ? 10.772 -2.242 -24.744 1.00 95.00 685 VAL A CA 1
ATOM 5200 C C . VAL A 1 685 ? 11.805 -2.337 -23.618 1.00 95.00 685 VAL A C 1
ATOM 5202 O O . VAL A 1 685 ? 12.892 -1.778 -23.727 1.00 95.00 685 VAL A O 1
ATOM 5205 N N . GLY A 1 686 ? 11.498 -3.072 -22.545 1.00 94.38 686 GLY A N 1
ATOM 5206 C CA . GLY A 1 686 ? 12.380 -3.198 -21.388 1.00 94.38 686 GLY A CA 1
ATOM 5207 C C . GLY A 1 686 ? 12.325 -1.980 -20.469 1.00 94.38 686 GLY A C 1
ATOM 5208 O O . GLY A 1 686 ? 13.324 -1.659 -19.836 1.00 94.38 686 GLY A O 1
ATOM 5209 N N . VAL A 1 687 ? 11.182 -1.290 -20.391 1.00 95.25 687 VAL A N 1
ATOM 5210 C CA . VAL A 1 687 ? 10.960 -0.176 -19.454 1.00 95.25 687 VAL A CA 1
ATOM 5211 C C . VAL A 1 687 ? 9.724 -0.470 -18.613 1.00 95.25 687 VAL A C 1
ATOM 5213 O O . VAL A 1 687 ? 8.648 -0.722 -19.149 1.00 95.25 687 VAL A O 1
ATOM 5216 N N . ALA A 1 688 ? 9.853 -0.443 -17.290 1.00 95.69 688 ALA A N 1
ATOM 5217 C CA . ALA A 1 688 ? 8.710 -0.611 -16.398 1.00 95.69 688 ALA A CA 1
ATOM 5218 C C . ALA A 1 688 ? 8.171 0.746 -15.943 1.00 95.69 688 ALA A C 1
ATOM 5220 O O . ALA A 1 688 ? 8.924 1.534 -15.384 1.00 95.69 688 ALA A O 1
ATOM 5221 N N . GLY A 1 689 ? 6.871 0.976 -16.131 1.00 95.12 689 GLY A N 1
ATOM 5222 C CA . GLY A 1 689 ? 6.093 2.031 -15.471 1.00 95.12 689 GLY A CA 1
ATOM 5223 C C . GLY A 1 689 ? 4.935 1.420 -14.676 1.00 95.12 689 GLY A C 1
ATOM 5224 O O . GLY A 1 689 ? 4.769 0.199 -14.661 1.00 95.12 689 GLY A O 1
ATOM 5225 N N . VAL A 1 690 ? 4.128 2.244 -14.009 1.00 96.19 690 VAL A N 1
ATOM 5226 C CA . VAL A 1 690 ? 2.979 1.781 -13.209 1.00 96.19 690 VAL A CA 1
ATOM 5227 C C . VAL A 1 690 ? 1.659 2.121 -13.907 1.00 96.19 690 VAL A C 1
ATOM 5229 O O . VAL A 1 690 ? 1.454 3.293 -14.228 1.00 96.19 690 VAL A O 1
ATOM 5232 N N . PRO A 1 691 ? 0.747 1.146 -14.105 1.00 95.94 691 PRO A N 1
ATOM 5233 C CA . PRO A 1 691 ? -0.592 1.398 -14.637 1.00 95.94 691 PRO A CA 1
ATOM 5234 C C . PRO A 1 691 ? -1.346 2.443 -13.805 1.00 95.94 691 PRO A C 1
ATOM 5236 O O . PRO A 1 691 ? -1.500 2.279 -12.589 1.00 95.94 691 PRO A O 1
ATOM 5239 N N . GLY A 1 692 ? -1.820 3.504 -14.458 1.00 94.88 692 GLY A N 1
ATOM 5240 C CA . GLY A 1 692 ? -2.473 4.645 -13.827 1.00 94.88 692 GLY A CA 1
ATOM 5241 C C . GLY A 1 692 ? -3.742 4.284 -13.059 1.00 94.88 692 GLY A C 1
ATOM 5242 O O . GLY A 1 692 ? -4.004 4.864 -12.010 1.00 94.88 692 GLY A O 1
ATOM 5243 N N . SER A 1 693 ? -4.484 3.267 -13.504 1.00 95.12 693 SER A N 1
ATOM 5244 C CA . SER A 1 693 ? -5.690 2.753 -12.840 1.00 95.12 693 SER A CA 1
ATOM 5245 C C . SER A 1 693 ? -5.450 2.258 -11.413 1.00 95.12 693 SER A C 1
ATOM 5247 O O . SER A 1 693 ? -6.411 2.107 -10.666 1.00 95.12 693 SER A O 1
ATOM 5249 N N . SER A 1 694 ? -4.194 2.030 -11.018 1.00 93.31 694 SER A N 1
ATOM 5250 C CA . SER A 1 694 ? -3.818 1.642 -9.651 1.00 93.31 694 SER A CA 1
ATOM 5251 C C . SER A 1 694 ? -3.930 2.793 -8.645 1.00 93.31 694 SER A C 1
ATOM 5253 O O . SER A 1 694 ? -3.932 2.548 -7.443 1.00 93.31 694 SER A O 1
ATOM 5255 N N . PHE A 1 695 ? -3.997 4.038 -9.124 1.00 95.25 695 PHE A N 1
ATOM 5256 C CA . PHE A 1 695 ? -4.048 5.242 -8.291 1.00 95.25 695 PHE A CA 1
ATOM 5257 C C . PHE A 1 695 ? -5.463 5.825 -8.153 1.00 95.25 695 PHE A C 1
ATOM 5259 O O . PHE A 1 695 ? -5.614 6.909 -7.600 1.00 95.25 695 PHE A O 1
ATOM 5266 N N . TYR A 1 696 ? -6.487 5.132 -8.661 1.00 95.38 696 TYR A N 1
ATOM 5267 C CA . TYR A 1 696 ? -7.886 5.564 -8.617 1.00 95.38 696 TYR A CA 1
ATOM 5268 C C . TYR A 1 696 ? -8.775 4.449 -8.058 1.00 95.38 696 TYR A C 1
ATOM 5270 O O . TYR A 1 696 ? -8.610 3.278 -8.405 1.00 95.38 696 TYR A O 1
ATOM 5278 N N . SER A 1 697 ? -9.774 4.806 -7.255 1.00 93.94 697 SER A N 1
ATOM 5279 C CA . SER A 1 697 ? -10.852 3.908 -6.821 1.00 93.94 697 SER A CA 1
ATOM 5280 C C . SER A 1 697 ? -11.699 3.453 -8.008 1.00 93.94 697 SER A C 1
ATOM 5282 O O . SER A 1 697 ? -12.062 2.280 -8.127 1.00 93.94 697 SER A O 1
ATOM 5284 N N . ARG A 1 698 ? -11.959 4.380 -8.934 1.00 93.69 698 ARG A N 1
ATOM 5285 C CA . ARG A 1 698 ? -12.592 4.142 -10.231 1.00 93.69 698 ARG A CA 1
ATOM 5286 C C . ARG A 1 698 ? -11.529 3.949 -11.302 1.00 93.69 698 ARG A C 1
ATOM 5288 O O . ARG A 1 698 ? -11.013 4.905 -11.879 1.00 93.69 698 ARG A O 1
ATOM 5295 N N . ARG A 1 699 ? -11.187 2.683 -11.556 1.00 91.88 699 ARG A N 1
ATOM 5296 C CA . ARG A 1 699 ? -10.088 2.274 -12.449 1.00 91.88 699 ARG A CA 1
ATOM 5297 C C . ARG A 1 699 ? -10.181 2.866 -13.856 1.00 91.88 699 ARG A C 1
ATOM 5299 O O . ARG A 1 699 ? -9.153 3.054 -14.498 1.00 91.88 699 ARG A O 1
ATOM 5306 N N . GLU A 1 700 ? -11.386 3.160 -14.336 1.00 94.31 700 GLU A N 1
ATOM 5307 C CA . GLU A 1 700 ? -11.628 3.799 -15.627 1.00 94.31 700 GLU A CA 1
ATOM 5308 C C . GLU A 1 700 ? -10.989 5.189 -15.751 1.00 94.31 700 GLU A C 1
ATOM 5310 O O . GLU A 1 700 ? -10.582 5.553 -16.851 1.00 94.31 700 GLU A O 1
ATOM 5315 N N . LEU A 1 701 ? -10.823 5.926 -14.645 1.00 93.75 701 LEU A N 1
ATOM 5316 C CA . LEU A 1 701 ? -10.217 7.263 -14.642 1.00 93.75 701 LEU A CA 1
ATOM 5317 C C . LEU A 1 701 ? -8.713 7.220 -14.940 1.00 93.75 701 LEU A C 1
ATOM 5319 O O . LEU A 1 701 ? -8.179 8.123 -15.576 1.00 93.75 701 LEU A O 1
ATOM 5323 N N . GLY A 1 702 ? -8.036 6.147 -14.525 1.00 94.00 702 GLY A N 1
ATOM 5324 C CA . GLY A 1 702 ? -6.612 5.926 -14.783 1.00 94.00 702 GLY A CA 1
ATOM 5325 C C . GLY A 1 702 ? -6.319 5.001 -15.965 1.00 94.00 702 GLY A C 1
ATOM 5326 O O . GLY A 1 702 ? -5.154 4.719 -16.234 1.00 94.00 702 GLY A O 1
ATOM 5327 N N . ARG A 1 703 ? -7.349 4.510 -16.672 1.00 95.38 703 ARG A N 1
ATOM 5328 C CA . ARG A 1 703 ? -7.232 3.464 -17.708 1.00 95.38 703 ARG A CA 1
ATOM 5329 C C . ARG A 1 703 ? -6.287 3.827 -18.852 1.00 95.38 703 ARG A C 1
ATOM 5331 O O . ARG A 1 703 ? -5.747 2.923 -19.483 1.00 95.38 703 ARG A O 1
ATOM 5338 N N . HIS A 1 704 ? -6.105 5.113 -19.127 1.00 94.81 704 HIS A N 1
ATOM 5339 C CA . HIS A 1 704 ? -5.241 5.608 -20.199 1.00 94.81 704 HIS A CA 1
ATOM 5340 C C . HIS A 1 704 ? -3.987 6.311 -19.673 1.00 94.81 704 HIS A C 1
ATOM 5342 O O . HIS A 1 704 ? -3.337 7.040 -20.410 1.00 94.81 704 HIS A O 1
ATOM 5348 N N . LEU A 1 705 ? -3.629 6.095 -18.407 1.00 94.94 705 LEU A N 1
ATOM 5349 C CA . LEU A 1 705 ? -2.494 6.760 -17.780 1.00 94.94 705 LEU A CA 1
ATOM 5350 C C . LEU A 1 705 ? -1.408 5.753 -17.396 1.00 94.94 705 LEU A C 1
ATOM 5352 O O . LEU A 1 705 ? -1.694 4.615 -17.027 1.00 94.94 705 LEU A O 1
ATOM 5356 N N . ILE A 1 706 ? -0.151 6.181 -17.444 1.00 95.94 706 ILE A N 1
ATOM 5357 C CA . ILE A 1 706 ? 0.997 5.443 -16.910 1.00 95.94 706 ILE A CA 1
ATOM 5358 C C . ILE A 1 706 ? 1.892 6.394 -16.122 1.00 95.94 706 ILE A C 1
ATOM 5360 O O . ILE A 1 706 ? 2.133 7.522 -16.550 1.00 95.94 706 ILE A O 1
ATOM 5364 N N . ARG A 1 707 ? 2.376 5.948 -14.962 1.00 95.81 707 ARG A N 1
ATOM 5365 C CA . ARG A 1 707 ? 3.355 6.691 -14.162 1.00 95.81 707 ARG A CA 1
ATOM 5366 C C . ARG A 1 707 ? 4.763 6.148 -14.393 1.00 95.81 707 ARG A C 1
ATOM 5368 O O . ARG A 1 707 ? 4.964 4.935 -14.285 1.00 95.81 707 ARG A O 1
ATOM 5375 N N . PHE A 1 708 ? 5.707 7.054 -14.610 1.00 94.56 708 PHE A N 1
ATOM 5376 C CA . PHE A 1 708 ? 7.152 6.825 -14.577 1.00 94.56 708 PHE A CA 1
ATOM 5377 C C . PHE A 1 708 ? 7.800 7.473 -13.352 1.00 94.56 708 PHE A C 1
ATOM 5379 O O . PHE A 1 708 ? 7.201 8.427 -12.794 1.00 94.56 708 PHE A O 1
#

Nearest PDB structures (foldseek):
  1o4s-assembly1_A  TM=9.353E-01  e=3.066E-30  Thermotoga maritima
  5yhv-assembly1_B  TM=9.089E-01  e=9.399E-29  Mycobacterium tuberculosis H37Rv
  2o1b-assembly1_A-2  TM=9.184E-01  e=4.034E-27  Staphylococcus aureus
  2dou-assembly1_B  TM=9.031E-01  e=8.831E-26  Thermus thermophilus HB8
  4zqb-assembly1_B  TM=8.221E-01  e=5.853E-17  Cereibacter sphaeroides 2.4.1

Mean predicted aligned error: 18.3 Å

pLDDT: mean 84.01, std 20.69, range [22.73, 98.94]

Radius of gyration: 35.44 Å; Cα contacts (8 Å, |Δi|>4): 1300; chains: 1; bounding box: 67×94×101 Å